Protein AF-A0A7S2Y2S9-F1 (afdb_monomer)

InterPro domains:
  IPR000504 RNA recognition motif domain [PS50102] (265-352)
  IPR000504 RNA recognition motif domain [SM00360] (266-348)
  IPR001763 Rhodanese-like domain [PF00581] (2-123)
  IPR001763 Rhodanese-like domain [PS50206] (7-131)
  IPR001763 Rhodanese-like domain [SM00450] (1-128)
  IPR012677 Nucleotide-binding alpha-beta plait domain superfamily [G3DSA:3.30.70.330] (238-361)
  IPR020936 tRNA uridine(34) hydroxylase [PTHR43268] (1-309)
  IPR022111 Rhodanase, C-terminal [PF12368] (133-211)
  IPR035979 RNA-binding domain superfamily [SSF54928] (252-355)
  IPR036873 Rhodanese-like domain superfamily [G3DSA:3.40.250.10] (1-161)
  IPR036873 Rhodanese-like domain superfamily [SSF52821] (2-143)

Secondary structure (DSSP, 8-state):
-HHHHTT-TTEEEEE-S-HHHHTTEEE-PPTTSPEEE----SSGGGHHHHHHSHHHHHHHTTSEEEEE-SSSHHHHHHHHHHHHHHHHHHHS--EEE-TTS-EEESS--SEEEE-TTHHHHHHHHSTT-TTEEE-EE-SSTT-EE--TTS-HHHHHHH---B-TTT--B-----TT-B-SSTTT--B----GGGHHHHHH-GGG---HHHHTT--HHHHSPPP-HHHHHHHHHHHH--HHHHHHHHS-SS-------S---EEEEEEEEES--TT--HHHHHHHHS-TT--S------SEEEEEEEE-TTT--EEEEEEEEES-HHHHHHHHHHTTT-EETTEEPEEEEEE--TT--TTTS-SS-TTPPP-SSPPPP-S---

Mean predicted aligned error: 13.7 Å

Structure (mmCIF, N/CA/C/O backbone):
data_AF-A0A7S2Y2S9-F1
#
_entry.id   AF-A0A7S2Y2S9-F1
#
loop_
_atom_site.group_PDB
_atom_site.id
_atom_site.type_symbol
_atom_site.label_atom_id
_atom_site.label_alt_id
_atom_site.label_comp_id
_atom_site.label_asym_id
_atom_site.label_entity_id
_atom_site.label_seq_id
_atom_site.pdbx_PDB_ins_code
_atom_site.Cartn_x
_atom_site.Cartn_y
_atom_site.Cartn_z
_atom_site.occupancy
_atom_site.B_iso_or_equiv
_atom_site.auth_seq_id
_atom_site.auth_comp_id
_atom_site.auth_asym_id
_atom_site.auth_atom_id
_atom_site.pdbx_PDB_model_num
ATOM 1 N N . ASP A 1 1 ? 1.724 -8.128 14.728 1.00 87.12 1 ASP A N 1
ATOM 2 C CA . ASP A 1 1 ? 0.503 -7.365 14.374 1.00 87.12 1 ASP A CA 1
ATOM 3 C C . ASP A 1 1 ? 0.112 -7.559 12.916 1.00 87.12 1 ASP A C 1
ATOM 5 O O . ASP A 1 1 ? -0.462 -8.594 12.624 1.00 87.12 1 ASP A O 1
ATOM 9 N N . TYR A 1 2 ? 0.457 -6.661 11.978 1.00 93.69 2 TYR A N 1
ATOM 10 C CA . TYR A 1 2 ? -0.027 -6.752 10.584 1.00 93.69 2 TYR A CA 1
ATOM 11 C C . TYR A 1 2 ? 0.283 -8.109 9.925 1.00 93.69 2 TYR A C 1
ATOM 13 O O . TYR A 1 2 ? -0.584 -8.696 9.293 1.00 93.69 2 TYR A O 1
ATOM 21 N N . HIS A 1 3 ? 1.500 -8.637 10.117 1.00 95.44 3 HIS A N 1
ATOM 22 C CA . HIS A 1 3 ? 1.881 -9.960 9.607 1.00 95.44 3 HIS A CA 1
ATOM 23 C C . HIS A 1 3 ? 0.981 -11.080 10.148 1.00 95.44 3 HIS A C 1
ATOM 25 O O . HIS A 1 3 ? 0.489 -11.895 9.382 1.00 95.44 3 HIS A O 1
ATOM 31 N N . GLN A 1 4 ? 0.727 -11.092 11.457 1.00 95.81 4 GLN A N 1
ATOM 32 C CA . GLN A 1 4 ? -0.134 -12.090 12.097 1.00 95.81 4 GLN A CA 1
ATOM 33 C C . GLN A 1 4 ? -1.597 -11.922 11.679 1.00 95.81 4 GLN A C 1
ATOM 35 O O . GLN A 1 4 ? -2.275 -12.907 11.429 1.00 95.81 4 GLN A O 1
ATOM 40 N N . ALA A 1 5 ? -2.075 -10.685 11.533 1.00 94.44 5 ALA A N 1
ATOM 41 C CA . ALA A 1 5 ? -3.445 -10.413 11.112 1.00 94.44 5 ALA A CA 1
ATOM 42 C C . ALA A 1 5 ? -3.751 -10.937 9.694 1.00 94.44 5 ALA A C 1
ATOM 44 O O . ALA A 1 5 ? -4.906 -11.215 9.399 1.00 94.44 5 ALA A O 1
ATOM 45 N N . MET A 1 6 ? -2.741 -11.138 8.835 1.00 96.56 6 MET A N 1
ATOM 46 C CA . MET A 1 6 ? -2.931 -11.784 7.526 1.00 96.56 6 MET A CA 1
ATOM 47 C C . MET A 1 6 ? -3.247 -13.287 7.613 1.00 96.56 6 MET A C 1
ATOM 49 O O . MET A 1 6 ? -3.626 -13.875 6.607 1.00 96.56 6 MET A O 1
ATOM 53 N N . GLN A 1 7 ? -3.105 -13.921 8.778 1.00 97.19 7 GLN A N 1
ATOM 54 C CA . GLN A 1 7 ? -3.440 -15.338 8.982 1.00 97.19 7 GLN A CA 1
ATOM 55 C C . GLN A 1 7 ? -4.937 -15.564 9.239 1.00 97.19 7 GLN A C 1
ATOM 57 O O . GLN A 1 7 ? -5.387 -16.702 9.250 1.00 97.19 7 GLN A O 1
ATOM 62 N N . ASP A 1 8 ? -5.704 -14.497 9.460 1.00 96.88 8 ASP A N 1
ATOM 63 C CA . ASP A 1 8 ? -7.116 -14.564 9.825 1.00 96.88 8 ASP A CA 1
ATOM 64 C C . ASP A 1 8 ? -8.013 -14.600 8.563 1.00 96.88 8 ASP A C 1
ATOM 66 O O . ASP A 1 8 ? -7.979 -13.643 7.783 1.00 96.88 8 ASP A O 1
ATOM 70 N N . PRO A 1 9 ? -8.835 -15.649 8.349 1.00 97.00 9 PRO A N 1
ATOM 71 C CA . PRO A 1 9 ? -9.735 -15.759 7.189 1.00 97.00 9 PRO A CA 1
ATOM 72 C C . PRO A 1 9 ? -10.842 -14.696 7.157 1.00 97.00 9 PRO A C 1
ATOM 74 O O . PRO A 1 9 ? -11.429 -14.417 6.110 1.00 97.00 9 PRO A O 1
ATOM 77 N N . GLU A 1 10 ? -11.128 -14.051 8.290 1.00 96.31 10 GLU A N 1
ATOM 78 C CA . GLU A 1 10 ? -12.088 -12.949 8.380 1.00 96.31 10 GLU A CA 1
ATOM 79 C C . GLU A 1 10 ? -11.467 -11.589 8.028 1.00 96.31 10 GLU A C 1
ATOM 81 O O . GLU A 1 10 ? -12.065 -10.532 8.260 1.00 96.31 10 GLU A O 1
ATOM 86 N N . THR A 1 11 ? -10.269 -11.612 7.444 1.00 97.06 11 THR A N 1
ATOM 87 C CA . THR A 1 11 ? -9.505 -10.433 7.057 1.00 97.06 11 THR A CA 1
ATOM 88 C C . THR A 1 11 ? -9.415 -10.282 5.542 1.00 97.06 11 THR A C 1
ATOM 90 O O . THR A 1 11 ? -9.237 -11.242 4.797 1.00 97.06 11 THR A O 1
ATOM 93 N N . VAL A 1 12 ? -9.485 -9.036 5.085 1.00 98.06 12 VAL A N 1
ATOM 94 C CA . VAL A 1 12 ? -9.209 -8.624 3.711 1.00 98.06 12 VAL A CA 1
ATOM 95 C C . VAL A 1 12 ? -7.979 -7.726 3.715 1.00 98.06 12 VAL A C 1
ATOM 97 O O . VAL A 1 12 ? -7.896 -6.778 4.495 1.00 98.06 12 VAL A O 1
ATOM 100 N N . VAL A 1 13 ? -7.027 -8.012 2.835 1.00 98.38 13 VAL A N 1
ATOM 101 C CA . VAL A 1 13 ? -5.842 -7.195 2.583 1.00 98.38 13 VAL A CA 1
ATOM 102 C C . VAL A 1 13 ? -6.051 -6.439 1.276 1.00 98.38 13 VAL A C 1
ATOM 104 O O . VAL A 1 13 ? -6.225 -7.060 0.238 1.00 98.38 13 VAL A O 1
ATOM 107 N N . ILE A 1 14 ? -6.007 -5.111 1.301 1.00 98.38 14 ILE A N 1
ATOM 108 C CA . ILE A 1 14 ? -6.185 -4.263 0.120 1.00 98.38 14 ILE A CA 1
ATOM 109 C C . ILE A 1 14 ? -4.850 -3.629 -0.269 1.00 98.38 14 ILE A C 1
ATOM 111 O O . ILE A 1 14 ? -4.212 -2.937 0.539 1.00 98.38 14 ILE A O 1
ATOM 115 N N . ASP A 1 15 ? -4.469 -3.807 -1.531 1.00 97.94 15 ASP A N 1
ATOM 116 C CA . ASP A 1 15 ? -3.383 -3.054 -2.147 1.00 97.94 15 ASP A CA 1
ATOM 117 C C . ASP A 1 15 ? -3.874 -1.656 -2.546 1.00 97.94 15 ASP A C 1
ATOM 119 O O . ASP A 1 15 ? -4.659 -1.490 -3.471 1.00 97.94 15 ASP A O 1
ATOM 123 N N . VAL A 1 16 ? -3.424 -0.611 -1.849 1.00 97.19 16 VAL A N 1
ATOM 124 C CA . VAL A 1 16 ? -3.818 0.782 -2.154 1.00 97.19 16 VAL A CA 1
ATOM 125 C C . VAL A 1 16 ? -2.870 1.401 -3.196 1.00 97.19 16 VAL A C 1
ATOM 127 O O . VAL A 1 16 ? -2.749 2.625 -3.314 1.00 97.19 16 VAL A O 1
ATOM 130 N N . ARG A 1 17 ? -2.103 0.576 -3.913 1.00 97.19 17 ARG A N 1
ATOM 131 C CA . ARG A 1 17 ? -1.199 1.021 -4.973 1.00 97.19 17 ARG A CA 1
ATOM 132 C C . ARG A 1 17 ? -1.879 1.002 -6.337 1.00 97.19 17 ARG A C 1
ATOM 134 O O . ARG A 1 17 ? -3.005 0.548 -6.478 1.00 97.19 17 ARG A O 1
ATOM 141 N N . ASN A 1 18 ? -1.204 1.559 -7.336 1.00 94.81 18 ASN A N 1
ATOM 142 C CA . ASN A 1 18 ? -1.658 1.412 -8.713 1.00 94.81 18 ASN A CA 1
ATOM 143 C C . ASN A 1 18 ? -1.328 -0.008 -9.192 1.00 94.81 18 ASN A C 1
ATOM 145 O O . ASN A 1 18 ? -0.295 -0.552 -8.800 1.00 94.81 18 ASN A O 1
ATOM 149 N N . HIS A 1 19 ? -2.134 -0.559 -10.093 1.00 94.00 19 HIS A N 1
ATOM 150 C CA . HIS A 1 19 ? -2.012 -1.940 -10.565 1.00 94.00 19 HIS A CA 1
ATOM 151 C C . HIS A 1 19 ? -0.609 -2.279 -11.089 1.00 94.00 19 HIS A C 1
ATOM 153 O O . HIS A 1 19 ? -0.050 -3.324 -10.772 1.00 94.00 19 HIS A O 1
ATOM 159 N N . TYR A 1 20 ? 0.025 -1.347 -11.808 1.00 92.25 20 TYR A N 1
ATOM 160 C CA . TYR A 1 20 ? 1.379 -1.524 -12.346 1.00 92.25 20 TYR A CA 1
ATOM 161 C C . TYR A 1 20 ? 2.447 -1.759 -11.249 1.00 92.25 20 TYR A C 1
ATOM 163 O O . TYR A 1 20 ? 3.512 -2.318 -11.514 1.00 92.25 20 TYR A O 1
ATOM 171 N N . GLU A 1 21 ? 2.189 -1.316 -10.013 1.00 95.06 21 GLU A N 1
ATOM 172 C CA . GLU A 1 21 ? 3.043 -1.567 -8.847 1.00 95.06 21 GLU A CA 1
ATOM 173 C C . GLU A 1 21 ? 2.764 -2.949 -8.233 1.00 95.06 21 GLU A C 1
ATOM 175 O O . GLU A 1 21 ? 3.676 -3.572 -7.686 1.00 95.06 21 GLU A O 1
ATOM 180 N N . SER A 1 22 ? 1.516 -3.418 -8.308 1.00 94.62 22 SER A N 1
ATOM 181 C CA . SER A 1 22 ? 1.043 -4.711 -7.793 1.00 94.62 22 SER A CA 1
ATOM 182 C C . SER A 1 22 ? 1.527 -5.893 -8.630 1.00 94.62 22 SER A C 1
ATOM 184 O 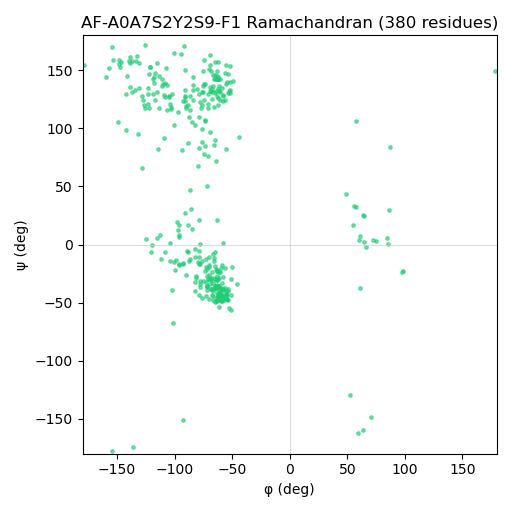O . SER A 1 22 ? 1.860 -6.944 -8.079 1.00 94.62 22 SER A O 1
ATOM 186 N N . THR A 1 23 ? 1.683 -5.699 -9.942 1.00 91.94 23 THR A N 1
ATOM 187 C CA . THR A 1 23 ? 2.252 -6.706 -10.855 1.00 91.94 23 THR A CA 1
ATOM 188 C C . THR A 1 23 ? 3.741 -6.974 -10.609 1.00 91.94 23 THR A C 1
ATOM 190 O O . THR A 1 23 ? 4.250 -8.032 -10.968 1.00 91.94 23 THR A O 1
ATOM 193 N N . LEU A 1 24 ? 4.469 -6.023 -10.009 1.00 93.44 24 LEU A N 1
ATOM 194 C CA . LEU A 1 24 ? 5.876 -6.225 -9.636 1.00 93.44 24 LEU A CA 1
ATOM 195 C C . LEU A 1 24 ? 6.035 -7.043 -8.361 1.00 93.44 24 LEU A C 1
ATOM 197 O O . LEU A 1 24 ? 7.020 -7.760 -8.198 1.00 93.44 24 LEU A O 1
ATOM 201 N N . GLY A 1 25 ? 5.082 -6.917 -7.452 1.00 95.44 25 GLY A N 1
ATOM 202 C CA . GLY A 1 25 ? 5.093 -7.607 -6.182 1.00 95.44 25 GLY A CA 1
ATOM 203 C C . GLY A 1 25 ? 3.892 -7.210 -5.352 1.00 95.44 25 GLY A C 1
ATOM 204 O O . GLY A 1 25 ? 3.401 -6.089 -5.467 1.00 95.44 25 GLY A O 1
ATOM 205 N N . HIS A 1 26 ? 3.414 -8.124 -4.523 1.00 97.19 26 HIS A N 1
ATOM 206 C CA . HIS A 1 26 ? 2.228 -7.962 -3.688 1.00 97.19 26 HIS A CA 1
ATOM 207 C C . HIS A 1 26 ? 2.330 -8.874 -2.462 1.00 97.19 26 HIS A C 1
ATOM 209 O O . HIS A 1 26 ? 3.217 -9.726 -2.360 1.00 97.19 26 HIS A O 1
ATOM 215 N N . PHE A 1 27 ? 1.423 -8.697 -1.505 1.00 97.75 27 PHE A N 1
ATOM 216 C CA . PHE A 1 27 ? 1.304 -9.641 -0.398 1.00 97.75 27 PHE A CA 1
ATOM 217 C C . PHE A 1 27 ? 0.602 -10.918 -0.848 1.00 97.75 27 PHE A C 1
ATOM 219 O O . PHE A 1 27 ? -0.480 -10.851 -1.406 1.00 97.75 27 PHE A O 1
ATOM 226 N N . ALA A 1 28 ? 1.164 -12.075 -0.527 1.00 96.88 28 ALA A N 1
ATOM 227 C CA . ALA A 1 28 ? 0.495 -13.364 -0.614 1.00 96.88 28 ALA A CA 1
ATOM 228 C C . ALA A 1 28 ? 0.224 -13.871 0.811 1.00 96.88 28 ALA A C 1
ATOM 230 O O . ALA A 1 28 ? 1.108 -14.501 1.407 1.00 96.88 28 ALA A O 1
ATOM 231 N N . PRO A 1 29 ? -0.955 -13.562 1.391 1.00 97.38 29 PRO A N 1
ATOM 232 C CA . PRO A 1 29 ? -1.383 -14.160 2.649 1.00 97.38 29 PRO A CA 1
ATOM 233 C C . PRO A 1 29 ? -1.299 -15.695 2.598 1.00 97.38 29 PRO A C 1
ATOM 235 O O . PRO A 1 29 ? -1.377 -16.287 1.516 1.00 97.38 29 PRO A O 1
ATOM 238 N N . PRO A 1 30 ? -1.120 -16.361 3.749 1.00 97.00 30 PRO A N 1
ATOM 239 C CA . PRO A 1 30 ? -1.020 -17.813 3.787 1.00 97.00 30 PRO A CA 1
ATOM 240 C C . PRO A 1 30 ? -2.339 -18.479 3.355 1.00 97.00 30 PRO A C 1
ATOM 242 O O . PRO A 1 30 ? -3.407 -17.874 3.486 1.00 97.00 30 PRO A O 1
ATOM 245 N N . PRO A 1 31 ? -2.297 -19.742 2.892 1.00 96.69 31 PRO A N 1
ATOM 246 C CA . PRO A 1 31 ? -3.503 -20.518 2.615 1.00 96.69 31 PRO A CA 1
ATOM 247 C C . PRO A 1 31 ? -4.446 -20.549 3.825 1.00 96.69 31 PRO A C 1
ATOM 249 O O . PRO A 1 31 ? -4.007 -20.796 4.946 1.00 96.69 31 PRO A O 1
ATOM 252 N N . GLY A 1 32 ? -5.735 -20.283 3.598 1.00 96.00 32 GLY A N 1
ATOM 253 C CA . GLY A 1 32 ? -6.740 -20.189 4.665 1.00 96.00 32 GLY A CA 1
ATOM 254 C C . GLY A 1 32 ? -6.678 -18.905 5.503 1.00 96.00 32 GLY A C 1
ATOM 255 O O . GLY A 1 32 ? -7.448 -18.778 6.449 1.00 96.00 32 GLY A O 1
ATOM 256 N N . GLY A 1 33 ? -5.783 -17.969 5.173 1.00 97.06 33 GLY A N 1
ATOM 257 C CA . GLY A 1 33 ? -5.703 -16.654 5.798 1.00 97.06 33 GLY A CA 1
ATOM 258 C C . GLY A 1 33 ? -6.509 -15.590 5.057 1.00 97.06 33 GLY A C 1
ATOM 259 O O . GLY A 1 33 ? -7.520 -15.867 4.411 1.00 97.06 33 GLY A O 1
ATOM 260 N N . ALA A 1 34 ? -6.039 -14.350 5.159 1.00 97.75 34 ALA A N 1
ATOM 261 C CA . ALA A 1 34 ? -6.714 -13.188 4.610 1.00 97.75 34 ALA A CA 1
ATOM 262 C C . ALA A 1 34 ? -6.826 -13.228 3.078 1.00 97.75 34 ALA A C 1
ATOM 264 O O . ALA A 1 34 ? -5.934 -13.707 2.377 1.00 97.75 34 ALA A O 1
ATOM 265 N N . GLN A 1 35 ? -7.882 -12.626 2.539 1.00 97.62 35 GLN A N 1
ATOM 266 C CA . GLN A 1 35 ? -8.036 -12.458 1.095 1.00 97.62 35 GLN A CA 1
ATOM 267 C C . GLN A 1 35 ? -7.288 -11.209 0.613 1.00 97.62 35 GLN A C 1
ATOM 269 O O . GLN A 1 35 ? -7.567 -10.111 1.092 1.00 97.62 35 GLN A O 1
ATOM 274 N N . LEU A 1 36 ? -6.381 -11.343 -0.363 1.00 97.44 36 LEU A N 1
ATOM 275 C CA . LEU A 1 36 ? -5.820 -10.186 -1.071 1.00 97.44 36 LEU A CA 1
ATOM 276 C C . LEU A 1 36 ? -6.843 -9.630 -2.073 1.00 97.44 36 LEU A C 1
ATOM 278 O O . LEU A 1 36 ? -7.449 -10.376 -2.839 1.00 97.44 36 LEU A O 1
ATOM 282 N N . VAL A 1 37 ? -6.966 -8.308 -2.105 1.00 97.06 37 VAL A N 1
ATOM 283 C CA . VAL A 1 37 ? -7.751 -7.549 -3.072 1.00 97.06 37 VAL A CA 1
ATOM 284 C C . VAL A 1 37 ? -6.849 -6.508 -3.733 1.00 97.06 37 VAL A C 1
ATOM 286 O O . VAL A 1 37 ? -6.331 -5.612 -3.063 1.00 97.06 37 VAL A O 1
ATOM 289 N N . ASP A 1 38 ? -6.679 -6.631 -5.049 1.00 95.44 38 ASP A N 1
ATOM 290 C CA . ASP A 1 38 ? -6.121 -5.587 -5.911 1.00 95.44 38 ASP A CA 1
ATOM 291 C C . ASP A 1 38 ? -7.291 -4.815 -6.552 1.00 95.44 38 ASP A C 1
ATOM 293 O O . ASP A 1 38 ? -8.056 -5.396 -7.322 1.00 95.44 38 ASP A O 1
ATOM 297 N N . PRO A 1 39 ? -7.471 -3.522 -6.231 1.00 95.12 39 PRO A N 1
ATOM 298 C CA . PRO A 1 39 ? -8.485 -2.666 -6.841 1.00 95.12 39 PRO A CA 1
ATOM 299 C C . PRO A 1 39 ? -8.311 -2.397 -8.342 1.00 95.12 39 PRO A C 1
ATOM 301 O O . PRO A 1 39 ? -9.162 -1.722 -8.911 1.00 95.12 39 PRO A O 1
ATOM 304 N N . HIS A 1 40 ? -7.209 -2.827 -8.971 1.00 95.19 40 HIS A N 1
ATOM 305 C CA . HIS A 1 40 ? -6.910 -2.591 -10.392 1.00 95.19 40 HIS A CA 1
ATOM 306 C C . HIS A 1 40 ? -6.871 -1.097 -10.776 1.00 95.19 40 HIS A C 1
ATOM 308 O O . HIS A 1 40 ? -7.183 -0.698 -11.898 1.00 95.19 40 HIS A O 1
ATOM 314 N N . MET A 1 41 ? -6.448 -0.238 -9.843 1.00 94.81 41 MET A N 1
ATOM 315 C CA . MET A 1 41 ? -6.389 1.209 -10.065 1.00 94.81 41 MET A CA 1
ATOM 316 C C . MET A 1 41 ? -5.300 1.589 -11.070 1.00 94.81 41 MET A C 1
ATOM 318 O O . MET A 1 41 ? -4.130 1.226 -10.919 1.00 94.81 41 MET A O 1
ATOM 322 N N . ARG A 1 42 ? -5.644 2.434 -12.039 1.00 93.44 42 ARG A N 1
ATOM 323 C CA . ARG A 1 42 ? -4.689 3.094 -12.943 1.00 93.44 42 ARG A CA 1
ATOM 324 C C . ARG A 1 42 ? -3.908 4.173 -12.205 1.00 93.44 42 ARG A C 1
ATOM 326 O O . ARG A 1 42 ? -2.721 4.380 -12.459 1.00 93.44 42 ARG A O 1
ATOM 333 N N . ASN A 1 43 ? -4.576 4.858 -11.281 1.00 90.12 43 ASN A N 1
ATOM 334 C CA . ASN A 1 43 ? -4.003 5.914 -10.458 1.00 90.12 43 ASN A CA 1
ATOM 335 C C . ASN A 1 43 ? -4.668 5.974 -9.069 1.00 90.12 43 ASN A C 1
ATOM 337 O O . ASN A 1 43 ? -5.806 5.570 -8.879 1.00 90.12 43 ASN A O 1
ATOM 341 N N . SER A 1 44 ? -3.987 6.565 -8.087 1.00 87.88 44 SER A N 1
ATOM 342 C CA . SER A 1 44 ? -4.488 6.606 -6.702 1.00 87.88 44 SER A CA 1
ATOM 343 C C . SER A 1 44 ? -5.770 7.426 -6.470 1.00 87.88 44 SER A C 1
ATOM 345 O O . SER A 1 44 ? -6.366 7.309 -5.400 1.00 87.88 44 SER A O 1
ATOM 347 N N . ILE A 1 45 ? -6.195 8.265 -7.425 1.00 87.19 45 ILE A N 1
ATOM 348 C CA . ILE A 1 45 ? -7.439 9.054 -7.321 1.00 87.19 45 ILE A CA 1
ATOM 349 C C . ILE A 1 45 ? -8.661 8.161 -7.585 1.00 87.19 45 ILE A C 1
ATOM 351 O O . ILE A 1 45 ? -9.780 8.526 -7.239 1.00 87.19 45 ILE A O 1
ATOM 355 N N . GLU A 1 46 ? -8.455 6.968 -8.137 1.00 93.00 46 GLU A N 1
ATOM 356 C CA . GLU A 1 46 ? -9.501 5.978 -8.380 1.00 93.00 46 GLU A CA 1
ATOM 357 C C . GLU A 1 46 ? -9.910 5.195 -7.124 1.00 93.00 46 GLU A C 1
ATOM 359 O O . GLU A 1 46 ? -11.002 4.634 -7.095 1.00 93.00 46 GLU A O 1
ATOM 364 N N . PHE A 1 47 ? -9.111 5.212 -6.048 1.00 95.19 47 PHE A N 1
ATOM 365 C CA . PHE A 1 47 ? -9.427 4.470 -4.818 1.00 95.19 47 PHE A CA 1
ATOM 366 C C . PHE A 1 47 ? -10.815 4.793 -4.238 1.00 95.19 47 PHE A C 1
ATOM 368 O O . PHE A 1 47 ? -11.559 3.864 -3.926 1.00 95.19 47 PHE A O 1
ATOM 375 N N . PRO A 1 48 ? -11.227 6.072 -4.117 1.00 94.25 48 PRO A N 1
ATOM 376 C CA . PRO A 1 48 ? -12.570 6.398 -3.663 1.00 94.25 48 PRO A CA 1
ATOM 377 C C . PRO A 1 48 ? -13.678 5.888 -4.580 1.00 94.25 48 PRO A C 1
ATOM 379 O O . PRO A 1 48 ? -14.724 5.495 -4.076 1.00 94.25 48 PRO A O 1
ATOM 382 N N . LYS A 1 49 ? -13.457 5.883 -5.903 1.00 94.56 49 LYS A N 1
ATOM 383 C CA . LYS A 1 49 ? -14.427 5.343 -6.863 1.00 94.56 49 LYS A CA 1
ATOM 384 C C . LYS A 1 49 ? -14.620 3.851 -6.635 1.00 94.56 49 LYS A C 1
ATOM 386 O O . LYS A 1 49 ? -15.747 3.397 -6.508 1.00 94.56 49 LYS A O 1
ATOM 391 N N . TRP A 1 50 ? -13.514 3.115 -6.532 1.00 95.88 50 TRP A N 1
ATOM 392 C CA . TRP A 1 50 ? -13.518 1.680 -6.260 1.00 95.88 50 TRP A CA 1
ATOM 393 C C . TRP A 1 50 ? -14.214 1.348 -4.934 1.00 95.88 50 TRP A C 1
ATOM 395 O O . TRP A 1 50 ? -15.051 0.450 -4.878 1.00 95.88 50 TRP A O 1
ATOM 405 N N . LEU A 1 51 ? -13.914 2.107 -3.876 1.00 94.44 51 LEU A N 1
ATOM 406 C CA . LEU A 1 51 ? -14.493 1.908 -2.548 1.00 94.44 51 LEU A CA 1
ATOM 407 C C . LEU A 1 51 ? -15.993 2.248 -2.484 1.00 94.44 51 LEU A C 1
ATOM 409 O O . LEU A 1 51 ? -16.725 1.654 -1.697 1.00 94.44 51 LEU A O 1
ATOM 413 N N . ALA A 1 52 ? -16.460 3.200 -3.294 1.00 91.00 52 ALA A N 1
ATOM 414 C CA . ALA A 1 52 ? -17.868 3.590 -3.348 1.00 91.00 52 ALA A CA 1
ATOM 415 C C . ALA A 1 52 ? -18.769 2.542 -4.029 1.00 91.00 52 ALA A C 1
ATOM 417 O O . ALA A 1 52 ? -19.989 2.650 -3.929 1.00 91.00 52 ALA A O 1
ATOM 418 N N . GLN A 1 53 ? -18.194 1.544 -4.707 1.00 91.44 53 GLN A N 1
ATOM 419 C CA . GLN A 1 53 ? -18.964 0.498 -5.379 1.00 91.44 53 GLN A CA 1
ATOM 420 C C . GLN A 1 53 ? -19.666 -0.419 -4.359 1.00 91.44 53 GLN A C 1
ATOM 422 O O . GLN A 1 53 ? -19.022 -0.859 -3.397 1.00 91.44 53 GLN A O 1
ATOM 427 N N . PRO A 1 54 ? -20.953 -0.763 -4.564 1.00 89.19 54 PRO A N 1
ATOM 428 C CA . PRO A 1 54 ? -21.687 -1.658 -3.670 1.00 89.19 54 PRO A CA 1
ATOM 429 C C . PRO A 1 54 ? -21.022 -3.027 -3.503 1.00 89.19 54 PRO A C 1
ATOM 431 O O . PRO A 1 54 ? -20.961 -3.551 -2.393 1.00 89.19 54 PRO A O 1
ATOM 434 N N . GLU A 1 55 ? -20.462 -3.592 -4.576 1.00 90.75 55 GLU A N 1
ATOM 435 C CA . GLU A 1 55 ? -19.786 -4.891 -4.529 1.00 90.75 55 GLU A CA 1
ATOM 436 C C . GLU A 1 55 ? -18.532 -4.829 -3.652 1.00 90.75 55 GLU A C 1
ATOM 438 O O . GLU A 1 55 ? -18.230 -5.772 -2.917 1.00 90.75 55 GLU A O 1
ATOM 443 N N . THR A 1 56 ? -17.805 -3.710 -3.698 1.00 92.62 56 THR A N 1
ATOM 444 C CA . THR A 1 56 ? -16.645 -3.473 -2.835 1.00 92.62 56 THR A CA 1
ATOM 445 C C . THR A 1 56 ? -17.071 -3.345 -1.379 1.00 92.62 56 THR A C 1
ATOM 447 O O . THR A 1 56 ? -16.493 -3.999 -0.513 1.00 92.62 56 THR A O 1
ATOM 450 N N . GLN A 1 57 ? -18.102 -2.552 -1.090 1.00 91.75 57 GLN A N 1
ATOM 451 C CA . GLN A 1 57 ? -18.599 -2.388 0.277 1.00 91.75 57 GLN A CA 1
ATOM 452 C C . GLN A 1 57 ? -19.096 -3.710 0.861 1.00 91.75 57 GLN A C 1
ATOM 454 O O . GLN A 1 57 ? -18.740 -4.042 1.990 1.00 91.75 57 GLN A O 1
ATOM 459 N N . ALA A 1 58 ? -19.815 -4.514 0.075 1.00 90.38 58 ALA A N 1
ATOM 460 C CA . ALA A 1 58 ? -20.261 -5.844 0.475 1.00 90.38 58 ALA A CA 1
ATOM 461 C C . ALA A 1 58 ? -19.086 -6.785 0.799 1.00 90.38 58 ALA A C 1
ATOM 463 O O . ALA A 1 58 ? -19.130 -7.496 1.800 1.00 90.38 58 ALA A O 1
ATOM 464 N N . LYS A 1 59 ? -18.002 -6.751 0.008 1.00 91.50 59 LYS A N 1
ATOM 465 C CA . LYS A 1 59 ? -16.779 -7.541 0.271 1.00 91.50 59 LYS A CA 1
ATOM 466 C C . LYS A 1 59 ? -16.070 -7.146 1.568 1.00 91.50 59 LYS A C 1
ATOM 468 O O . LYS A 1 59 ? -15.390 -7.973 2.169 1.00 91.50 59 LYS A O 1
ATOM 473 N N . LEU A 1 60 ? -16.181 -5.883 1.972 1.00 95.00 60 LEU A N 1
ATOM 474 C CA . LEU A 1 60 ? -15.507 -5.336 3.152 1.00 95.00 60 LEU A CA 1
ATOM 475 C C . LEU A 1 60 ? -16.405 -5.328 4.404 1.00 95.00 60 LEU A C 1
ATOM 477 O O . LEU A 1 60 ? -15.898 -5.223 5.524 1.00 95.00 60 LEU A O 1
ATOM 481 N N . HIS A 1 61 ? -17.722 -5.464 4.233 1.00 92.38 61 HIS A N 1
ATOM 482 C CA . HIS A 1 61 ? -18.691 -5.568 5.318 1.00 92.38 61 HIS A CA 1
ATOM 483 C C . HIS A 1 61 ? -18.383 -6.776 6.213 1.00 92.38 61 HIS A C 1
ATOM 485 O O . HIS A 1 61 ? -18.095 -7.868 5.730 1.00 92.38 61 HIS A O 1
ATOM 491 N N . ASN A 1 62 ? -18.427 -6.590 7.533 1.00 92.62 62 ASN A N 1
ATOM 492 C CA . ASN A 1 62 ? -18.096 -7.608 8.533 1.00 92.62 62 ASN A CA 1
ATOM 493 C C . ASN A 1 62 ? -16.698 -8.245 8.395 1.00 92.62 62 ASN A C 1
ATOM 495 O O . ASN A 1 62 ? -16.425 -9.271 9.022 1.00 92.62 62 ASN A O 1
ATOM 499 N N . LYS A 1 63 ? -15.776 -7.625 7.649 1.00 94.50 63 LYS A N 1
ATOM 500 C CA . LYS A 1 63 ? -14.379 -8.062 7.539 1.00 94.50 63 LYS A CA 1
ATOM 501 C C . LYS A 1 63 ? -13.438 -7.125 8.280 1.00 94.50 63 LYS A C 1
ATOM 503 O O . LYS A 1 63 ? -13.706 -5.933 8.450 1.00 94.50 63 LYS A O 1
ATOM 508 N N . LYS A 1 64 ? -12.313 -7.669 8.739 1.00 96.06 64 LYS A N 1
ATOM 509 C CA . LYS A 1 64 ? -11.167 -6.873 9.185 1.00 96.06 64 LYS A CA 1
ATOM 510 C C . LYS A 1 64 ? -10.427 -6.389 7.940 1.00 96.06 64 LYS A C 1
ATOM 512 O O . LYS A 1 64 ? -10.024 -7.198 7.118 1.00 96.06 64 LYS A O 1
ATOM 517 N N . VAL A 1 65 ? -10.252 -5.085 7.780 1.00 97.00 65 VAL A N 1
ATOM 518 C CA . VAL A 1 65 ? -9.638 -4.493 6.586 1.00 97.00 65 VAL A CA 1
ATOM 519 C C . VAL A 1 65 ? -8.205 -4.093 6.903 1.00 97.00 65 VAL A C 1
ATOM 521 O O . VAL A 1 65 ? -7.968 -3.231 7.747 1.00 97.00 65 VAL A O 1
ATOM 524 N N . LEU A 1 66 ? -7.241 -4.692 6.213 1.00 97.56 66 LEU A N 1
ATOM 525 C CA . LEU A 1 66 ? -5.829 -4.337 6.265 1.00 97.56 66 LEU A CA 1
ATOM 526 C C . LEU A 1 66 ? -5.429 -3.672 4.952 1.00 97.56 66 LEU A C 1
ATOM 528 O O . LEU A 1 66 ? -5.628 -4.228 3.886 1.00 97.56 66 LEU A O 1
ATOM 532 N N . MET A 1 67 ? -4.800 -2.507 5.001 1.00 97.69 67 MET A N 1
ATOM 533 C CA . MET A 1 67 ? -4.334 -1.806 3.801 1.00 97.69 67 MET A CA 1
ATOM 534 C C . MET A 1 67 ? -2.822 -1.671 3.782 1.00 97.69 67 MET A C 1
ATOM 536 O O . MET A 1 67 ? -2.192 -1.497 4.828 1.00 97.69 67 MET A O 1
ATOM 540 N N . TYR A 1 68 ? -2.233 -1.694 2.593 1.00 97.94 68 TYR A N 1
ATOM 541 C CA . TYR A 1 68 ? -0.817 -1.397 2.421 1.00 97.94 68 TYR A CA 1
ATOM 542 C C . TYR A 1 68 ? -0.554 -0.558 1.169 1.00 97.94 68 TYR A C 1
ATOM 544 O O . TYR A 1 68 ? -1.356 -0.469 0.244 1.00 97.94 68 TYR A O 1
ATOM 552 N N . CYS A 1 69 ? 0.590 0.116 1.185 1.00 96.06 69 CYS A N 1
ATOM 553 C CA . CYS A 1 69 ? 1.211 0.745 0.029 1.00 96.06 69 CYS A CA 1
ATOM 554 C C . CYS A 1 69 ? 2.720 0.835 0.300 1.00 96.06 69 CYS A C 1
ATOM 556 O O . CYS A 1 69 ? 3.179 0.387 1.351 1.00 96.06 69 CYS A O 1
ATOM 558 N N . THR A 1 70 ? 3.496 1.430 -0.606 1.00 93.94 70 THR A N 1
ATOM 559 C CA . THR A 1 70 ? 4.966 1.504 -0.508 1.00 93.94 70 THR A CA 1
ATOM 560 C C . THR A 1 70 ? 5.457 2.041 0.843 1.00 93.94 70 THR A C 1
ATOM 562 O O . THR A 1 70 ? 6.170 1.337 1.551 1.00 93.94 70 THR A O 1
ATOM 565 N N . GLY A 1 71 ? 5.009 3.241 1.241 1.00 88.19 71 GLY A N 1
ATOM 566 C CA . GLY A 1 71 ? 5.480 3.936 2.455 1.00 88.19 71 GLY A CA 1
ATOM 567 C C . GLY A 1 71 ? 4.388 4.353 3.452 1.00 88.19 71 GLY A C 1
ATOM 568 O O . GLY A 1 71 ? 4.677 5.029 4.434 1.00 88.19 71 GLY A O 1
ATOM 569 N N . GLY A 1 72 ? 3.125 3.989 3.212 1.00 86.81 72 GLY A N 1
ATOM 570 C CA . GLY A 1 72 ? 1.988 4.240 4.117 1.00 86.81 72 GLY A CA 1
ATOM 571 C C . GLY A 1 72 ? 1.109 5.457 3.786 1.00 86.81 72 GLY A C 1
ATOM 572 O O . GLY A 1 72 ? -0.069 5.451 4.125 1.00 86.81 72 GLY A O 1
ATOM 573 N N . ILE A 1 73 ? 1.607 6.459 3.052 1.00 85.75 73 ILE A N 1
ATOM 574 C CA . ILE A 1 73 ? 0.878 7.728 2.828 1.00 85.75 73 ILE A CA 1
ATOM 575 C C . ILE A 1 73 ? -0.487 7.573 2.130 1.00 85.75 73 ILE A C 1
ATOM 577 O O . ILE A 1 73 ? -1.445 8.264 2.474 1.00 85.75 73 ILE A O 1
ATOM 581 N N . ARG A 1 74 ? -0.606 6.658 1.155 1.00 91.06 74 ARG A N 1
ATOM 582 C CA . ARG A 1 74 ? -1.891 6.377 0.487 1.00 91.06 74 ARG A CA 1
ATOM 583 C C . ARG A 1 74 ? -2.864 5.703 1.450 1.00 91.06 74 ARG A C 1
ATOM 585 O O . ARG A 1 74 ? -4.040 6.053 1.471 1.00 91.06 74 ARG A O 1
ATOM 592 N N . CYS A 1 75 ? -2.358 4.814 2.300 1.00 92.06 75 CYS A N 1
ATOM 593 C CA . CYS A 1 75 ? -3.165 4.137 3.303 1.00 92.06 75 CYS A CA 1
ATOM 594 C C . CYS A 1 75 ? -3.700 5.085 4.374 1.00 92.06 75 CYS A C 1
ATOM 596 O O . CYS A 1 75 ? -4.811 4.876 4.835 1.00 92.06 75 CYS A O 1
ATOM 598 N N . GLU A 1 76 ? -2.976 6.145 4.742 1.00 85.69 76 GLU A N 1
ATOM 599 C CA . GLU A 1 76 ? -3.503 7.151 5.677 1.00 85.69 76 GLU A CA 1
ATOM 600 C C . GLU A 1 76 ? -4.785 7.796 5.144 1.00 85.69 76 GLU A C 1
ATOM 602 O O . GLU A 1 76 ? -5.782 7.911 5.859 1.00 85.69 76 GLU A O 1
ATOM 607 N N . ARG A 1 77 ? -4.776 8.175 3.860 1.00 86.06 77 ARG A N 1
ATOM 608 C CA . ARG A 1 77 ? -5.948 8.751 3.189 1.00 86.06 77 ARG A CA 1
ATOM 609 C C . ARG A 1 77 ? -7.067 7.725 3.040 1.00 86.06 77 ARG A C 1
ATOM 611 O O . ARG A 1 77 ? -8.217 8.051 3.311 1.00 86.06 77 ARG A O 1
ATOM 618 N N . ALA A 1 78 ? -6.724 6.499 2.649 1.00 91.12 78 ALA A N 1
ATOM 619 C CA . ALA A 1 78 ? -7.683 5.413 2.485 1.00 91.12 78 ALA A CA 1
ATOM 620 C C . ALA A 1 78 ? -8.372 5.038 3.808 1.00 91.12 78 ALA A C 1
ATOM 622 O O . ALA A 1 78 ? -9.594 4.953 3.850 1.00 91.12 78 ALA A O 1
ATOM 623 N N . THR A 1 79 ? -7.617 4.907 4.905 1.00 90.31 79 THR A N 1
ATOM 624 C CA . THR A 1 79 ? -8.162 4.672 6.252 1.00 90.31 79 THR A CA 1
ATOM 625 C C . THR A 1 79 ? -9.097 5.795 6.680 1.00 90.31 79 THR A C 1
ATOM 627 O O . THR A 1 79 ? -10.186 5.518 7.176 1.00 90.31 79 THR A O 1
ATOM 630 N N . ALA A 1 80 ? -8.708 7.058 6.472 1.00 85.44 80 ALA A N 1
ATOM 631 C CA . ALA A 1 80 ? -9.569 8.189 6.805 1.00 85.44 80 ALA A CA 1
ATOM 632 C C . ALA A 1 80 ? -10.888 8.154 6.016 1.00 85.44 80 ALA A C 1
ATOM 634 O O . ALA A 1 80 ? -11.946 8.383 6.598 1.00 85.44 80 ALA A O 1
ATOM 635 N N . LEU A 1 81 ? -10.831 7.829 4.721 1.00 88.06 81 LEU A N 1
ATOM 636 C CA . LEU A 1 81 ? -12.013 7.724 3.869 1.00 88.06 81 LEU A CA 1
ATOM 637 C C . LEU A 1 81 ? -12.944 6.583 4.299 1.00 88.06 81 LEU A C 1
ATOM 639 O O . LEU A 1 81 ? -14.136 6.814 4.474 1.00 88.06 81 LEU A O 1
ATOM 643 N N . LEU A 1 82 ? -12.402 5.380 4.513 1.00 90.75 82 LEU A N 1
ATOM 644 C CA . LEU A 1 82 ? -13.152 4.221 5.012 1.00 90.75 82 LEU A CA 1
ATOM 645 C C . LEU A 1 82 ? -13.884 4.560 6.314 1.00 90.75 82 LEU A C 1
ATOM 647 O O . LEU A 1 82 ? -15.085 4.348 6.415 1.00 90.75 82 LEU A O 1
ATOM 651 N N . ASN A 1 83 ? -13.191 5.179 7.272 1.00 86.75 83 ASN A N 1
ATOM 652 C CA . ASN A 1 83 ? -13.798 5.571 8.543 1.00 86.75 83 ASN A CA 1
ATOM 653 C C . ASN A 1 83 ? -14.905 6.623 8.381 1.00 86.75 83 ASN A C 1
ATOM 655 O O . ASN A 1 83 ? -15.906 6.568 9.095 1.00 86.75 83 ASN A O 1
ATOM 659 N N . GLN A 1 84 ? -14.751 7.577 7.456 1.00 85.19 84 GLN A N 1
ATOM 660 C CA . GLN A 1 84 ? -15.809 8.541 7.131 1.00 85.19 84 GLN A CA 1
ATOM 661 C C . GLN A 1 84 ? -17.036 7.837 6.545 1.00 85.19 84 GLN A C 1
ATOM 663 O O . GLN A 1 84 ? -18.146 8.099 7.002 1.00 85.19 84 GLN A O 1
ATOM 668 N N . MET A 1 85 ? -16.835 6.918 5.595 1.00 86.56 85 MET A N 1
ATOM 669 C CA . MET A 1 85 ? -17.918 6.129 4.999 1.00 86.56 85 MET A CA 1
ATOM 670 C C . MET A 1 85 ? -18.655 5.299 6.052 1.00 86.56 85 MET A C 1
ATOM 672 O O . MET A 1 85 ? -19.875 5.389 6.134 1.00 86.56 85 MET A O 1
ATOM 676 N N . THR A 1 86 ? -17.930 4.586 6.917 1.00 86.88 86 THR A N 1
ATOM 677 C CA . THR A 1 86 ? -18.518 3.818 8.026 1.00 86.88 86 THR A CA 1
ATOM 678 C C . THR A 1 86 ? -19.294 4.717 8.994 1.00 86.88 86 THR A C 1
ATOM 680 O O . THR A 1 86 ? -20.409 4.398 9.393 1.00 86.88 86 THR A O 1
ATOM 683 N N . THR A 1 87 ? -18.743 5.885 9.349 1.00 84.00 87 THR A N 1
ATOM 684 C CA . THR A 1 87 ? -19.404 6.842 10.260 1.00 84.00 87 THR A CA 1
ATOM 685 C C . THR A 1 87 ? -20.748 7.313 9.708 1.00 84.00 87 THR A C 1
ATOM 687 O O . THR A 1 87 ? -21.722 7.405 10.456 1.00 84.00 87 THR A O 1
ATOM 690 N N . VAL A 1 88 ? -20.794 7.621 8.411 1.00 82.94 88 VAL A N 1
ATOM 691 C CA . VAL A 1 88 ? -22.018 8.064 7.737 1.00 82.94 88 VAL A CA 1
ATOM 692 C C . VAL A 1 88 ? -23.007 6.907 7.610 1.00 82.94 88 VAL A C 1
ATOM 694 O O . VAL A 1 88 ? -24.161 7.076 7.999 1.00 82.94 88 VAL A O 1
ATOM 697 N N . ALA A 1 89 ? -22.553 5.728 7.174 1.00 81.56 89 ALA A N 1
ATOM 698 C CA . ALA A 1 89 ? -23.395 4.542 6.999 1.00 81.56 89 ALA A CA 1
ATOM 699 C C . ALA A 1 89 ? -24.086 4.094 8.299 1.00 81.56 89 ALA A C 1
ATOM 701 O O . ALA A 1 89 ? -25.249 3.706 8.277 1.00 81.56 89 ALA A O 1
ATOM 702 N N . ASN A 1 90 ? -23.404 4.205 9.441 1.00 73.25 90 ASN A N 1
ATOM 703 C CA . ASN A 1 90 ? -23.945 3.799 10.741 1.00 73.25 90 ASN A CA 1
ATOM 704 C C . ASN A 1 90 ? -25.012 4.728 11.320 1.00 73.25 90 ASN A C 1
ATOM 706 O O . ASN A 1 90 ? -25.744 4.322 12.219 1.00 73.25 90 ASN A O 1
ATOM 710 N N . LYS A 1 91 ? -25.038 5.995 10.895 1.00 70.19 91 LYS A N 1
ATOM 711 C CA . LYS A 1 91 ? -25.941 7.014 11.454 1.00 70.19 91 LYS A CA 1
ATOM 712 C C . LYS A 1 91 ? -27.010 7.483 10.478 1.00 70.19 91 LYS A C 1
ATOM 714 O O . LYS A 1 91 ? -27.946 8.151 10.902 1.00 70.19 91 LYS A O 1
ATOM 719 N N . SER A 1 92 ? -26.886 7.159 9.194 1.00 58.25 92 SER A N 1
ATOM 720 C CA . SER A 1 92 ? -28.026 7.210 8.289 1.00 58.25 92 SER A CA 1
ATOM 721 C C . SER A 1 92 ? -29.037 6.140 8.699 1.00 58.25 92 SER A C 1
ATOM 723 O O . SER A 1 92 ? -28.646 4.992 8.884 1.00 58.25 92 SER A O 1
ATOM 725 N N . ASP A 1 93 ? -30.331 6.466 8.726 1.00 51.75 93 ASP A N 1
ATOM 726 C CA . ASP A 1 93 ? -31.445 5.500 8.811 1.00 51.75 93 ASP A CA 1
ATOM 727 C C . ASP A 1 93 ? -31.525 4.554 7.584 1.00 51.75 93 ASP A C 1
ATOM 729 O O . ASP A 1 93 ? -32.577 3.990 7.281 1.00 51.75 93 ASP A O 1
ATOM 733 N N . ALA A 1 94 ? -30.423 4.382 6.845 1.00 47.59 94 ALA A N 1
ATOM 734 C CA . ALA A 1 94 ? -30.254 3.425 5.763 1.00 47.59 94 ALA A CA 1
ATOM 735 C C . ALA A 1 94 ? -30.193 2.011 6.358 1.00 47.59 94 ALA A C 1
ATOM 737 O O . ALA A 1 94 ? -29.137 1.404 6.530 1.00 47.59 94 ALA A O 1
ATOM 738 N N . ILE A 1 95 ? -31.371 1.529 6.735 1.00 51.16 95 ILE A N 1
ATOM 739 C CA . ILE A 1 95 ? -31.621 0.197 7.260 1.00 51.16 95 ILE A CA 1
ATOM 740 C C . ILE A 1 95 ? -31.538 -0.781 6.092 1.00 51.16 95 ILE A C 1
ATOM 742 O O . ILE A 1 95 ? -32.282 -0.657 5.118 1.00 51.16 95 ILE A O 1
ATOM 746 N N . THR A 1 96 ? -30.678 -1.790 6.204 1.00 51.31 96 THR A N 1
ATOM 747 C CA . THR A 1 96 ? -30.864 -3.019 5.429 1.00 51.31 96 THR A CA 1
ATOM 748 C C . THR A 1 96 ? -31.705 -3.978 6.267 1.00 51.31 96 THR A C 1
ATOM 750 O O . THR A 1 96 ? -31.382 -4.255 7.422 1.00 51.31 96 THR A O 1
ATOM 753 N N . ASN A 1 97 ? -32.840 -4.426 5.720 1.00 49.94 97 ASN A N 1
ATOM 754 C CA . ASN A 1 97 ? -33.687 -5.411 6.386 1.00 49.94 97 ASN A CA 1
ATOM 755 C C . ASN A 1 97 ? -33.006 -6.772 6.290 1.00 49.94 97 ASN A C 1
ATOM 757 O O . ASN A 1 97 ? -33.012 -7.413 5.238 1.00 49.94 97 ASN A O 1
ATOM 761 N N . LYS A 1 98 ? -32.460 -7.236 7.407 1.00 47.97 98 LYS A N 1
ATOM 762 C CA . LYS A 1 98 ? -32.197 -8.655 7.598 1.00 47.97 98 LYS A CA 1
ATOM 763 C C . LYS A 1 98 ? -33.567 -9.345 7.675 1.00 47.97 98 LYS A C 1
ATOM 765 O O . LYS A 1 98 ? -34.454 -8.859 8.376 1.00 47.97 98 LYS A O 1
ATOM 770 N N . GLY A 1 99 ? -33.785 -10.435 6.931 1.00 47.97 99 GLY A N 1
ATOM 771 C CA . GLY A 1 99 ? -35.082 -11.141 6.817 1.00 47.97 99 GLY A CA 1
ATOM 772 C C . GLY A 1 99 ? -35.693 -11.650 8.139 1.00 47.97 99 GLY A C 1
ATOM 773 O O . GLY A 1 99 ? -36.758 -12.255 8.140 1.00 47.97 99 GLY A O 1
ATOM 774 N N . ASN A 1 100 ? -35.019 -11.390 9.256 1.00 53.94 100 ASN A N 1
ATOM 775 C CA . ASN A 1 100 ? -35.310 -11.714 10.645 1.00 53.94 100 ASN A CA 1
ATOM 776 C C . ASN A 1 100 ? -35.622 -10.474 11.526 1.00 53.94 100 ASN A C 1
ATOM 778 O O . ASN A 1 100 ? -35.745 -10.615 12.738 1.00 53.94 100 ASN A O 1
ATOM 782 N N . GLY A 1 101 ? -35.775 -9.269 10.955 1.00 52.88 101 GLY A N 1
ATOM 783 C CA . GLY A 1 101 ? -36.210 -8.060 11.683 1.00 52.88 101 GLY A CA 1
ATOM 784 C C . GLY A 1 101 ? -35.101 -7.287 12.416 1.00 52.88 101 GLY A C 1
ATOM 785 O O . GLY A 1 101 ? -35.386 -6.306 13.104 1.00 52.88 101 GLY A O 1
ATOM 786 N N . GLU A 1 102 ? -33.841 -7.693 12.256 1.00 53.34 102 GLU A N 1
ATOM 787 C CA . GLU A 1 102 ? -32.667 -6.998 12.797 1.00 53.34 102 GLU A CA 1
ATOM 788 C C . GLU A 1 102 ? -32.226 -5.856 11.863 1.00 53.34 102 GLU A C 1
ATOM 790 O O . GLU A 1 102 ? -32.193 -6.018 10.642 1.00 53.34 102 GLU A O 1
ATOM 795 N N . LYS A 1 103 ? -31.880 -4.692 12.431 1.00 54.69 103 LYS A N 1
ATOM 796 C CA . LYS A 1 103 ? -31.328 -3.550 11.684 1.00 54.69 103 LYS A CA 1
ATOM 797 C C . LYS A 1 103 ? -29.803 -3.658 11.651 1.00 54.69 103 LYS A C 1
ATOM 799 O O . LYS A 1 103 ? -29.181 -3.564 12.705 1.00 54.69 103 LYS A O 1
ATOM 804 N N . GLU A 1 104 ? -29.207 -3.788 10.467 1.00 56.59 104 GLU A N 1
ATOM 805 C CA . GLU A 1 104 ? -27.753 -3.668 10.289 1.00 56.59 104 GLU A CA 1
ATOM 806 C C . GLU A 1 104 ? -27.383 -2.494 9.369 1.00 56.59 104 GLU A C 1
ATOM 808 O O . GLU A 1 104 ? -28.117 -2.196 8.414 1.00 56.59 104 GLU A O 1
ATOM 813 N N . PRO A 1 105 ? -26.263 -1.804 9.662 1.00 62.22 105 PRO A N 1
ATOM 814 C CA . PRO A 1 105 ? -25.749 -0.746 8.804 1.00 62.22 105 PRO A CA 1
ATOM 815 C C . PRO A 1 105 ? -25.371 -1.306 7.430 1.00 62.22 105 PRO A C 1
ATOM 817 O O . PRO A 1 105 ? -24.801 -2.386 7.325 1.00 62.22 105 PRO A O 1
ATOM 820 N N . ALA A 1 106 ? -25.631 -0.539 6.370 1.00 69.50 106 ALA A N 1
ATOM 821 C CA . ALA A 1 106 ? -25.333 -0.959 4.998 1.00 69.50 106 ALA A CA 1
ATOM 822 C C . ALA A 1 106 ? -23.829 -1.211 4.740 1.00 69.50 106 ALA A C 1
ATOM 824 O O . ALA A 1 106 ? -23.473 -1.960 3.832 1.00 69.50 106 ALA A O 1
ATOM 825 N N . PHE A 1 107 ? -22.939 -0.593 5.530 1.00 84.44 107 PHE A N 1
ATOM 826 C CA . PHE A 1 107 ? -21.492 -0.747 5.400 1.00 84.44 107 PHE A CA 1
ATOM 827 C C . PHE A 1 107 ? -20.757 -0.605 6.746 1.00 84.44 107 PHE A C 1
ATOM 829 O O . PHE A 1 107 ? -20.561 0.503 7.242 1.00 84.44 107 PHE A O 1
ATOM 836 N N . GLN A 1 108 ? -20.299 -1.728 7.311 1.00 88.75 108 GLN A N 1
ATOM 837 C CA . GLN A 1 108 ? -19.572 -1.786 8.579 1.00 88.75 108 GLN A CA 1
ATOM 838 C C . GLN A 1 108 ? -18.448 -2.838 8.529 1.00 88.75 108 GLN A C 1
ATOM 840 O O . GLN A 1 108 ? -18.696 -4.028 8.727 1.00 88.75 108 GLN A O 1
ATOM 845 N N . PRO A 1 109 ? -17.185 -2.448 8.291 1.00 91.81 109 PRO A N 1
ATOM 846 C CA . PRO A 1 109 ? -16.048 -3.334 8.535 1.00 91.81 109 PRO A CA 1
ATOM 847 C C . PRO A 1 109 ? -15.863 -3.579 10.044 1.00 91.81 109 PRO A C 1
ATOM 849 O O . PRO A 1 109 ? -16.118 -2.691 10.859 1.00 91.81 109 PRO A O 1
ATOM 852 N N . LYS A 1 110 ? -15.351 -4.754 10.435 1.00 90.19 110 LYS A N 1
ATOM 853 C CA . LYS A 1 110 ? -15.003 -5.068 11.842 1.00 90.19 110 LYS A CA 1
ATOM 854 C C . LYS A 1 110 ? -13.905 -4.143 12.379 1.00 90.19 110 LYS A C 1
ATOM 856 O O . LYS A 1 110 ? -13.856 -3.855 13.567 1.00 90.19 110 LYS A O 1
ATOM 861 N N . GLY A 1 111 ? -13.028 -3.674 11.494 1.00 88.31 111 GLY A N 1
ATOM 862 C CA . GLY A 1 111 ? -11.991 -2.698 11.803 1.00 88.31 111 GLY A CA 1
ATOM 863 C C . GLY A 1 111 ? -11.175 -2.351 10.565 1.00 88.31 111 GLY A C 1
ATOM 864 O O . GLY A 1 111 ? -11.094 -3.149 9.631 1.00 88.31 111 GLY A O 1
ATOM 865 N N . VAL A 1 112 ? -10.586 -1.156 10.549 1.00 91.19 112 VAL A N 1
ATOM 866 C CA . VAL A 1 112 ? -9.806 -0.639 9.418 1.00 91.19 112 VAL A CA 1
ATOM 867 C C . VAL A 1 112 ? -8.400 -0.303 9.891 1.00 91.19 112 VAL A C 1
ATOM 869 O O . VAL A 1 112 ? -8.198 0.586 10.716 1.00 91.19 112 VAL A O 1
ATOM 872 N N . TYR A 1 113 ? -7.415 -0.990 9.326 1.00 91.38 113 TYR A N 1
ATOM 873 C CA . TYR A 1 113 ? -6.015 -0.899 9.713 1.00 91.38 113 TYR A CA 1
ATOM 874 C C . TYR A 1 113 ? -5.137 -0.702 8.482 1.00 91.38 113 TYR A C 1
ATOM 876 O O . TYR A 1 113 ? -5.488 -1.087 7.366 1.00 91.38 113 TYR A O 1
ATOM 884 N N . HIS A 1 114 ? -3.951 -0.133 8.677 1.00 92.00 114 HIS A N 1
ATOM 885 C CA . HIS A 1 114 ? -2.952 -0.070 7.621 1.00 92.00 114 HIS A CA 1
ATOM 886 C C . HIS A 1 114 ? -1.549 -0.404 8.107 1.00 92.00 114 HIS A C 1
ATOM 888 O O . HIS A 1 114 ? -1.208 -0.257 9.281 1.00 92.00 114 HIS A O 1
ATOM 894 N N . MET A 1 115 ? -0.706 -0.817 7.165 1.00 91.56 115 MET A N 1
ATOM 895 C CA . MET A 1 115 ? 0.698 -1.083 7.410 1.00 91.56 115 MET A CA 1
ATOM 896 C C . MET A 1 115 ? 1.470 0.220 7.579 1.00 91.56 115 MET A C 1
ATOM 898 O O . MET A 1 115 ? 1.754 0.952 6.626 1.00 91.56 115 MET A O 1
ATOM 902 N N . ARG A 1 116 ? 1.860 0.498 8.818 1.00 83.81 116 ARG A N 1
ATOM 903 C CA . ARG A 1 116 ? 2.683 1.657 9.123 1.00 83.81 116 ARG A CA 1
ATOM 904 C C . ARG A 1 116 ? 4.069 1.544 8.488 1.00 83.81 116 ARG A C 1
ATOM 906 O O . ARG A 1 116 ? 4.771 0.563 8.704 1.00 83.81 116 ARG A O 1
ATOM 913 N N . GLY A 1 117 ? 4.496 2.598 7.791 1.00 85.25 117 GLY A N 1
ATOM 914 C CA . GLY A 1 117 ? 5.765 2.606 7.053 1.00 85.25 117 GLY A CA 1
ATOM 915 C C . GLY A 1 117 ? 5.733 1.741 5.790 1.00 85.25 117 GLY A 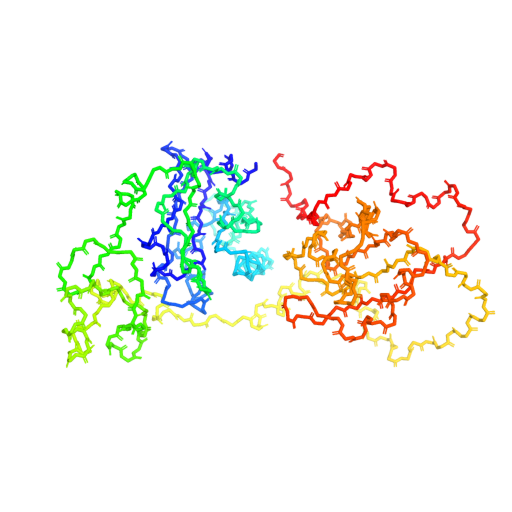C 1
ATOM 916 O O . GLY A 1 117 ? 6.754 1.628 5.119 1.00 85.25 117 GLY A O 1
ATOM 917 N N . GLY A 1 118 ? 4.570 1.161 5.472 1.00 94.88 118 GLY A N 1
ATOM 918 C CA . GLY A 1 118 ? 4.316 0.408 4.256 1.00 94.88 118 GLY A CA 1
ATOM 919 C C . GLY A 1 118 ? 5.220 -0.803 4.047 1.00 94.88 118 GLY A C 1
ATOM 920 O O . GLY A 1 118 ? 5.883 -1.304 4.962 1.00 94.88 118 GLY A O 1
ATOM 921 N N . ILE A 1 119 ? 5.240 -1.249 2.794 1.00 97.69 119 ILE A N 1
ATOM 922 C CA . ILE A 1 119 ? 6.063 -2.361 2.317 1.00 97.69 119 ILE A CA 1
ATOM 923 C C . ILE A 1 119 ? 7.541 -2.104 2.626 1.00 97.69 119 ILE A C 1
ATOM 925 O O . ILE A 1 119 ? 8.244 -3.029 3.033 1.00 97.69 119 ILE A O 1
ATOM 929 N N . GLU A 1 120 ? 7.999 -0.848 2.519 1.00 94.81 120 GLU A N 1
ATOM 930 C CA . GLU A 1 120 ? 9.399 -0.484 2.760 1.00 94.81 120 GLU A CA 1
ATOM 931 C C . GLU A 1 120 ? 9.898 -0.912 4.134 1.00 94.81 120 GLU A C 1
ATOM 933 O O . GLU A 1 120 ? 11.016 -1.421 4.267 1.00 94.81 120 GLU A O 1
ATOM 938 N N . ARG A 1 121 ? 9.069 -0.704 5.161 1.00 94.44 121 ARG A N 1
ATOM 939 C CA . ARG A 1 121 ? 9.362 -1.159 6.516 1.00 94.44 121 ARG A CA 1
ATOM 940 C C . ARG A 1 121 ? 9.207 -2.668 6.630 1.00 94.44 121 ARG A C 1
ATOM 942 O O . ARG A 1 121 ? 10.060 -3.310 7.234 1.00 94.44 121 ARG A O 1
ATOM 949 N N . TYR A 1 122 ? 8.143 -3.229 6.064 1.00 97.19 122 TYR A N 1
ATOM 950 C CA . TYR A 1 122 ? 7.841 -4.649 6.200 1.00 97.19 122 TYR A CA 1
ATOM 951 C C . TYR A 1 122 ? 8.969 -5.545 5.683 1.00 97.19 122 TYR A C 1
ATOM 953 O O . TYR A 1 122 ? 9.406 -6.430 6.412 1.00 97.19 122 TYR A O 1
ATOM 961 N N . VAL A 1 123 ? 9.510 -5.282 4.490 1.00 96.44 123 VAL A N 1
ATOM 962 C CA . VAL A 1 123 ? 10.603 -6.103 3.930 1.00 96.44 123 VAL A CA 1
ATOM 963 C C . VAL A 1 123 ? 11.934 -5.921 4.672 1.00 96.44 123 VAL A C 1
ATOM 965 O O . VAL A 1 123 ? 12.801 -6.783 4.590 1.00 96.44 123 VAL A O 1
ATOM 968 N N . LYS A 1 124 ? 12.100 -4.826 5.432 1.00 94.69 124 LYS A N 1
ATOM 969 C CA . LYS A 1 124 ? 13.228 -4.652 6.367 1.00 94.69 124 LYS A CA 1
ATOM 970 C C . LYS A 1 124 ? 13.016 -5.437 7.662 1.00 94.69 124 LYS A C 1
ATOM 972 O O . LYS A 1 124 ? 13.971 -5.957 8.221 1.00 94.69 124 LYS A O 1
ATOM 977 N N . THR A 1 125 ? 11.776 -5.505 8.148 1.00 95.88 125 THR A N 1
ATOM 978 C CA . THR A 1 125 ? 11.406 -6.283 9.342 1.00 95.88 125 THR A CA 1
ATOM 979 C C . THR A 1 125 ? 11.441 -7.789 9.075 1.00 95.88 125 THR A C 1
ATOM 981 O O . THR A 1 125 ? 11.865 -8.549 9.937 1.00 95.88 125 THR A O 1
ATOM 984 N N . PHE A 1 126 ? 11.038 -8.215 7.878 1.00 96.62 126 PHE A N 1
ATOM 985 C CA . PHE A 1 126 ? 11.084 -9.600 7.419 1.00 96.62 126 PHE A CA 1
ATOM 986 C C . PHE A 1 126 ? 12.082 -9.708 6.261 1.00 96.62 126 PHE A C 1
ATOM 988 O O . PHE A 1 126 ? 11.664 -9.691 5.103 1.00 96.62 126 PHE A O 1
ATOM 995 N N . PRO A 1 127 ? 13.394 -9.817 6.539 1.00 95.38 127 PRO A N 1
ATOM 996 C CA . PRO A 1 127 ? 14.428 -9.801 5.501 1.00 95.38 127 PRO A CA 1
ATOM 997 C C . PRO A 1 127 ? 14.326 -10.978 4.519 1.00 95.38 127 PRO A C 1
ATOM 999 O O . PRO A 1 127 ? 14.762 -10.858 3.378 1.00 95.38 127 PRO A O 1
ATOM 1002 N N . GLN A 1 128 ? 13.682 -12.078 4.922 1.00 95.50 128 GLN A N 1
ATOM 1003 C CA . GLN A 1 128 ? 13.344 -13.220 4.059 1.00 95.50 128 GLN A CA 1
ATOM 1004 C C . GLN A 1 128 ? 12.102 -12.987 3.174 1.00 95.50 128 GLN A C 1
ATOM 1006 O O . GLN A 1 128 ? 11.734 -13.820 2.350 1.00 95.50 128 GLN A O 1
ATOM 1011 N N . GLY A 1 129 ? 11.415 -11.858 3.353 1.00 94.38 129 GLY A N 1
ATOM 1012 C CA . GLY A 1 129 ? 10.216 -11.456 2.620 1.00 94.38 129 GLY A CA 1
ATOM 1013 C C . GLY A 1 129 ? 8.902 -11.759 3.336 1.00 94.38 129 GLY A C 1
ATOM 1014 O O . GLY A 1 129 ? 7.923 -11.066 3.090 1.00 94.38 129 GLY A O 1
ATOM 1015 N N . GLY A 1 130 ? 8.844 -12.727 4.257 1.00 96.06 130 GLY A N 1
ATOM 1016 C CA . GLY A 1 130 ? 7.582 -13.121 4.903 1.00 96.06 130 GLY A CA 1
ATOM 1017 C C . GLY A 1 130 ? 6.497 -13.429 3.856 1.00 96.06 130 GLY A C 1
ATOM 1018 O O . GLY A 1 130 ? 6.754 -14.144 2.893 1.00 96.06 130 GLY A O 1
ATOM 1019 N N . TYR A 1 131 ? 5.309 -12.835 4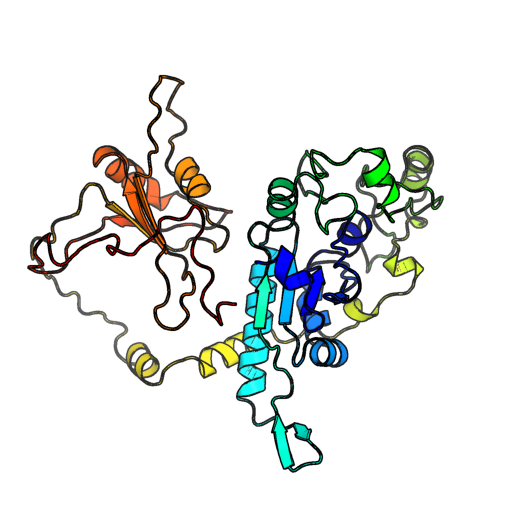.003 1.00 97.31 131 TYR A N 1
ATOM 1020 C CA . TYR A 1 131 ? 4.235 -12.903 2.997 1.00 97.31 131 TYR A CA 1
ATOM 1021 C C . TYR A 1 131 ? 4.400 -11.972 1.779 1.00 97.31 131 TYR A C 1
ATOM 1023 O O . TYR A 1 131 ? 3.530 -11.954 0.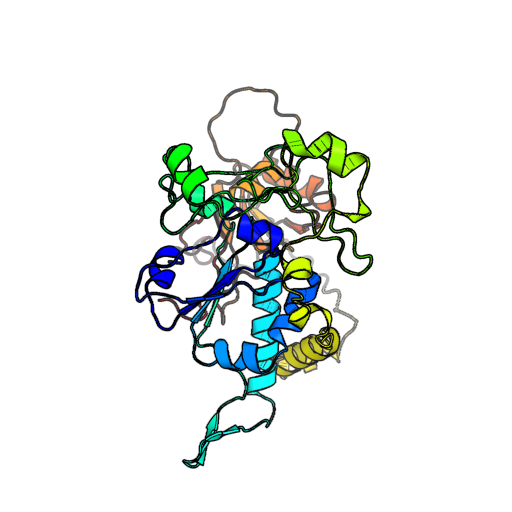920 1.00 97.31 131 TYR A O 1
ATOM 1031 N N . TRP A 1 132 ? 5.469 -11.180 1.668 1.00 97.56 132 TRP A N 1
ATOM 1032 C CA . TRP A 1 132 ? 5.705 -10.349 0.482 1.00 97.56 132 TRP A CA 1
ATOM 1033 C C . TRP A 1 132 ? 6.309 -11.173 -0.664 1.00 97.56 132 TRP A C 1
ATOM 1035 O O . TRP A 1 132 ? 7.270 -11.927 -0.463 1.00 97.56 132 TRP A O 1
ATOM 1045 N N . LYS A 1 133 ? 5.763 -10.993 -1.870 1.00 96.25 133 LYS A N 1
ATOM 1046 C CA . LYS A 1 133 ? 6.189 -11.650 -3.109 1.00 96.25 133 LYS A CA 1
ATOM 1047 C C . LYS A 1 133 ? 6.671 -10.623 -4.128 1.00 96.25 133 LYS A C 1
ATOM 1049 O O . LYS A 1 133 ? 6.065 -9.564 -4.257 1.00 96.25 133 LYS A O 1
ATOM 1054 N N . GLY A 1 134 ? 7.753 -10.933 -4.841 1.00 94.75 134 GLY A N 1
ATOM 1055 C CA . GLY A 1 134 ? 8.312 -10.058 -5.878 1.00 94.75 134 GLY A CA 1
ATOM 1056 C C . GLY A 1 134 ? 8.978 -8.782 -5.339 1.00 94.75 134 GLY A C 1
ATOM 1057 O O . GLY A 1 134 ? 9.555 -8.760 -4.246 1.00 94.75 134 GLY A O 1
ATOM 1058 N N . LYS A 1 135 ? 8.919 -7.701 -6.123 1.00 95.12 135 LYS A N 1
ATOM 1059 C CA . LYS A 1 135 ? 9.650 -6.442 -5.898 1.00 95.12 135 LYS A CA 1
ATOM 1060 C C . LYS A 1 135 ? 8.726 -5.308 -5.460 1.00 95.12 135 LYS A C 1
ATOM 1062 O O . LYS A 1 135 ? 7.640 -5.123 -6.003 1.00 95.12 135 LYS A O 1
ATOM 1067 N N . ASN A 1 136 ? 9.176 -4.499 -4.503 1.00 95.62 136 ASN A N 1
ATOM 1068 C CA . ASN A 1 136 ? 8.483 -3.274 -4.107 1.00 95.62 136 ASN A CA 1
ATOM 1069 C C . ASN A 1 136 ? 8.919 -2.108 -5.003 1.00 95.62 136 ASN A C 1
ATOM 1071 O O . ASN A 1 136 ? 10.079 -1.708 -4.958 1.00 95.62 136 ASN A O 1
ATOM 1075 N N . TYR A 1 137 ? 7.997 -1.551 -5.787 1.00 92.56 137 TYR A N 1
ATOM 1076 C CA . TYR A 1 137 ? 8.259 -0.385 -6.634 1.00 92.56 137 TYR A CA 1
ATOM 1077 C C . TYR A 1 137 ? 8.507 0.885 -5.806 1.00 92.56 137 TYR A C 1
ATOM 1079 O O . TYR A 1 137 ? 7.715 1.224 -4.920 1.00 92.56 137 TYR A O 1
ATOM 1087 N N . LEU A 1 138 ? 9.575 1.619 -6.134 1.00 90.25 138 LEU A N 1
ATOM 1088 C CA . LEU A 1 138 ? 9.964 2.872 -5.488 1.00 90.25 138 LEU A CA 1
ATOM 1089 C C . LEU A 1 138 ? 9.961 4.043 -6.479 1.00 90.25 138 LEU A C 1
ATOM 1091 O O . LEU A 1 138 ? 10.404 3.935 -7.617 1.00 90.25 138 LEU A O 1
ATOM 1095 N N . PHE A 1 139 ? 9.526 5.210 -6.007 1.00 84.44 139 PHE A N 1
ATOM 1096 C CA . PHE A 1 139 ? 9.413 6.439 -6.804 1.00 84.44 139 PHE A CA 1
ATOM 1097 C C . PHE A 1 139 ? 10.685 7.305 -6.766 1.00 84.44 139 PHE A C 1
ATOM 1099 O O . PHE A 1 139 ? 10.621 8.528 -6.890 1.00 84.44 139 PHE A O 1
ATOM 1106 N N . ASP A 1 140 ? 11.844 6.685 -6.557 1.00 82.81 140 ASP A N 1
ATOM 1107 C CA . ASP A 1 140 ? 13.140 7.356 -6.475 1.00 82.81 140 ASP A CA 1
ATOM 1108 C C . ASP A 1 140 ? 14.216 6.592 -7.261 1.00 82.81 140 ASP A C 1
ATOM 1110 O O . ASP A 1 140 ? 13.924 5.630 -7.970 1.00 82.81 140 ASP A O 1
ATOM 1114 N N . LYS A 1 141 ? 15.475 7.036 -7.165 1.00 80.38 141 LYS A N 1
ATOM 1115 C CA . LYS A 1 141 ? 16.599 6.477 -7.934 1.00 80.38 141 LYS A CA 1
ATOM 1116 C C . LYS A 1 141 ? 16.846 4.987 -7.684 1.00 80.38 141 LYS A C 1
ATOM 1118 O O . LYS A 1 141 ? 17.480 4.353 -8.519 1.00 80.38 141 LYS A O 1
ATOM 1123 N N . ARG A 1 142 ? 16.368 4.436 -6.565 1.00 85.69 142 ARG A N 1
ATOM 1124 C CA . ARG A 1 142 ? 16.469 3.005 -6.257 1.00 85.69 142 ARG A CA 1
ATOM 1125 C C . ARG A 1 142 ? 15.588 2.170 -7.186 1.00 85.69 142 ARG A C 1
ATOM 1127 O O . ARG A 1 142 ? 15.956 1.041 -7.474 1.00 85.69 142 ARG A O 1
ATOM 1134 N N . ALA A 1 143 ? 14.476 2.736 -7.668 1.00 84.56 143 ALA A N 1
ATOM 1135 C CA . ALA A 1 143 ? 13.442 2.134 -8.523 1.00 84.56 143 ALA A CA 1
ATOM 1136 C C . ALA A 1 143 ? 12.704 0.916 -7.933 1.00 84.56 143 ALA A C 1
ATOM 1138 O O . ALA A 1 143 ? 11.493 0.790 -8.101 1.00 84.56 143 ALA A O 1
ATOM 1139 N N . GLU A 1 144 ? 13.396 0.047 -7.204 1.00 91.00 144 GLU A N 1
ATOM 1140 C CA . GLU A 1 144 ? 12.843 -1.150 -6.587 1.00 91.00 144 GLU A CA 1
ATOM 1141 C C . GLU A 1 144 ? 13.532 -1.477 -5.255 1.00 91.00 144 GLU A C 1
ATOM 1143 O O . GLU A 1 144 ? 14.655 -1.053 -4.974 1.00 91.00 144 GLU A O 1
ATOM 1148 N N . GLN A 1 145 ? 12.834 -2.229 -4.408 1.00 94.12 145 GLN A N 1
ATOM 1149 C CA . GLN A 1 145 ? 13.354 -2.789 -3.166 1.00 94.12 145 GLN A CA 1
ATOM 1150 C C . GLN A 1 145 ? 12.945 -4.256 -3.052 1.00 94.12 145 GLN A C 1
ATOM 1152 O O . GLN A 1 145 ? 11.771 -4.600 -3.207 1.00 94.12 145 GLN A O 1
ATOM 1157 N N . CYS A 1 146 ? 13.912 -5.100 -2.703 1.00 94.44 146 CYS A N 1
ATOM 1158 C CA . CYS A 1 146 ? 13.721 -6.527 -2.464 1.00 94.44 146 CYS A CA 1
ATOM 1159 C C . CYS A 1 146 ? 14.001 -6.872 -0.990 1.00 94.44 146 CYS A C 1
ATOM 1161 O O . CYS A 1 146 ? 14.741 -6.140 -0.321 1.00 94.44 146 CYS A O 1
ATOM 1163 N N . PRO A 1 147 ? 13.443 -7.978 -0.465 1.00 95.44 147 PRO A N 1
ATOM 1164 C CA . PRO A 1 147 ? 13.872 -8.531 0.817 1.00 95.44 147 PRO A CA 1
ATOM 1165 C C . PRO A 1 147 ? 15.355 -8.929 0.763 1.00 95.44 147 PRO A C 1
ATOM 1167 O O . PRO A 1 147 ? 15.784 -9.591 -0.178 1.00 95.44 147 PRO A O 1
ATOM 1170 N N . SER A 1 148 ? 16.148 -8.514 1.753 1.00 94.88 148 SER A N 1
ATOM 1171 C CA . SER A 1 148 ? 17.617 -8.589 1.694 1.00 94.88 148 SER A CA 1
ATOM 1172 C C . SER A 1 148 ? 18.205 -9.996 1.814 1.00 94.88 148 SER A C 1
ATOM 1174 O O . SER A 1 148 ? 19.344 -10.202 1.410 1.00 94.88 148 SER A O 1
ATOM 1176 N N . GLN A 1 149 ? 17.464 -10.951 2.376 1.00 95.88 149 GLN A N 1
ATOM 1177 C CA . GLN A 1 149 ? 17.903 -12.343 2.536 1.00 95.88 149 GLN A CA 1
ATOM 1178 C C . GLN A 1 149 ? 17.254 -13.291 1.519 1.00 95.88 149 GLN A C 1
ATOM 1180 O O . GLN A 1 149 ? 17.527 -14.488 1.526 1.00 95.88 149 GLN A O 1
ATOM 1185 N N . LYS A 1 150 ? 16.423 -12.764 0.614 1.00 94.56 150 LYS A N 1
ATOM 1186 C CA . LYS A 1 150 ? 15.787 -13.550 -0.439 1.00 94.56 150 LYS A CA 1
ATOM 1187 C C . LYS A 1 150 ? 16.652 -13.544 -1.694 1.00 94.56 150 LYS A C 1
ATOM 1189 O O . LYS A 1 150 ? 17.035 -12.483 -2.181 1.00 94.56 150 LYS A O 1
ATOM 1194 N N . THR A 1 151 ? 16.954 -14.726 -2.225 1.00 94.00 151 THR A N 1
ATOM 1195 C CA . THR A 1 151 ? 17.798 -14.862 -3.420 1.00 94.00 151 THR A CA 1
ATOM 1196 C C . THR A 1 151 ? 17.148 -14.189 -4.636 1.00 94.00 151 THR A C 1
ATOM 1198 O O . THR A 1 151 ? 15.928 -14.322 -4.788 1.00 94.00 151 THR A O 1
ATOM 1201 N N . PRO A 1 152 ? 17.927 -13.565 -5.539 1.00 90.88 152 PRO A N 1
ATOM 1202 C CA . PRO A 1 152 ? 17.401 -12.947 -6.757 1.00 90.88 152 PRO A CA 1
ATOM 1203 C C . PRO A 1 152 ? 16.501 -13.874 -7.584 1.00 90.88 152 PRO A C 1
ATOM 1205 O O . PRO A 1 152 ? 15.408 -13.463 -7.961 1.00 90.88 152 PRO A O 1
ATOM 1208 N N . ASP A 1 153 ? 16.885 -15.139 -7.767 1.00 91.75 153 ASP A N 1
ATOM 1209 C CA . ASP A 1 153 ? 16.114 -16.097 -8.574 1.00 91.75 153 ASP A CA 1
ATOM 1210 C C . ASP A 1 153 ? 14.704 -16.337 -8.022 1.00 91.75 153 ASP A C 1
ATOM 1212 O O . ASP A 1 153 ? 13.726 -16.323 -8.767 1.00 91.75 153 ASP A O 1
ATOM 1216 N N . LEU A 1 154 ? 14.575 -16.493 -6.700 1.00 92.19 154 LEU A N 1
ATOM 1217 C CA . LEU A 1 154 ? 13.269 -16.617 -6.045 1.00 92.19 154 LEU A CA 1
ATOM 1218 C C . LEU A 1 154 ? 12.429 -15.346 -6.195 1.00 92.19 154 LEU A C 1
ATOM 1220 O O . LEU A 1 154 ? 11.216 -15.438 -6.359 1.00 92.19 154 LEU A O 1
ATOM 1224 N N . VAL A 1 155 ? 13.049 -14.163 -6.134 1.00 92.00 155 VAL A N 1
ATOM 1225 C CA . VAL A 1 155 ? 12.331 -12.900 -6.354 1.00 92.00 155 VAL A CA 1
ATOM 1226 C C . VAL A 1 155 ? 11.801 -12.844 -7.785 1.00 92.00 155 VAL A C 1
ATOM 1228 O O . VAL A 1 155 ? 10.618 -12.584 -7.967 1.00 92.00 155 VAL A O 1
ATOM 1231 N N . GLU A 1 156 ? 12.632 -13.135 -8.786 1.00 89.44 156 GLU A N 1
ATOM 1232 C CA . GLU A 1 156 ? 12.250 -13.113 -10.208 1.00 89.44 156 GLU A CA 1
ATOM 1233 C C . GLU A 1 156 ? 11.165 -14.151 -10.551 1.00 89.44 156 GLU A C 1
ATOM 1235 O O . GLU A 1 156 ? 10.269 -13.889 -11.358 1.00 89.44 156 GLU A O 1
ATOM 1240 N N . GLN A 1 157 ? 11.183 -15.323 -9.907 1.00 91.06 157 GLN A N 1
ATOM 1241 C CA . GLN A 1 157 ? 10.134 -16.336 -10.072 1.00 91.06 157 GLN A CA 1
ATOM 1242 C C . GLN A 1 157 ? 8.762 -15.843 -9.597 1.00 91.06 157 GLN A C 1
ATOM 1244 O O . GLN A 1 157 ? 7.751 -16.155 -10.229 1.00 91.06 157 GLN A O 1
ATOM 1249 N N . GLU A 1 158 ? 8.733 -15.048 -8.527 1.00 92.69 158 GLU A N 1
ATOM 1250 C CA . GLU A 1 158 ? 7.514 -14.489 -7.937 1.00 92.69 158 GLU A CA 1
ATOM 1251 C C . GLU A 1 158 ? 6.965 -13.269 -8.680 1.00 92.69 158 GLU A C 1
ATOM 1253 O O . GLU A 1 158 ? 5.818 -12.885 -8.449 1.00 92.69 158 GLU A O 1
ATOM 1258 N N . VAL A 1 159 ? 7.754 -12.649 -9.564 1.00 89.50 159 VAL A N 1
ATOM 1259 C CA . VAL A 1 159 ? 7.266 -11.534 -10.374 1.00 89.50 159 VAL A CA 1
ATOM 1260 C C . VAL A 1 159 ? 6.359 -12.048 -11.492 1.00 89.50 159 VAL A C 1
ATOM 1262 O O . VAL A 1 159 ? 6.699 -12.979 -12.236 1.00 89.50 159 VAL A O 1
ATOM 1265 N N . THR A 1 160 ? 5.193 -11.411 -11.615 1.00 88.94 160 THR A N 1
ATOM 1266 C CA . THR A 1 160 ? 4.192 -11.703 -12.648 1.00 88.94 160 THR A CA 1
ATOM 1267 C C . THR A 1 160 ? 4.231 -10.720 -13.812 1.00 88.94 160 THR A C 1
ATOM 1269 O O . THR A 1 160 ? 3.691 -11.023 -14.872 1.00 88.94 160 THR A O 1
ATOM 1272 N N . SER A 1 161 ? 4.894 -9.573 -13.655 1.00 92.31 161 SER A N 1
ATOM 1273 C CA . SER A 1 161 ? 4.971 -8.549 -14.689 1.00 92.31 161 SER A CA 1
ATOM 1274 C C . SER A 1 161 ? 5.756 -8.981 -15.931 1.00 92.31 161 SER A C 1
ATOM 1276 O O . SER A 1 161 ? 6.749 -9.713 -15.869 1.00 92.31 161 SER A O 1
ATOM 1278 N N . GLN A 1 162 ? 5.316 -8.484 -17.085 1.00 94.69 162 GLN A N 1
ATOM 1279 C CA . GLN A 1 162 ? 5.815 -8.875 -18.400 1.00 94.69 162 GLN A CA 1
ATOM 1280 C C . GLN A 1 162 ? 5.973 -7.657 -19.307 1.00 94.69 162 GLN A C 1
ATOM 1282 O O . GLN A 1 162 ? 5.321 -6.626 -19.126 1.00 94.69 162 GLN A O 1
ATOM 1287 N N . CYS A 1 163 ? 6.837 -7.777 -20.310 1.00 95.50 163 CYS A N 1
ATOM 1288 C CA . CYS A 1 163 ? 6.930 -6.796 -21.374 1.00 95.50 163 CYS A CA 1
ATOM 1289 C C . CYS A 1 163 ? 5.615 -6.741 -22.162 1.00 95.50 163 CYS A C 1
ATOM 1291 O O . CYS A 1 163 ? 5.170 -7.751 -22.698 1.00 95.50 163 CYS A O 1
ATOM 1293 N N . CYS A 1 164 ? 5.048 -5.545 -22.319 1.00 95.88 164 CYS A N 1
ATOM 1294 C CA . CYS A 1 164 ? 3.790 -5.346 -23.044 1.00 95.88 164 CYS A CA 1
ATOM 1295 C C . CYS A 1 164 ? 3.854 -5.658 -24.553 1.00 95.88 164 CYS A C 1
ATOM 1297 O O . CYS A 1 164 ? 2.807 -5.726 -25.187 1.00 95.88 164 CYS A O 1
ATOM 1299 N N . LEU A 1 165 ? 5.052 -5.843 -25.127 1.00 96.31 165 LEU A N 1
ATOM 1300 C CA . LEU A 1 165 ? 5.248 -6.118 -26.556 1.00 96.31 165 LEU A CA 1
ATOM 1301 C C . LEU A 1 165 ? 5.533 -7.593 -26.867 1.00 96.31 165 LEU A C 1
ATOM 1303 O O . LEU A 1 165 ? 5.061 -8.087 -27.885 1.00 96.31 165 LEU A O 1
ATOM 1307 N N . CYS A 1 166 ? 6.321 -8.285 -26.038 1.00 96.38 166 CYS A N 1
ATOM 1308 C CA . CYS A 1 166 ? 6.728 -9.675 -26.292 1.00 96.38 166 CYS A CA 1
ATOM 1309 C C . CYS A 1 166 ? 6.287 -10.673 -25.214 1.00 96.38 166 CYS A C 1
ATOM 1311 O O . CYS A 1 166 ? 6.614 -11.850 -25.326 1.00 96.38 166 CYS A O 1
ATOM 1313 N N . ALA A 1 167 ? 5.604 -10.216 -24.158 1.00 94.75 167 ALA A N 1
ATOM 1314 C CA . ALA A 1 167 ? 5.172 -11.012 -23.003 1.00 94.75 167 ALA A CA 1
ATOM 1315 C C . ALA A 1 167 ? 6.298 -11.692 -22.190 1.00 94.75 167 ALA A C 1
ATOM 1317 O O . ALA A 1 167 ? 6.031 -12.382 -21.208 1.00 94.75 167 ALA A O 1
ATOM 1318 N N . GLN A 1 168 ? 7.574 -11.465 -22.522 1.00 94.50 168 GLN A N 1
ATOM 1319 C CA . GLN A 1 168 ? 8.685 -11.940 -21.698 1.00 94.50 168 GLN A CA 1
ATOM 1320 C C . GLN A 1 168 ? 8.621 -11.303 -20.303 1.00 94.50 168 GLN A C 1
ATOM 1322 O O . GLN A 1 168 ? 8.419 -10.090 -20.187 1.00 94.50 168 GLN A O 1
ATOM 1327 N N . LYS A 1 169 ? 8.848 -12.103 -19.251 1.00 93.12 169 LYS A N 1
ATOM 1328 C CA . LYS A 1 169 ? 8.978 -11.603 -17.875 1.00 93.12 169 LYS A CA 1
ATOM 1329 C C . LYS A 1 169 ? 9.999 -10.470 -17.810 1.00 93.12 169 LYS A C 1
ATOM 1331 O O . LYS A 1 169 ? 11.111 -10.584 -18.326 1.00 93.12 169 LYS A O 1
ATOM 1336 N N . TRP A 1 170 ? 9.599 -9.371 -17.185 1.00 92.19 170 TRP A N 1
ATOM 1337 C CA . TRP A 1 170 ? 10.444 -8.196 -17.013 1.00 92.19 170 TRP A CA 1
ATOM 1338 C C . TRP A 1 170 ? 9.910 -7.358 -15.862 1.00 92.19 170 TRP A C 1
ATOM 1340 O O . TRP A 1 170 ? 8.698 -7.259 -15.691 1.00 92.19 170 TRP A O 1
ATOM 1350 N N . THR A 1 171 ? 10.797 -6.736 -15.090 1.00 88.31 171 THR A N 1
ATOM 1351 C CA . THR A 1 171 ? 10.418 -6.057 -13.837 1.00 88.31 171 THR A CA 1
ATOM 1352 C C . THR A 1 171 ? 10.754 -4.567 -13.836 1.00 88.31 171 THR A C 1
ATOM 1354 O O . THR A 1 171 ? 10.434 -3.855 -12.890 1.00 88.31 171 THR A O 1
ATOM 1357 N N . SER A 1 172 ? 11.445 -4.075 -14.866 1.00 86.00 172 SER A N 1
ATOM 1358 C CA . SER A 1 172 ? 12.000 -2.723 -14.852 1.00 86.00 172 SER A CA 1
ATOM 1359 C C . SER A 1 172 ? 11.174 -1.760 -15.700 1.00 86.00 172 SER A C 1
ATOM 1361 O O . SER A 1 172 ? 11.119 -1.882 -16.925 1.00 86.00 172 SER A O 1
ATOM 1363 N N . TYR A 1 173 ? 10.594 -0.745 -15.057 1.00 83.25 173 TYR A N 1
ATOM 1364 C CA . TYR A 1 173 ? 9.968 0.404 -15.721 1.00 83.25 173 TYR A CA 1
ATOM 1365 C C . TYR A 1 173 ? 11.034 1.417 -16.178 1.00 83.25 173 TYR A C 1
ATOM 1367 O O . TYR A 1 173 ? 11.141 2.528 -15.654 1.00 83.25 173 TYR A O 1
ATOM 1375 N N . ARG A 1 174 ? 11.866 1.040 -17.155 1.00 74.94 174 ARG A N 1
ATOM 1376 C CA . ARG A 1 174 ? 12.830 1.956 -17.794 1.00 74.94 174 ARG A CA 1
ATOM 1377 C C . ARG A 1 174 ? 12.212 2.638 -19.012 1.00 74.94 174 ARG A C 1
ATOM 1379 O O . ARG A 1 174 ? 11.353 2.087 -19.685 1.00 74.94 174 ARG A O 1
ATOM 1386 N N . GLY A 1 175 ? 12.665 3.857 -19.309 1.00 66.62 175 GLY A N 1
ATOM 1387 C CA . GLY A 1 175 ? 12.280 4.577 -20.532 1.00 66.62 175 GLY A CA 1
ATOM 1388 C C . GLY A 1 175 ? 10.974 5.373 -20.466 1.00 66.62 175 GLY A C 1
ATOM 1389 O O . GLY A 1 175 ? 10.656 6.042 -21.440 1.00 66.62 175 GLY A O 1
ATOM 1390 N N . LYS A 1 176 ? 10.264 5.377 -19.324 1.00 80.44 176 LYS A N 1
ATOM 1391 C CA . LYS A 1 176 ? 9.011 6.139 -19.115 1.00 80.44 176 LYS A CA 1
ATOM 1392 C C . LYS A 1 176 ? 7.916 5.822 -20.148 1.00 80.44 176 LYS A C 1
ATOM 1394 O O . LYS A 1 176 ? 7.127 6.695 -20.507 1.00 80.44 176 LYS A O 1
ATOM 1399 N N . PHE A 1 177 ? 7.867 4.578 -20.617 1.00 93.31 177 PHE A N 1
ATOM 1400 C CA . PHE A 1 177 ? 6.804 4.108 -21.495 1.00 93.31 177 PHE A CA 1
ATOM 1401 C C . PHE A 1 177 ? 5.460 4.099 -20.766 1.00 93.31 177 PHE A C 1
ATOM 1403 O O . PHE A 1 177 ? 5.380 3.761 -19.582 1.00 93.31 177 PHE A O 1
ATOM 1410 N N . LYS A 1 178 ? 4.403 4.460 -21.488 1.00 94.75 178 LYS A N 1
ATOM 1411 C CA . LYS A 1 178 ? 3.028 4.499 -20.992 1.00 94.75 178 LYS A CA 1
ATOM 1412 C C . LYS A 1 178 ? 2.098 3.837 -21.997 1.00 94.75 178 LYS A C 1
ATOM 1414 O O . LYS A 1 178 ? 2.425 3.754 -23.177 1.00 94.75 178 LYS A O 1
ATOM 1419 N N . CYS A 1 179 ? 0.951 3.392 -21.508 1.00 95.50 179 CYS A N 1
ATOM 1420 C CA . CYS A 1 179 ? -0.130 2.890 -22.335 1.00 95.50 179 CYS A CA 1
ATOM 1421 C C . CYS A 1 179 ? -0.538 3.941 -23.381 1.00 95.50 179 CYS A C 1
ATOM 1423 O O . CYS A 1 179 ? -0.644 5.122 -23.045 1.00 95.50 179 CYS A O 1
ATOM 1425 N N . HIS A 1 180 ? -0.790 3.502 -24.614 1.00 96.38 180 HIS A N 1
ATOM 1426 C CA . HIS A 1 180 ? -1.075 4.375 -25.751 1.00 96.38 180 HIS A CA 1
ATOM 1427 C C . HIS A 1 180 ? -2.461 5.026 -25.682 1.00 96.38 180 HIS A C 1
ATOM 1429 O O . HIS A 1 180 ? -2.652 6.102 -26.233 1.00 96.38 180 HIS A O 1
ATOM 1435 N N . TYR A 1 181 ? -3.428 4.388 -25.014 1.00 93.62 181 TYR A N 1
ATOM 1436 C CA . TYR A 1 181 ? -4.768 4.942 -24.846 1.00 93.62 181 TYR A CA 1
ATOM 1437 C C . TYR A 1 181 ? -4.737 6.257 -24.060 1.00 93.62 181 TYR A C 1
ATOM 1439 O O . TYR A 1 181 ? -4.267 6.295 -22.916 1.00 93.62 181 TYR A O 1
ATOM 1447 N N . ASP A 1 182 ? -5.321 7.304 -24.645 1.00 89.50 182 ASP A N 1
ATOM 1448 C CA . ASP A 1 182 ? -5.331 8.665 -24.092 1.00 89.50 182 ASP A CA 1
ATOM 1449 C C . ASP A 1 182 ? -5.984 8.751 -22.707 1.00 89.50 182 ASP A C 1
ATOM 1451 O O . ASP A 1 182 ? -5.546 9.517 -21.850 1.00 89.50 182 ASP A O 1
ATOM 1455 N N . TYR A 1 183 ? -6.994 7.917 -22.454 1.00 87.50 183 TYR A N 1
ATOM 1456 C CA . TYR A 1 183 ? -7.697 7.858 -21.171 1.00 87.50 183 TYR A CA 1
ATOM 1457 C C . TYR A 1 183 ? -6.934 7.088 -20.079 1.00 87.50 183 TYR A C 1
ATOM 1459 O O . TYR A 1 183 ? -7.354 7.086 -18.923 1.00 87.50 183 TYR A O 1
ATOM 1467 N N . CYS A 1 184 ? -5.854 6.381 -20.426 1.00 89.06 184 CYS A N 1
ATOM 1468 C CA . CYS A 1 184 ? -5.191 5.437 -19.533 1.00 89.06 184 CYS A CA 1
ATOM 1469 C C . CYS A 1 184 ? -3.914 6.011 -18.910 1.00 89.06 184 CYS A C 1
ATOM 1471 O O . CYS A 1 184 ? -3.835 6.179 -17.695 1.00 89.06 184 CYS A O 1
ATOM 1473 N N . GLY A 1 185 ? -2.878 6.242 -19.723 1.00 86.31 185 GLY A N 1
ATOM 1474 C CA . GLY A 1 185 ? -1.581 6.749 -19.258 1.00 86.31 185 GLY A CA 1
ATOM 1475 C C . GLY A 1 185 ? -0.814 5.871 -18.251 1.00 86.31 185 GLY A C 1
ATOM 1476 O O . GLY A 1 185 ? 0.217 6.316 -17.745 1.00 86.31 185 GLY A O 1
ATOM 1477 N N . VAL A 1 186 ? -1.267 4.645 -17.959 1.00 91.75 186 VAL A N 1
ATOM 1478 C CA . VAL A 1 186 ? -0.598 3.719 -17.026 1.00 91.75 186 VAL A CA 1
ATOM 1479 C C . VAL A 1 186 ? 0.809 3.384 -17.536 1.00 91.75 186 VAL A C 1
ATOM 1481 O O . VAL A 1 186 ? 0.945 3.054 -18.718 1.00 91.75 186 VAL A O 1
ATOM 1484 N N . PRO A 1 187 ? 1.857 3.448 -16.691 1.00 92.38 187 PRO A N 1
ATOM 1485 C CA . PRO A 1 187 ? 3.196 3.004 -17.064 1.00 92.38 187 PRO A CA 1
ATOM 1486 C C . PRO A 1 187 ? 3.195 1.565 -17.582 1.00 92.38 187 PRO A C 1
ATOM 1488 O O . PRO A 1 187 ? 2.518 0.705 -17.023 1.00 92.38 187 PRO A O 1
ATOM 1491 N N . VAL A 1 188 ? 3.979 1.289 -18.623 1.00 94.62 188 VAL A N 1
ATOM 1492 C CA . VAL A 1 188 ? 4.144 -0.072 -19.152 1.00 94.62 188 VAL A CA 1
ATOM 1493 C C . VAL A 1 188 ? 5.595 -0.513 -19.118 1.00 94.62 188 VAL A C 1
ATOM 1495 O O . VAL A 1 188 ? 6.528 0.290 -19.183 1.00 94.62 188 VAL A O 1
ATOM 1498 N N . ILE A 1 189 ? 5.770 -1.823 -19.031 1.00 93.19 189 ILE A N 1
ATOM 1499 C CA . ILE A 1 189 ? 7.065 -2.485 -19.025 1.00 93.19 189 ILE A CA 1
ATOM 1500 C C . ILE A 1 189 ? 7.437 -2.824 -20.466 1.00 93.19 189 ILE A C 1
ATOM 1502 O O . ILE A 1 189 ? 6.679 -3.469 -21.193 1.00 93.19 189 ILE A O 1
ATOM 1506 N N . VAL A 1 190 ? 8.627 -2.399 -20.878 1.00 95.31 190 VAL A N 1
ATOM 1507 C CA . VAL A 1 190 ? 9.231 -2.755 -22.164 1.00 95.31 190 VAL A CA 1
ATOM 1508 C C . VAL A 1 190 ? 10.615 -3.320 -21.867 1.00 95.31 190 VAL A C 1
ATOM 1510 O O . VAL A 1 190 ? 11.426 -2.636 -21.244 1.00 95.31 190 VAL A O 1
ATOM 1513 N N . CYS A 1 191 ? 10.870 -4.572 -22.258 1.00 95.19 191 CYS A N 1
ATOM 1514 C CA . CYS A 1 191 ? 12.181 -5.186 -22.059 1.00 95.19 191 CYS A CA 1
ATOM 1515 C C . CYS A 1 191 ? 13.239 -4.530 -22.957 1.00 95.19 191 CYS A C 1
ATOM 1517 O O . CYS A 1 191 ? 12.907 -3.865 -23.942 1.00 95.19 191 CYS A O 1
ATOM 1519 N N . ASP A 1 192 ? 14.517 -4.746 -22.645 1.00 95.19 192 ASP A N 1
ATOM 1520 C CA . ASP A 1 192 ? 15.616 -4.111 -23.381 1.00 95.19 192 ASP A CA 1
ATOM 1521 C C . ASP A 1 192 ? 15.592 -4.445 -24.881 1.00 95.19 192 ASP A C 1
ATOM 1523 O O . ASP A 1 192 ? 15.788 -3.556 -25.711 1.00 95.19 192 ASP A O 1
ATOM 1527 N N . ALA A 1 193 ? 15.244 -5.686 -25.240 1.00 96.44 193 ALA A N 1
ATOM 1528 C CA . ALA A 1 193 ? 15.121 -6.120 -26.632 1.00 96.44 193 ALA A CA 1
ATOM 1529 C C . ALA A 1 193 ? 13.986 -5.403 -27.388 1.00 96.44 193 ALA A C 1
ATOM 1531 O O . ALA A 1 193 ? 14.122 -5.080 -28.566 1.00 96.44 193 ALA A O 1
ATOM 1532 N N . CYS A 1 194 ? 12.869 -5.108 -26.717 1.00 96.69 194 CYS A N 1
ATOM 1533 C CA . CYS A 1 194 ? 11.724 -4.433 -27.328 1.00 96.69 194 CYS A CA 1
ATOM 1534 C C . CYS A 1 194 ? 11.808 -2.904 -27.261 1.00 96.69 194 CYS A C 1
ATOM 1536 O O . CYS A 1 194 ? 10.977 -2.221 -27.860 1.00 96.69 194 CYS A O 1
ATOM 1538 N N . ARG A 1 195 ? 12.798 -2.341 -26.561 1.00 95.06 195 ARG A N 1
ATOM 1539 C CA . ARG A 1 195 ? 12.917 -0.893 -26.358 1.00 95.06 195 ARG A CA 1
ATOM 1540 C C . ARG A 1 195 ? 13.000 -0.086 -27.664 1.00 95.06 195 ARG A C 1
ATOM 1542 O O . ARG A 1 195 ? 12.289 0.917 -27.742 1.00 95.06 195 ARG A O 1
ATOM 1549 N N . PRO A 1 196 ? 13.775 -0.481 -28.697 1.00 95.44 196 PRO A N 1
ATOM 1550 C CA . PRO A 1 196 ? 13.779 0.234 -29.977 1.00 95.44 196 PRO A CA 1
ATOM 1551 C C . PRO A 1 196 ? 12.389 0.280 -30.629 1.00 95.44 196 PRO A C 1
ATOM 1553 O O . PRO A 1 196 ? 11.970 1.323 -31.134 1.00 95.44 196 PRO A O 1
ATOM 1556 N N . LYS A 1 197 ? 11.638 -0.826 -30.543 1.00 95.50 197 LYS A N 1
ATOM 1557 C CA . LYS A 1 197 ? 10.260 -0.915 -31.041 1.00 95.50 197 LYS A CA 1
ATOM 1558 C C . LYS A 1 197 ? 9.310 -0.027 -30.236 1.00 95.50 197 LYS A C 1
ATOM 1560 O O . LYS A 1 197 ? 8.529 0.703 -30.824 1.00 95.50 197 LYS A O 1
ATOM 1565 N N . GLY A 1 198 ? 9.409 -0.023 -28.907 1.00 94.50 198 GLY A N 1
ATOM 1566 C CA . GLY A 1 198 ? 8.577 0.839 -28.059 1.00 94.50 198 GLY A CA 1
ATOM 1567 C C . GLY A 1 198 ? 8.802 2.340 -28.283 1.00 94.50 198 GLY A C 1
ATOM 1568 O O . GLY A 1 198 ? 7.889 3.129 -28.066 1.00 94.50 198 GLY A O 1
ATOM 1569 N N . LEU A 1 199 ? 9.995 2.745 -28.735 1.00 94.12 199 LEU A N 1
ATOM 1570 C CA . LEU A 1 199 ? 10.291 4.140 -29.095 1.00 94.12 199 LEU A CA 1
ATOM 1571 C C . LEU A 1 199 ? 9.727 4.537 -30.465 1.00 94.12 199 LEU A C 1
ATOM 1573 O O . LEU A 1 199 ? 9.345 5.688 -30.647 1.00 94.12 199 LEU A O 1
ATOM 1577 N N . THR A 1 200 ? 9.701 3.605 -31.418 1.00 96.62 200 THR A N 1
ATOM 1578 C CA . THR A 1 200 ? 9.245 3.846 -32.799 1.00 96.62 200 THR A CA 1
ATOM 1579 C C . THR A 1 200 ? 7.747 3.607 -32.988 1.00 96.62 200 THR A C 1
ATOM 1581 O O . THR A 1 200 ? 7.143 4.237 -33.848 1.00 96.62 200 THR A O 1
ATOM 1584 N N . HIS A 1 201 ? 7.144 2.757 -32.153 1.00 95.69 201 HIS A N 1
ATOM 1585 C CA . HIS A 1 201 ? 5.728 2.386 -32.190 1.00 95.69 201 HIS A CA 1
ATOM 1586 C C . HIS A 1 201 ? 5.060 2.550 -30.812 1.00 95.69 201 HIS A C 1
ATOM 1588 O O . HIS A 1 201 ? 4.673 1.559 -30.180 1.00 95.69 201 HIS A O 1
ATOM 1594 N N . PRO A 1 202 ? 4.948 3.789 -30.295 1.00 94.38 202 PRO A N 1
ATOM 1595 C CA . PRO A 1 202 ? 4.304 4.049 -29.008 1.00 94.38 202 PRO A CA 1
ATOM 1596 C C . PRO A 1 202 ? 2.812 3.680 -28.999 1.00 94.38 202 PRO A C 1
ATOM 1598 O O . PRO A 1 202 ? 2.264 3.397 -27.940 1.00 94.38 202 PRO A O 1
ATOM 1601 N N . ASP A 1 203 ? 2.175 3.637 -30.168 1.00 95.81 203 ASP A N 1
ATOM 1602 C CA . ASP A 1 203 ? 0.798 3.199 -30.413 1.00 95.81 203 ASP A CA 1
ATOM 1603 C C . ASP A 1 203 ? 0.562 1.712 -30.101 1.00 95.81 203 ASP A C 1
ATOM 1605 O O . ASP A 1 203 ? -0.563 1.313 -29.826 1.00 95.81 203 ASP A O 1
ATOM 1609 N N . GLN A 1 204 ? 1.614 0.888 -30.074 1.00 95.81 204 GLN A N 1
ATOM 1610 C CA . GLN A 1 204 ? 1.506 -0.544 -29.757 1.00 95.81 204 GLN A CA 1
ATOM 1611 C C . GLN A 1 204 ? 1.640 -0.841 -28.257 1.00 95.81 204 GLN A C 1
ATOM 1613 O O . GLN A 1 204 ? 1.486 -1.982 -27.817 1.00 95.81 204 GLN A O 1
ATOM 1618 N N . LEU A 1 205 ? 1.953 0.169 -27.445 1.00 96.94 205 LEU A N 1
ATOM 1619 C CA . LEU A 1 205 ? 2.214 0.004 -26.022 1.00 96.94 205 LEU A CA 1
ATOM 1620 C C . LEU A 1 205 ? 0.903 -0.048 -25.240 1.00 96.94 205 LEU A C 1
ATOM 1622 O O . LEU A 1 205 ? 0.293 0.981 -24.970 1.00 96.94 205 LEU A O 1
ATOM 1626 N N . THR A 1 206 ? 0.479 -1.238 -24.821 1.00 96.88 206 THR A N 1
ATOM 1627 C CA . THR A 1 206 ? -0.779 -1.410 -24.076 1.00 96.88 206 THR A CA 1
ATOM 1628 C C . THR A 1 206 ? -0.515 -1.980 -22.687 1.00 96.88 206 THR A C 1
ATOM 1630 O O . THR A 1 206 ? 0.191 -2.974 -22.549 1.00 96.88 206 THR A O 1
ATOM 1633 N N . CYS A 1 207 ? -1.064 -1.357 -21.640 1.00 94.44 207 CYS A N 1
ATOM 1634 C CA . CYS A 1 207 ? -0.985 -1.904 -20.282 1.00 94.44 207 CYS A CA 1
ATOM 1635 C C . CYS A 1 207 ? -1.931 -3.097 -20.097 1.00 94.44 207 CYS A C 1
ATOM 1637 O O . CYS A 1 207 ? -2.936 -3.205 -20.798 1.00 94.44 207 CYS A O 1
ATOM 1639 N N . GLU A 1 208 ? -1.658 -3.934 -19.097 1.00 93.25 208 GLU A N 1
ATOM 1640 C CA . GLU A 1 208 ? -2.447 -5.135 -18.793 1.00 93.25 208 GLU A CA 1
ATOM 1641 C C . GLU A 1 208 ? -3.940 -4.836 -18.572 1.00 93.25 208 GLU A C 1
ATOM 1643 O O . GLU A 1 208 ? -4.795 -5.540 -19.103 1.00 93.25 208 GLU A O 1
ATOM 1648 N N . LEU A 1 209 ? -4.269 -3.737 -17.882 1.00 94.81 209 LEU A N 1
ATOM 1649 C CA . LEU A 1 209 ? -5.661 -3.320 -17.674 1.00 94.81 209 LEU A CA 1
ATOM 1650 C C . LEU A 1 209 ? -6.378 -3.025 -18.998 1.00 94.81 209 LEU A C 1
ATOM 1652 O O . LEU A 1 209 ? -7.514 -3.431 -19.196 1.00 94.81 209 LEU A O 1
ATOM 1656 N N . CYS A 1 210 ? -5.727 -2.315 -19.924 1.00 95.44 210 CYS A N 1
ATOM 1657 C CA . CYS A 1 210 ? -6.314 -2.024 -21.236 1.00 95.44 210 CYS A CA 1
ATOM 1658 C C . CYS A 1 210 ? -6.371 -3.264 -22.132 1.00 95.44 210 CYS A C 1
ATOM 1660 O O . CYS A 1 210 ? -7.341 -3.419 -22.862 1.00 95.44 210 CYS A O 1
ATOM 1662 N N . GLN A 1 211 ? -5.379 -4.156 -22.057 1.00 94.31 211 GLN A N 1
ATOM 1663 C CA . GLN A 1 211 ? -5.399 -5.429 -22.786 1.00 94.31 211 GLN A CA 1
ATOM 1664 C C . GLN A 1 211 ? -6.582 -6.306 -22.357 1.00 94.31 211 GLN A C 1
ATOM 1666 O O . GLN A 1 211 ? -7.210 -6.938 -23.198 1.00 94.31 211 GLN A O 1
ATOM 1671 N N . LYS A 1 212 ? -6.906 -6.315 -21.059 1.00 94.06 212 LYS A N 1
ATOM 1672 C CA . LYS A 1 212 ? -8.044 -7.059 -20.499 1.00 94.06 212 LYS A CA 1
ATOM 1673 C C . LYS A 1 212 ? -9.390 -6.339 -20.631 1.00 94.06 212 LYS A C 1
ATOM 1675 O O . LYS A 1 212 ? -10.402 -6.902 -20.232 1.00 94.06 212 LYS A O 1
ATOM 1680 N N . GLY A 1 213 ? -9.412 -5.107 -21.146 1.00 93.69 213 GLY A N 1
ATOM 1681 C CA . GLY A 1 213 ? -10.624 -4.285 -21.175 1.00 93.69 213 GLY A CA 1
ATOM 1682 C C . GLY A 1 213 ? -11.145 -3.907 -19.783 1.00 93.69 213 GLY A C 1
ATOM 1683 O O . GLY A 1 213 ? -12.331 -3.651 -19.628 1.00 93.69 213 GLY A O 1
ATOM 1684 N N . ASP A 1 214 ? -10.282 -3.880 -18.764 1.00 92.31 214 ASP A N 1
ATOM 1685 C CA . ASP A 1 214 ? -10.679 -3.555 -17.394 1.00 92.31 214 ASP A CA 1
ATOM 1686 C C . ASP A 1 214 ? -10.902 -2.043 -17.239 1.00 92.31 214 ASP A C 1
ATOM 1688 O O . ASP A 1 214 ? -9.964 -1.242 -17.119 1.00 92.31 214 ASP A O 1
ATOM 1692 N N . THR A 1 215 ? -12.168 -1.640 -17.291 1.00 87.81 215 THR A N 1
ATOM 1693 C CA . THR A 1 215 ? -12.609 -0.250 -17.144 1.00 87.81 215 THR A CA 1
ATOM 1694 C C . THR A 1 215 ? -13.463 -0.026 -15.899 1.00 87.81 215 THR A C 1
ATOM 1696 O O . THR A 1 215 ? -13.910 1.099 -15.671 1.00 87.81 215 THR A O 1
ATOM 1699 N N . GLN A 1 216 ? -13.620 -1.039 -15.036 1.00 85.62 216 GLN A N 1
ATOM 1700 C CA . GLN A 1 216 ? -14.588 -1.024 -13.934 1.00 85.62 216 GLN A CA 1
ATOM 1701 C C . GLN A 1 216 ? -14.421 0.198 -13.019 1.00 85.62 216 GLN A C 1
ATOM 1703 O O . GLN A 1 216 ? -15.386 0.880 -12.679 1.00 85.62 216 GLN A O 1
ATOM 1708 N N . VAL A 1 217 ? -13.187 0.502 -12.610 1.00 85.56 217 VAL A N 1
ATOM 1709 C CA . VAL A 1 217 ? -12.921 1.644 -11.719 1.00 85.56 217 VAL A CA 1
ATOM 1710 C C . VAL A 1 217 ? -12.868 2.970 -12.479 1.00 85.56 217 VAL A C 1
ATOM 1712 O O . VAL A 1 217 ? -13.212 4.021 -11.934 1.00 85.56 217 VAL A O 1
ATOM 1715 N N . LEU A 1 218 ? -12.468 2.931 -13.750 1.00 86.25 218 LEU A N 1
ATOM 1716 C CA . LEU A 1 218 ? -12.397 4.113 -14.604 1.00 86.25 218 LEU A CA 1
ATOM 1717 C C . LEU A 1 218 ? -13.794 4.720 -14.802 1.00 86.25 218 LEU A C 1
ATOM 1719 O O . LEU A 1 218 ? -13.972 5.926 -14.602 1.00 86.25 218 LEU A O 1
ATOM 1723 N N . GLU A 1 219 ? -14.764 3.868 -15.129 1.00 87.12 219 GLU A N 1
ATOM 1724 C CA . GLU A 1 219 ? -16.159 4.217 -15.423 1.00 87.12 219 GLU A CA 1
ATOM 1725 C C . GLU A 1 219 ? -16.995 4.488 -14.166 1.00 87.12 219 GLU A C 1
ATOM 1727 O O . GLU A 1 219 ? -18.046 5.123 -14.240 1.00 87.12 219 GLU A O 1
ATOM 1732 N N . ALA A 1 220 ? -16.517 4.065 -12.992 1.00 88.69 220 ALA A N 1
ATOM 1733 C CA . ALA A 1 220 ? -17.213 4.298 -11.737 1.00 88.69 220 ALA A CA 1
ATOM 1734 C C . ALA A 1 220 ? -17.342 5.797 -11.404 1.00 88.69 220 ALA A C 1
ATOM 1736 O O . ALA A 1 220 ? -16.428 6.611 -11.612 1.00 88.69 220 ALA A O 1
ATOM 1737 N N . ALA A 1 221 ? -18.497 6.146 -10.834 1.00 85.81 221 ALA A N 1
ATOM 1738 C CA . ALA A 1 221 ? -18.817 7.505 -10.427 1.00 85.81 221 ALA A CA 1
ATOM 1739 C C . ALA A 1 221 ? -17.846 8.013 -9.350 1.00 85.81 221 ALA A C 1
ATOM 1741 O O . ALA A 1 221 ? -17.436 7.283 -8.446 1.00 85.81 221 ALA A O 1
ATOM 1742 N N . VAL A 1 222 ? -17.489 9.297 -9.433 1.00 84.69 222 VAL A N 1
ATOM 1743 C CA . VAL A 1 222 ? -16.704 9.959 -8.387 1.00 84.69 222 VAL A CA 1
ATOM 1744 C C . VAL A 1 222 ? -17.630 10.255 -7.204 1.00 84.69 222 VAL A C 1
ATOM 1746 O O . VAL A 1 222 ? -18.595 10.998 -7.383 1.00 84.69 222 VAL A O 1
ATOM 1749 N N . PRO A 1 223 ? -17.362 9.723 -5.999 1.00 86.81 223 PRO A N 1
ATOM 1750 C CA . PRO A 1 223 ? -18.169 10.046 -4.828 1.00 86.81 223 PRO A CA 1
ATOM 1751 C C . PRO A 1 223 ? -17.952 11.500 -4.378 1.00 86.81 223 PRO A C 1
ATOM 1753 O O . PRO A 1 223 ? -16.854 12.048 -4.519 1.00 86.81 223 PRO A O 1
ATOM 1756 N N . ASP A 1 224 ? -18.967 12.114 -3.759 1.00 85.75 224 ASP A N 1
ATOM 1757 C CA . ASP A 1 224 ? -18.835 13.435 -3.128 1.00 85.75 224 ASP A CA 1
ATOM 1758 C C . ASP A 1 224 ? -18.037 13.344 -1.817 1.00 85.75 224 ASP A C 1
ATOM 1760 O O . ASP A 1 224 ? -18.572 13.241 -0.712 1.00 85.75 224 ASP A O 1
ATOM 1764 N N . LEU A 1 225 ? -16.712 13.396 -1.948 1.00 84.69 225 LEU A N 1
ATOM 1765 C CA . LEU A 1 225 ? -15.783 13.336 -0.819 1.00 84.69 225 LEU A CA 1
ATOM 1766 C C . LEU A 1 225 ? -15.924 14.519 0.142 1.00 84.69 225 LEU A C 1
ATOM 1768 O O . LEU A 1 225 ? -15.652 14.384 1.337 1.00 84.69 225 LEU A O 1
ATOM 1772 N N . VAL A 1 226 ? -16.316 15.690 -0.366 1.00 77.88 226 VAL A N 1
ATOM 1773 C CA . VAL A 1 226 ? -16.444 16.901 0.451 1.00 77.88 226 VAL A CA 1
ATOM 1774 C C . VAL A 1 226 ? -17.716 16.824 1.284 1.00 77.88 226 VAL A C 1
ATOM 1776 O O . VAL A 1 226 ? -17.663 17.079 2.490 1.00 77.88 226 VAL A O 1
ATOM 1779 N N . GLY A 1 227 ? -18.835 16.443 0.666 1.00 76.94 227 GLY A N 1
ATOM 1780 C CA . GLY A 1 227 ? -20.095 16.185 1.354 1.00 76.94 227 GLY A CA 1
ATOM 1781 C C . GLY A 1 227 ? -19.955 15.083 2.395 1.00 76.94 227 GLY A C 1
ATOM 1782 O O . GLY A 1 227 ? -20.291 15.311 3.558 1.00 76.94 227 GLY A O 1
ATOM 1783 N N . LEU A 1 228 ? -19.352 13.948 2.024 1.00 83.12 228 LEU A N 1
ATOM 1784 C CA . LEU A 1 228 ? -19.114 12.826 2.936 1.00 83.12 228 LEU A CA 1
ATOM 1785 C C . LEU A 1 228 ? -18.307 13.253 4.168 1.00 83.12 228 LEU A C 1
ATOM 1787 O O . LEU A 1 228 ? -18.685 12.962 5.303 1.00 83.12 228 LEU A O 1
ATOM 1791 N N . LYS A 1 229 ? -17.212 13.993 3.962 1.00 76.81 229 LYS A N 1
ATOM 1792 C CA . LYS A 1 229 ? -16.393 14.506 5.061 1.00 76.81 229 LYS A CA 1
ATOM 1793 C C . LYS A 1 229 ? -17.192 15.436 5.975 1.00 76.81 229 LYS A C 1
ATOM 1795 O O . LYS A 1 229 ? -17.131 15.279 7.192 1.00 76.81 229 LYS A O 1
ATOM 1800 N N . ARG A 1 230 ? -17.946 16.388 5.409 1.00 77.12 230 ARG A N 1
ATOM 1801 C CA . ARG A 1 230 ? -18.784 17.320 6.188 1.00 77.12 230 ARG A CA 1
ATOM 1802 C C . ARG A 1 230 ? -19.829 16.575 7.020 1.00 77.12 230 ARG A C 1
ATOM 1804 O O . ARG A 1 230 ? -20.019 16.903 8.189 1.00 77.12 230 ARG A O 1
ATOM 1811 N N . GLN A 1 231 ? -20.477 15.569 6.432 1.00 80.81 231 GLN A N 1
ATOM 1812 C CA . GLN A 1 231 ? -21.444 14.711 7.116 1.00 80.81 231 GLN A CA 1
ATOM 1813 C C . GLN A 1 231 ? -20.784 13.959 8.271 1.00 80.81 231 GLN A C 1
ATOM 1815 O O . GLN A 1 231 ? -21.225 14.111 9.407 1.00 80.81 231 GLN A O 1
ATOM 1820 N N . ALA A 1 232 ? -19.683 13.245 8.027 1.00 79.75 232 ALA A N 1
ATOM 1821 C CA . ALA A 1 232 ? -18.946 12.541 9.075 1.00 79.75 232 ALA A CA 1
ATOM 1822 C C . ALA A 1 232 ? -18.518 13.478 10.224 1.00 79.75 232 ALA A C 1
ATOM 1824 O O . ALA A 1 232 ? -18.747 13.170 11.391 1.00 79.75 232 ALA A O 1
ATOM 1825 N N . GLU A 1 233 ? -17.968 14.656 9.915 1.00 80.00 233 GLU A N 1
ATOM 1826 C CA . GLU A 1 233 ? -17.575 15.654 10.922 1.00 80.00 233 GLU A CA 1
ATOM 1827 C C . GLU A 1 233 ? -18.774 16.147 11.747 1.00 80.00 233 GLU A C 1
ATOM 1829 O O . GLU A 1 233 ? -18.690 16.246 12.970 1.00 80.00 233 GLU A O 1
ATOM 1834 N N . SER A 1 234 ? -19.909 16.421 11.095 1.00 78.00 234 SER A N 1
ATOM 1835 C CA . SER A 1 234 ? -21.141 16.859 11.767 1.00 78.00 234 SER A CA 1
ATOM 1836 C C . SER A 1 234 ? -21.726 15.811 12.713 1.00 78.00 234 SER A C 1
ATOM 1838 O O . SER A 1 234 ? -22.331 16.176 13.722 1.00 78.00 234 SER A O 1
ATOM 1840 N N . LEU A 1 235 ? -21.521 14.533 12.390 1.00 77.31 235 LEU A N 1
ATOM 1841 C CA . LEU A 1 235 ? -22.019 13.383 13.131 1.00 77.31 235 LEU A CA 1
ATOM 1842 C C . LEU A 1 235 ? -21.142 13.048 14.342 1.00 77.31 235 LEU A C 1
ATOM 1844 O O . LEU A 1 235 ? -21.636 12.453 15.298 1.00 77.31 235 LEU A O 1
ATOM 1848 N N . VAL A 1 236 ? -19.855 13.393 14.300 1.00 73.12 236 VAL A N 1
ATOM 1849 C CA . VAL A 1 236 ? -18.896 13.177 15.399 1.00 73.12 236 VAL A CA 1
ATOM 1850 C C . VAL A 1 236 ? -18.804 14.401 16.321 1.00 73.12 236 VAL A C 1
ATOM 1852 O O . VAL A 1 236 ? -18.333 14.286 17.448 1.00 73.12 236 VAL A O 1
ATOM 1855 N N . ALA A 1 237 ? -19.270 15.574 15.880 1.00 68.25 237 ALA A N 1
ATOM 1856 C CA . ALA A 1 237 ? -19.244 16.791 16.684 1.00 68.25 237 ALA A CA 1
ATOM 1857 C C . ALA A 1 237 ? -20.163 16.696 17.920 1.00 68.25 237 ALA A C 1
ATOM 1859 O O . ALA A 1 237 ? -21.385 16.608 17.794 1.00 68.25 237 ALA A O 1
ATOM 1860 N N . ASP A 1 238 ? -19.558 16.789 19.103 1.00 53.28 238 ASP A N 1
ATOM 1861 C CA . ASP A 1 238 ? -20.225 16.855 20.404 1.00 53.28 238 ASP A CA 1
ATOM 1862 C C . ASP A 1 238 ? -21.105 18.127 20.511 1.00 53.28 238 ASP A C 1
ATOM 1864 O O . ASP A 1 238 ? -20.627 19.216 20.147 1.00 53.28 238 ASP A O 1
ATOM 1868 N N . PRO A 1 239 ? -22.364 18.047 20.997 1.00 50.91 239 PRO A N 1
ATOM 1869 C CA . PRO A 1 239 ? -23.200 19.214 21.288 1.00 50.91 239 PRO A CA 1
ATOM 1870 C C . PRO A 1 239 ? -22.483 20.336 22.058 1.00 50.91 239 PRO A C 1
ATOM 1872 O O . PRO A 1 239 ? -22.736 21.513 21.779 1.00 50.91 239 PRO A O 1
ATOM 1875 N N . GLU A 1 240 ? -21.545 20.014 22.956 1.00 49.47 240 GLU A N 1
ATOM 1876 C CA . GLU A 1 240 ? -20.804 21.022 23.729 1.00 49.47 240 GLU A CA 1
ATOM 1877 C C . GLU A 1 240 ? -19.826 21.842 22.869 1.00 49.47 240 GLU A C 1
ATOM 1879 O O . GLU A 1 240 ? -19.693 23.059 23.039 1.00 49.47 240 GLU A O 1
ATOM 1884 N N . THR A 1 241 ? -19.220 21.237 21.841 1.00 46.56 241 THR A N 1
ATOM 1885 C CA . THR A 1 241 ? -18.311 21.953 20.922 1.00 46.56 241 THR A CA 1
ATOM 1886 C C . THR A 1 241 ? -19.026 22.911 19.963 1.00 46.56 241 THR A C 1
ATOM 1888 O O . THR A 1 241 ? -18.402 23.844 19.447 1.00 46.56 241 THR A O 1
ATOM 1891 N N . LYS A 1 242 ? -20.341 22.748 19.745 1.00 39.91 242 LYS A N 1
ATOM 1892 C CA . LYS A 1 242 ? -21.146 23.695 18.948 1.00 39.91 242 LYS A CA 1
ATOM 1893 C C . LYS A 1 242 ? -21.453 24.991 19.705 1.00 39.91 242 LYS A C 1
ATOM 1895 O O . LYS A 1 242 ? -21.496 26.039 19.061 1.00 39.91 242 LYS A O 1
ATOM 1900 N N . LYS A 1 243 ? -21.590 24.961 21.040 1.00 35.84 243 LYS A N 1
ATOM 1901 C CA . LYS A 1 243 ? -21.696 26.188 21.858 1.00 35.84 243 LYS A CA 1
ATOM 1902 C C . LYS A 1 243 ? -20.390 26.990 21.844 1.00 35.84 243 LYS A C 1
ATOM 1904 O O . LYS A 1 243 ? -20.435 28.202 21.681 1.00 35.84 243 LYS A O 1
ATOM 1909 N N . ALA A 1 244 ? -19.235 26.322 21.863 1.00 37.69 244 ALA A N 1
ATOM 1910 C CA . ALA A 1 244 ? -17.928 26.989 21.823 1.00 37.69 244 ALA A CA 1
ATOM 1911 C C . ALA A 1 244 ? -17.577 27.655 20.471 1.00 37.69 244 ALA A C 1
ATOM 1913 O O . ALA A 1 244 ? -16.688 28.496 20.421 1.00 37.69 244 ALA A O 1
ATOM 1914 N N . LYS A 1 245 ? -18.249 27.296 19.365 1.00 36.78 245 LYS A N 1
ATOM 1915 C CA . LYS A 1 245 ? -17.981 27.869 18.027 1.00 36.78 245 LYS A CA 1
ATOM 1916 C C . LYS A 1 245 ? -18.930 28.992 17.601 1.00 36.78 245 LYS A C 1
ATOM 1918 O O . LYS A 1 245 ? -18.644 29.649 16.604 1.00 36.78 245 LYS A O 1
ATOM 1923 N N . LYS A 1 246 ? -20.054 29.199 18.299 1.00 32.59 246 LYS A N 1
ATOM 1924 C CA . LYS A 1 246 ? -21.061 30.220 17.941 1.00 32.59 246 LYS A CA 1
ATOM 1925 C C . LYS A 1 246 ? -21.114 31.427 18.879 1.00 32.59 246 LYS A C 1
ATOM 1927 O O . LYS A 1 246 ? -21.785 32.396 18.547 1.00 32.59 246 LYS A O 1
ATOM 1932 N N . THR A 1 247 ? -20.370 31.414 19.979 1.00 31.73 247 THR A N 1
ATOM 1933 C CA . THR A 1 247 ? -20.163 32.588 20.833 1.00 31.73 247 THR A CA 1
ATOM 1934 C C . THR A 1 247 ? -18.669 32.807 21.036 1.00 31.73 247 THR A C 1
ATOM 1936 O O . THR A 1 247 ? -17.980 31.907 21.505 1.00 31.73 247 THR A O 1
ATOM 1939 N N . ASN A 1 248 ? -18.224 34.016 20.686 1.00 30.55 248 ASN A N 1
ATOM 1940 C CA . ASN A 1 248 ? -16.894 34.609 20.859 1.00 30.55 248 ASN A CA 1
ATOM 1941 C C . ASN A 1 248 ? -15.864 34.329 19.755 1.00 30.55 248 ASN A C 1
ATOM 1943 O O . ASN A 1 248 ? -14.950 33.521 19.884 1.00 30.55 248 ASN A O 1
ATOM 1947 N N . ASN A 1 249 ? -15.958 35.152 18.705 1.00 33.22 249 ASN A N 1
ATOM 1948 C CA . ASN A 1 249 ? -14.829 35.542 17.855 1.00 33.22 249 ASN A CA 1
ATOM 1949 C C . ASN A 1 249 ? -13.961 36.644 18.514 1.00 33.22 249 ASN A C 1
ATOM 1951 O O . ASN A 1 249 ? -13.220 37.352 17.843 1.00 33.22 249 ASN A O 1
ATOM 1955 N N . GLU A 1 250 ? -14.046 36.766 19.836 1.00 31.67 250 GLU A N 1
ATOM 1956 C CA . GLU A 1 250 ? -13.151 37.533 20.690 1.00 31.67 250 GLU A CA 1
ATOM 1957 C C . GLU A 1 250 ? -12.769 36.605 21.839 1.00 31.67 250 GLU A C 1
ATOM 1959 O O . GLU A 1 250 ? -13.503 36.442 22.812 1.00 31.67 250 GLU A O 1
ATOM 1964 N N . SER A 1 251 ? -11.631 35.925 21.712 1.00 26.36 251 SER A N 1
ATOM 1965 C CA . SER A 1 251 ? -10.964 35.420 22.908 1.00 26.36 251 SER A CA 1
ATOM 1966 C C . SER A 1 251 ? -10.677 36.637 23.791 1.00 26.36 251 SER A C 1
ATOM 1968 O O . SER A 1 251 ? -10.059 37.581 23.286 1.00 26.36 251 SER A O 1
ATOM 1970 N N . PRO A 1 252 ? -11.069 36.652 25.077 1.00 27.66 252 PRO A N 1
ATOM 1971 C CA . PRO A 1 252 ? -10.556 37.655 25.989 1.00 27.66 252 PRO A CA 1
ATOM 1972 C C . PRO A 1 252 ? -9.033 37.549 25.946 1.00 27.66 252 PRO A C 1
ATOM 1974 O O . PRO A 1 252 ? -8.469 36.468 26.148 1.00 27.66 252 PRO A O 1
ATOM 1977 N N . LYS A 1 253 ? -8.356 38.657 25.642 1.00 30.88 253 LYS A N 1
ATOM 1978 C CA . LYS A 1 253 ? -6.970 38.826 26.064 1.00 30.88 253 LYS A CA 1
ATOM 1979 C C . LYS A 1 253 ? -7.008 38.890 27.587 1.00 30.88 253 LYS A C 1
ATOM 1981 O O . LYS A 1 253 ? -7.122 39.963 28.164 1.00 30.88 253 LYS A O 1
ATOM 1986 N N . GLU A 1 254 ? -6.994 37.732 28.234 1.00 30.64 254 GLU A N 1
ATOM 1987 C CA . GLU A 1 254 ? -6.536 37.674 29.612 1.00 30.64 254 GLU A CA 1
ATOM 1988 C C . GLU A 1 254 ? -5.033 37.932 29.573 1.00 30.64 254 GLU A C 1
ATOM 1990 O O . GLU A 1 254 ? -4.229 37.037 29.297 1.00 30.64 254 GLU A O 1
ATOM 1995 N N . ASP A 1 255 ? -4.671 39.188 29.825 1.00 32.69 255 ASP A N 1
ATOM 1996 C CA . ASP A 1 255 ? -3.345 39.577 30.283 1.00 32.69 255 ASP A CA 1
ATOM 1997 C C . ASP A 1 255 ? -3.116 38.966 31.675 1.00 32.69 255 ASP A C 1
ATOM 1999 O O . ASP A 1 255 ? -3.116 39.642 32.700 1.00 32.69 255 ASP A O 1
ATOM 2003 N N . ASN A 1 256 ? -2.927 37.647 31.725 1.00 36.47 256 ASN A N 1
ATOM 2004 C CA . ASN A 1 256 ? -2.360 36.985 32.888 1.00 36.47 256 ASN A CA 1
ATOM 2005 C C . ASN A 1 256 ? -0.848 37.193 32.841 1.00 36.47 256 ASN A C 1
ATOM 2007 O O . ASN A 1 256 ? -0.084 36.341 32.385 1.00 36.47 256 ASN A O 1
ATOM 2011 N N . ASN A 1 257 ? -0.433 38.362 33.328 1.00 35.81 257 ASN A N 1
ATOM 2012 C CA . ASN A 1 257 ? 0.946 38.728 33.636 1.00 35.81 257 ASN A CA 1
ATOM 2013 C C . ASN A 1 257 ? 1.430 37.981 34.902 1.00 35.81 257 ASN A C 1
ATOM 2015 O O . ASN A 1 257 ? 1.898 38.579 35.866 1.00 35.81 257 ASN A O 1
ATOM 2019 N N . GLY A 1 258 ? 1.227 36.662 34.921 1.00 39.78 258 GLY A N 1
ATOM 2020 C CA . GLY A 1 258 ? 1.753 35.737 35.914 1.00 39.78 258 GLY A CA 1
ATOM 2021 C C . GLY A 1 258 ? 2.901 34.966 35.282 1.00 39.78 258 GLY A C 1
ATOM 2022 O O . GLY A 1 258 ? 2.745 34.413 34.194 1.00 39.78 258 GLY A O 1
ATOM 2023 N N . ASP A 1 259 ? 4.045 34.968 35.954 1.00 46.97 259 ASP A N 1
ATOM 2024 C CA . ASP A 1 259 ? 5.331 34.412 35.534 1.00 46.97 259 ASP A CA 1
ATOM 2025 C C . ASP A 1 259 ? 5.221 32.916 35.145 1.00 46.97 259 ASP A C 1
ATOM 2027 O O . ASP A 1 259 ? 5.429 32.001 35.944 1.00 46.97 259 ASP A O 1
ATOM 2031 N N . GLN A 1 260 ? 4.790 32.631 33.908 1.00 55.97 260 GLN A N 1
ATOM 2032 C CA . GLN A 1 260 ? 4.675 31.272 33.378 1.00 55.97 260 GLN A CA 1
ATOM 2033 C C . GLN A 1 260 ? 6.069 30.758 33.028 1.00 55.97 260 GLN A C 1
ATOM 2035 O O . GLN A 1 260 ? 6.536 30.882 31.894 1.00 55.97 260 GLN A O 1
ATOM 2040 N N . GLN A 1 261 ? 6.722 30.150 34.012 1.00 69.44 261 GLN A N 1
ATOM 2041 C CA . GLN A 1 261 ? 8.063 29.605 33.865 1.00 69.44 261 GLN A CA 1
ATOM 2042 C C . GLN A 1 261 ? 8.118 28.551 32.740 1.00 69.44 261 GLN A C 1
ATOM 2044 O O . GLN A 1 261 ? 7.366 27.566 32.722 1.00 69.44 261 GLN A O 1
ATOM 2049 N N . VAL A 1 262 ? 9.007 28.782 31.772 1.00 79.94 262 VAL A N 1
ATOM 2050 C CA . VAL A 1 262 ? 9.278 27.877 30.646 1.00 79.94 262 VAL A CA 1
ATOM 2051 C C . VAL A 1 262 ? 10.095 26.685 31.138 1.00 79.94 262 VAL A C 1
ATOM 2053 O O . VAL A 1 262 ? 11.038 26.846 31.910 1.00 79.94 262 VAL A O 1
ATOM 2056 N N . ILE A 1 263 ? 9.756 25.481 30.676 1.00 84.44 263 ILE A N 1
ATOM 2057 C CA . ILE A 1 263 ? 10.577 24.292 30.913 1.00 84.44 263 ILE A CA 1
ATOM 2058 C C . ILE A 1 263 ? 11.651 24.248 29.827 1.00 84.44 263 ILE A C 1
ATOM 2060 O O . ILE A 1 263 ? 11.356 23.962 28.667 1.00 84.44 263 ILE A O 1
ATOM 2064 N N . ALA A 1 264 ? 12.880 24.590 30.207 1.00 84.62 264 ALA A N 1
ATOM 2065 C CA . ALA A 1 264 ? 13.932 24.973 29.271 1.00 84.62 264 ALA A CA 1
ATOM 2066 C C . ALA A 1 264 ? 14.403 23.840 28.340 1.00 84.62 264 ALA A C 1
ATOM 2068 O O . ALA A 1 264 ? 14.800 24.114 27.217 1.00 84.62 264 ALA A O 1
ATOM 2069 N N . ASP A 1 265 ? 14.324 22.576 28.761 1.00 87.50 265 ASP A N 1
ATOM 2070 C CA . ASP A 1 265 ? 14.751 21.403 27.983 1.00 87.50 265 ASP A CA 1
ATOM 2071 C C . ASP A 1 265 ? 13.602 20.717 27.216 1.00 87.50 265 ASP A C 1
ATOM 2073 O O . ASP A 1 265 ? 13.794 19.647 26.631 1.00 87.50 265 ASP A O 1
ATOM 2077 N N . ARG A 1 266 ? 12.392 21.301 27.210 1.00 91.38 266 ARG A N 1
ATOM 2078 C CA . ARG A 1 266 ? 11.203 20.682 26.604 1.00 91.38 266 ARG A CA 1
ATOM 2079 C C . ARG A 1 266 ? 10.559 21.546 25.535 1.00 91.38 266 ARG A C 1
ATOM 2081 O O . ARG A 1 266 ? 10.250 22.722 25.730 1.00 91.38 266 ARG A O 1
ATOM 2088 N N . ILE A 1 267 ? 10.234 20.898 24.423 1.00 93.56 267 ILE A N 1
ATOM 2089 C CA . ILE A 1 267 ? 9.511 21.500 23.306 1.00 93.56 267 ILE A CA 1
ATOM 2090 C C . ILE A 1 267 ? 8.222 20.733 23.015 1.00 93.56 267 ILE A C 1
ATOM 2092 O O . ILE A 1 267 ? 8.133 19.512 23.154 1.00 93.56 267 ILE A O 1
ATOM 2096 N N . PHE A 1 268 ? 7.205 21.468 22.582 1.00 93.88 268 PHE A N 1
ATOM 2097 C CA . PHE A 1 268 ? 5.966 20.925 22.052 1.00 93.88 268 PHE A CA 1
ATOM 2098 C C . PHE A 1 268 ? 5.980 21.033 20.532 1.00 93.88 268 PHE A C 1
ATOM 2100 O O . PHE A 1 268 ? 6.225 22.109 19.982 1.00 93.88 268 PHE A O 1
ATOM 2107 N N . VAL A 1 269 ? 5.688 19.927 19.852 1.00 93.81 269 VAL A N 1
ATOM 2108 C CA . VAL A 1 269 ? 5.730 19.837 18.394 1.00 93.81 269 VAL A CA 1
ATOM 2109 C C . VAL A 1 269 ? 4.369 19.391 17.887 1.00 93.81 269 VAL A C 1
ATOM 2111 O O . VAL A 1 269 ? 3.899 18.311 18.221 1.00 93.81 269 VAL A O 1
ATOM 2114 N N . ALA A 1 270 ? 3.729 20.201 17.051 1.00 91.44 270 ALA A N 1
ATOM 2115 C CA . ALA A 1 270 ? 2.395 19.960 16.517 1.00 91.44 270 ALA A CA 1
ATOM 2116 C C . ALA A 1 270 ? 2.347 20.000 14.990 1.00 91.44 270 ALA A C 1
ATOM 2118 O O . ALA A 1 270 ? 3.290 20.408 14.310 1.00 91.44 270 ALA A O 1
ATOM 2119 N N . ARG A 1 271 ? 1.183 19.608 14.454 1.00 88.06 271 ARG A N 1
ATOM 2120 C CA . ARG A 1 271 ? 0.904 19.464 13.015 1.00 88.06 271 ARG A CA 1
ATOM 2121 C C . ARG A 1 271 ? 1.762 18.392 12.346 1.00 88.06 271 ARG A C 1
ATOM 2123 O O . ARG A 1 271 ? 1.942 18.424 11.128 1.00 88.06 271 ARG A O 1
ATOM 2130 N N . LEU A 1 272 ? 2.224 17.417 13.117 1.00 87.44 272 LEU A N 1
ATOM 2131 C CA . LEU A 1 272 ? 3.005 16.302 12.612 1.00 87.44 272 LEU A CA 1
ATOM 2132 C C . LEU A 1 272 ? 2.179 15.457 11.620 1.00 87.44 272 LEU A C 1
ATOM 2134 O O . LEU A 1 272 ? 0.953 15.365 11.757 1.00 87.44 272 LEU A O 1
ATOM 2138 N N . PRO A 1 273 ? 2.806 14.898 10.572 1.00 80.94 273 PRO A N 1
ATOM 2139 C CA . PRO A 1 273 ? 2.195 13.854 9.753 1.00 80.94 273 PRO A CA 1
ATOM 2140 C C . PRO A 1 273 ? 2.067 12.554 10.564 1.00 80.94 273 PRO A C 1
ATOM 2142 O O . PRO A 1 273 ? 2.832 12.343 11.503 1.00 80.94 273 PRO A O 1
ATOM 2145 N N . LEU A 1 274 ? 1.123 11.673 10.222 1.00 75.12 274 LEU A N 1
ATOM 2146 C CA . LEU A 1 274 ? 0.939 10.405 10.951 1.00 75.12 274 LEU A CA 1
ATOM 2147 C C . LEU A 1 274 ? 2.109 9.428 10.700 1.00 75.12 274 LEU A C 1
ATOM 2149 O O . LEU A 1 274 ? 2.470 8.647 11.583 1.00 75.12 274 LEU A O 1
ATOM 2153 N N . THR A 1 275 ? 2.777 9.558 9.550 1.00 75.94 275 THR A N 1
ATOM 2154 C CA . THR A 1 275 ? 4.039 8.895 9.184 1.00 75.94 275 THR A CA 1
ATOM 2155 C C . THR A 1 275 ? 5.256 9.324 10.007 1.00 75.94 275 THR A C 1
ATOM 2157 O O . THR A 1 275 ? 6.323 8.729 9.824 1.00 75.94 275 THR A O 1
ATOM 2160 N N . VAL A 1 276 ? 5.159 10.350 10.866 1.00 85.75 276 VAL A N 1
ATOM 2161 C CA . VAL A 1 276 ? 6.307 10.838 11.651 1.00 85.75 276 VAL A CA 1
ATOM 2162 C C . VAL A 1 276 ? 6.926 9.712 12.482 1.00 85.75 276 VAL A C 1
ATOM 2164 O O . VAL A 1 276 ? 6.236 8.794 12.934 1.00 85.75 276 VAL A O 1
ATOM 2167 N N . THR A 1 277 ? 8.237 9.781 12.680 1.00 87.75 277 THR A N 1
ATOM 2168 C CA . THR A 1 277 ? 8.989 8.884 13.561 1.00 87.75 277 THR A CA 1
ATOM 2169 C C . THR A 1 277 ? 9.922 9.716 14.441 1.00 87.75 277 THR A C 1
ATOM 2171 O O . THR A 1 277 ? 10.181 10.880 14.116 1.00 87.75 277 THR A O 1
ATOM 2174 N N . LYS A 1 278 ? 10.416 9.147 15.546 1.00 90.81 278 LYS A N 1
ATOM 2175 C CA . LYS A 1 278 ? 11.416 9.794 16.405 1.00 90.81 278 LYS A CA 1
ATOM 2176 C C . LYS A 1 278 ? 12.663 10.102 15.579 1.00 90.81 278 LYS A C 1
ATOM 2178 O O . LYS A 1 278 ? 13.057 11.255 15.541 1.00 90.81 278 LYS A O 1
ATOM 2183 N N . THR A 1 279 ? 13.161 9.146 14.790 1.00 88.00 279 THR A N 1
ATOM 2184 C CA . THR A 1 279 ? 14.308 9.339 13.878 1.00 88.00 279 THR A CA 1
ATOM 2185 C C . THR A 1 279 ? 14.104 10.501 12.903 1.00 88.00 279 THR A C 1
ATOM 2187 O O . THR A 1 279 ? 15.010 11.299 12.688 1.00 88.00 279 THR A O 1
ATOM 2190 N N . LYS A 1 280 ? 12.909 10.640 12.314 1.00 89.25 280 LYS A N 1
ATOM 2191 C CA . LYS A 1 280 ? 12.608 11.766 11.416 1.00 89.25 280 LYS A CA 1
ATOM 2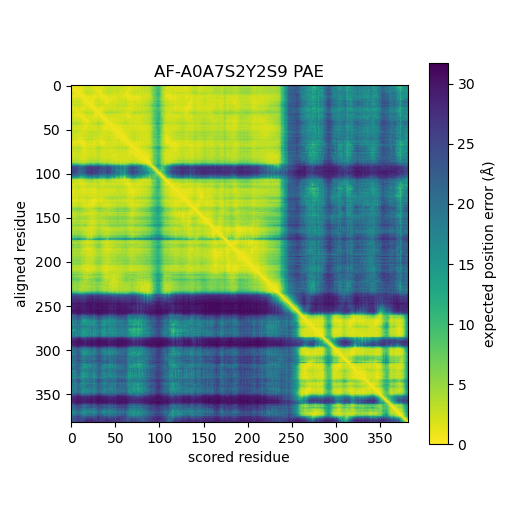192 C C . LYS A 1 280 ? 12.654 13.117 12.134 1.00 89.25 280 LYS A C 1
ATOM 2194 O O . LYS A 1 280 ? 13.061 14.105 11.532 1.00 89.25 280 LYS A O 1
ATOM 2199 N N . LEU A 1 281 ? 12.201 13.173 13.387 1.00 91.62 281 LEU A N 1
ATOM 2200 C CA . LEU A 1 281 ? 12.304 14.382 14.207 1.00 91.62 281 LEU A CA 1
ATOM 2201 C C . LEU A 1 281 ? 13.745 14.639 14.644 1.00 91.62 281 LEU A C 1
ATOM 2203 O O . LEU A 1 281 ? 14.183 15.778 14.578 1.00 91.62 281 LEU A O 1
ATOM 2207 N N . GLU A 1 282 ? 14.487 13.591 14.996 1.00 91.25 282 GLU A N 1
ATOM 2208 C CA . GLU A 1 282 ? 15.917 13.638 15.303 1.00 91.25 282 GLU A CA 1
ATOM 2209 C C . GLU A 1 282 ? 16.688 14.320 14.169 1.00 91.25 282 GLU A C 1
ATOM 2211 O O . GLU A 1 282 ? 17.340 15.337 14.375 1.00 91.25 282 GLU A O 1
ATOM 2216 N N . GLN A 1 283 ? 16.518 13.812 12.945 1.00 88.38 283 GLN A N 1
ATOM 2217 C CA . GLN A 1 283 ? 17.141 14.343 11.734 1.00 88.38 283 GLN A CA 1
ATOM 2218 C C . GLN A 1 283 ? 16.708 15.781 11.444 1.00 88.38 283 GLN A C 1
ATOM 2220 O O . GLN A 1 283 ? 17.511 16.581 10.983 1.00 88.38 283 GLN A O 1
ATOM 2225 N N . LEU A 1 284 ? 15.445 16.123 11.716 1.00 89.50 284 LEU A N 1
ATOM 2226 C CA . LEU A 1 284 ? 14.937 17.482 11.530 1.00 89.50 284 LEU A CA 1
ATOM 2227 C C . LEU A 1 284 ? 15.504 18.469 12.564 1.00 89.50 284 LEU A C 1
ATOM 2229 O O . LEU A 1 284 ? 15.610 19.658 12.278 1.00 89.50 284 LEU A O 1
ATOM 2233 N N . PHE A 1 285 ? 15.825 17.996 13.769 1.00 90.44 285 PHE A N 1
ATOM 2234 C CA . PHE A 1 285 ? 16.399 18.804 14.847 1.00 90.44 285 PHE A CA 1
ATOM 2235 C C . PHE A 1 285 ? 17.927 18.890 14.789 1.00 90.44 285 PHE A C 1
ATOM 2237 O O . PHE A 1 285 ? 18.514 19.753 15.447 1.00 90.44 285 PHE A O 1
ATOM 2244 N N . GLN A 1 286 ? 18.572 18.028 14.004 1.00 85.00 286 GLN A N 1
ATOM 2245 C CA . GLN A 1 286 ? 19.983 18.141 13.658 1.00 85.00 286 GLN A CA 1
ATOM 2246 C C . GLN A 1 286 ? 20.182 19.319 12.691 1.00 85.00 286 GLN A C 1
ATOM 2248 O O . GLN A 1 286 ? 19.484 19.456 11.691 1.00 85.00 286 GLN A O 1
ATOM 2253 N N . SER A 1 287 ? 21.129 20.205 13.002 1.00 63.53 287 SER A N 1
ATOM 2254 C CA . SER A 1 287 ? 21.508 21.310 12.114 1.00 63.53 287 SER A CA 1
ATOM 2255 C C . SER A 1 287 ? 22.519 20.842 11.068 1.00 63.53 287 SER A C 1
ATOM 2257 O O . SER A 1 287 ? 23.440 20.112 11.424 1.00 63.53 287 SER A O 1
ATOM 2259 N N . GLU A 1 288 ? 22.440 21.356 9.837 1.00 54.25 288 GLU A N 1
ATOM 2260 C CA . GLU A 1 288 ? 23.393 21.055 8.746 1.00 54.25 288 GLU A CA 1
ATOM 2261 C C . GLU A 1 288 ? 24.864 21.413 9.068 1.00 54.25 288 GLU A C 1
ATOM 2263 O O . GLU A 1 288 ? 25.768 20.878 8.437 1.00 54.25 288 GLU A O 1
ATOM 2268 N N . ASN A 1 289 ? 25.124 22.250 10.083 1.00 47.28 289 ASN A N 1
ATOM 2269 C CA . ASN A 1 289 ? 26.462 22.758 10.429 1.00 47.28 289 ASN A CA 1
ATOM 2270 C C . ASN A 1 289 ? 27.207 21.987 11.538 1.00 47.28 289 ASN A C 1
ATOM 2272 O O . ASN A 1 289 ? 28.162 22.514 12.102 1.00 47.28 289 ASN A O 1
ATOM 2276 N N . GLN A 1 290 ? 26.803 20.762 11.884 1.00 50.25 290 GLN A N 1
ATOM 2277 C CA . GLN A 1 290 ? 27.656 19.900 12.713 1.00 50.25 290 GLN A CA 1
ATOM 2278 C C . GLN A 1 290 ? 28.588 19.098 11.804 1.00 50.25 290 GLN A C 1
ATOM 2280 O O . GLN A 1 290 ? 28.279 17.985 11.377 1.00 50.25 290 GLN A O 1
ATOM 2285 N N . GLU A 1 291 ? 29.738 19.701 11.489 1.00 37.19 291 GLU A N 1
ATOM 2286 C CA . GLU A 1 291 ? 30.906 18.948 11.044 1.00 37.19 291 GLU A CA 1
ATOM 2287 C C . GLU A 1 291 ? 31.191 17.825 12.043 1.00 37.19 291 GLU A C 1
ATOM 2289 O O . GLU A 1 291 ? 31.059 17.987 13.255 1.00 37.19 291 GLU A O 1
ATOM 22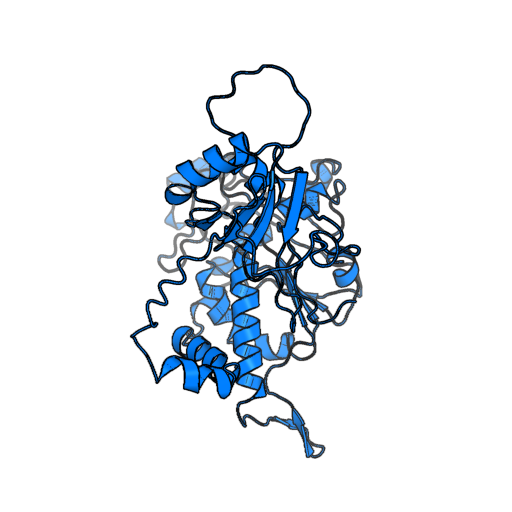94 N N . LYS A 1 292 ? 31.553 16.672 11.484 1.00 44.59 292 LYS A N 1
ATOM 2295 C CA . LYS A 1 292 ? 31.957 15.444 12.163 1.00 44.59 292 LYS A CA 1
ATOM 2296 C C . LYS A 1 292 ? 32.927 15.725 13.319 1.00 44.59 292 LYS A C 1
ATOM 2298 O O . LYS A 1 292 ? 34.135 15.709 13.111 1.00 44.59 292 LYS A O 1
ATOM 2303 N N . GLN A 1 293 ? 32.414 15.891 14.530 1.00 35.41 293 GLN A N 1
ATOM 2304 C CA . GLN A 1 293 ? 33.170 15.679 15.757 1.00 35.41 293 GLN A CA 1
ATOM 2305 C C . GLN A 1 293 ? 32.287 14.9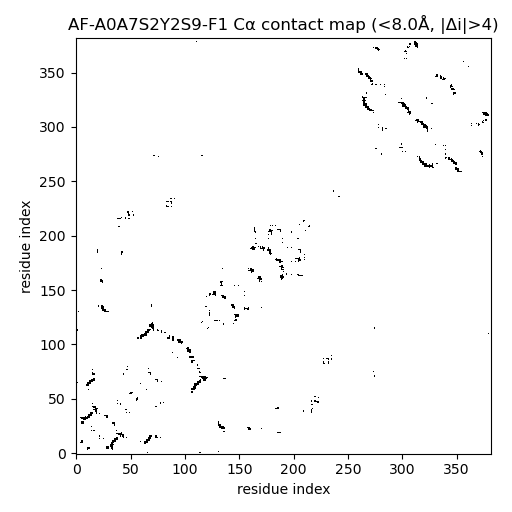68 16.780 1.00 35.41 293 GLN A C 1
ATOM 2307 O O . GLN A 1 293 ? 31.092 15.219 16.911 1.00 35.41 293 GLN A O 1
ATOM 2312 N N . GLU A 1 294 ? 32.909 13.981 17.405 1.00 44.69 294 GLU A N 1
ATOM 2313 C CA . GLU A 1 294 ? 32.334 12.890 18.175 1.00 44.69 294 GLU A CA 1
ATOM 2314 C C . GLU A 1 294 ? 31.518 13.369 19.384 1.00 44.69 294 GLU A C 1
ATOM 2316 O O . GLU A 1 294 ? 32.047 14.034 20.265 1.00 44.69 294 GLU A O 1
ATOM 2321 N N . THR A 1 295 ? 30.247 12.964 19.470 1.00 45.81 295 THR A N 1
ATOM 2322 C CA . THR A 1 295 ? 29.667 12.341 20.678 1.00 45.81 295 THR A CA 1
ATOM 2323 C C . THR A 1 295 ? 28.436 11.491 20.310 1.00 45.81 295 THR A C 1
ATOM 2325 O O . THR A 1 295 ? 27.788 11.761 19.297 1.00 45.81 295 THR A O 1
ATOM 2328 N N . PRO A 1 296 ? 28.118 10.438 21.090 1.00 49.66 296 PRO A N 1
ATOM 2329 C CA . PRO A 1 296 ? 27.202 9.353 20.731 1.00 49.66 296 PRO A CA 1
ATOM 2330 C C . PRO A 1 296 ? 25.776 9.535 21.286 1.00 49.66 296 PRO A C 1
ATOM 2332 O O . PRO A 1 296 ? 25.026 8.562 21.363 1.00 49.66 296 PRO A O 1
ATOM 2335 N N . ASP A 1 297 ? 25.387 10.753 21.673 1.00 60.75 297 ASP A N 1
ATOM 2336 C CA . ASP A 1 297 ? 24.151 10.971 22.426 1.00 60.75 297 ASP A CA 1
ATOM 2337 C C . ASP A 1 297 ? 23.032 11.575 21.568 1.00 60.75 297 ASP A C 1
ATOM 2339 O O . ASP A 1 297 ? 23.177 12.604 20.908 1.00 60.75 297 ASP A O 1
ATOM 2343 N N . SER A 1 298 ? 21.879 10.905 21.597 1.00 80.69 298 SER A N 1
ATOM 2344 C CA . SER A 1 298 ? 20.631 11.316 20.946 1.00 80.69 298 SER A CA 1
ATOM 2345 C C . SER A 1 298 ? 20.232 12.743 21.368 1.00 80.69 298 SER A C 1
ATOM 2347 O O . SER A 1 298 ? 20.158 13.047 22.560 1.00 80.69 298 SER A O 1
ATOM 2349 N N . ILE A 1 299 ? 19.911 13.622 20.411 1.00 88.75 299 ILE A N 1
ATOM 2350 C CA . ILE A 1 299 ? 19.316 14.944 20.670 1.00 88.75 299 ILE A CA 1
ATOM 2351 C C . ILE A 1 299 ? 17.985 14.780 21.404 1.00 88.75 299 ILE A C 1
ATOM 2353 O O . ILE A 1 299 ? 17.720 15.525 22.343 1.00 88.75 299 ILE A O 1
ATOM 2357 N N . ILE A 1 300 ? 17.143 13.827 21.000 1.00 91.88 300 ILE A N 1
ATOM 2358 C CA . ILE A 1 300 ? 15.891 13.528 21.698 1.00 91.88 300 ILE A CA 1
ATOM 2359 C C . ILE A 1 300 ? 16.154 12.508 22.803 1.00 91.88 300 ILE A C 1
ATOM 2361 O O . ILE A 1 300 ? 16.362 11.321 22.535 1.00 91.88 300 ILE A O 1
ATOM 2365 N N . GLN A 1 301 ? 16.059 12.976 24.044 1.00 90.56 301 GLN A N 1
ATOM 2366 C CA . GLN A 1 301 ? 16.180 12.153 25.246 1.00 90.56 301 GLN A CA 1
ATOM 2367 C C . GLN A 1 301 ? 14.884 11.393 25.526 1.00 90.56 301 GLN A C 1
ATOM 2369 O O . GLN A 1 301 ? 14.915 10.200 25.801 1.00 90.56 301 GLN A O 1
ATOM 2374 N N . VAL A 1 302 ? 13.737 12.067 25.394 1.00 89.94 302 VAL A N 1
ATOM 2375 C CA . VAL A 1 302 ? 12.413 11.462 25.591 1.00 89.94 302 VAL A CA 1
ATOM 2376 C C . VAL A 1 302 ? 11.432 12.024 24.573 1.00 89.94 302 VAL A C 1
ATOM 2378 O O . VAL A 1 302 ? 11.269 13.242 24.473 1.00 89.94 302 VAL A O 1
ATOM 2381 N N . ILE A 1 303 ? 10.701 11.154 23.873 1.00 92.19 303 ILE A N 1
ATOM 2382 C CA . ILE A 1 303 ? 9.532 11.550 23.077 1.00 92.19 303 ILE A CA 1
ATOM 2383 C C . ILE A 1 303 ? 8.220 10.996 23.633 1.00 92.19 303 ILE A C 1
ATOM 2385 O O . ILE A 1 303 ? 7.971 9.790 23.635 1.00 92.19 303 ILE A O 1
ATOM 2389 N N . HIS A 1 304 ? 7.319 11.895 24.032 1.00 91.31 304 HIS A N 1
ATOM 2390 C CA . HIS A 1 304 ? 5.942 11.561 24.384 1.00 91.31 304 HIS A CA 1
ATOM 2391 C C . HIS A 1 304 ? 5.002 11.904 23.228 1.00 91.31 304 HIS A C 1
ATOM 2393 O O . HIS A 1 304 ? 4.644 13.064 23.014 1.00 91.31 304 HIS A O 1
ATOM 2399 N N . TRP A 1 305 ? 4.570 10.885 22.489 1.00 89.06 305 TRP A N 1
ATOM 2400 C CA . TRP A 1 305 ? 3.534 11.009 21.470 1.00 89.06 305 TRP A CA 1
ATOM 2401 C C . TRP A 1 305 ? 2.178 11.229 22.120 1.00 89.06 305 TRP A C 1
ATOM 2403 O O . TRP A 1 305 ? 1.680 10.366 22.843 1.00 89.06 305 TRP A O 1
ATOM 2413 N N . LEU A 1 306 ? 1.568 12.374 21.844 1.00 85.50 306 LEU A N 1
ATOM 2414 C CA . LEU A 1 306 ? 0.301 12.714 22.454 1.00 85.50 306 LEU A CA 1
ATOM 2415 C C . LEU A 1 306 ? -0.827 12.067 21.648 1.00 85.50 306 LEU A C 1
ATOM 2417 O O . LEU A 1 306 ? -0.855 12.098 20.413 1.00 85.50 306 LEU A O 1
ATOM 2421 N N . THR A 1 307 ? -1.744 11.441 22.372 1.00 79.50 307 THR A N 1
ATOM 2422 C CA . THR A 1 307 ? -2.858 10.676 21.818 1.00 79.50 307 THR A CA 1
ATOM 2423 C C . THR A 1 307 ? -4.178 11.242 22.305 1.00 79.50 307 THR A C 1
ATOM 2425 O O . THR A 1 307 ? -4.256 11.871 23.361 1.00 79.50 307 THR A O 1
ATOM 2428 N N . ASP A 1 308 ? -5.212 11.055 21.500 1.00 72.00 308 ASP A N 1
ATOM 2429 C CA . ASP A 1 308 ? -6.577 11.327 21.906 1.00 72.00 308 ASP A CA 1
ATOM 2430 C C . ASP A 1 308 ? -7.003 10.333 22.999 1.00 72.00 308 ASP A C 1
ATOM 2432 O O . ASP A 1 308 ? -6.747 9.133 22.896 1.00 72.00 308 ASP A O 1
ATOM 2436 N N . ARG A 1 309 ? -7.632 10.835 24.067 1.00 65.44 309 ARG A N 1
ATOM 2437 C CA . ARG A 1 309 ? -7.953 10.023 25.252 1.00 65.44 309 ARG A CA 1
ATOM 2438 C C . ARG A 1 309 ? -9.055 8.994 24.993 1.00 65.44 309 ARG A C 1
ATOM 2440 O O . ARG A 1 309 ? -9.046 7.957 25.644 1.00 65.44 309 ARG A O 1
ATOM 2447 N N . ALA A 1 310 ? -9.982 9.272 24.076 1.00 60.72 310 ALA A N 1
ATOM 2448 C CA . ALA A 1 310 ? -11.111 8.388 23.785 1.00 60.72 310 ALA A CA 1
ATOM 2449 C C . ALA A 1 310 ? -10.720 7.264 22.816 1.00 60.72 310 ALA A C 1
ATOM 2451 O O . ALA A 1 310 ? -11.126 6.118 22.973 1.00 60.72 310 ALA A O 1
ATOM 2452 N N . THR A 1 311 ? -9.907 7.596 21.819 1.00 60.06 311 THR A N 1
ATOM 2453 C CA . THR A 1 311 ? -9.5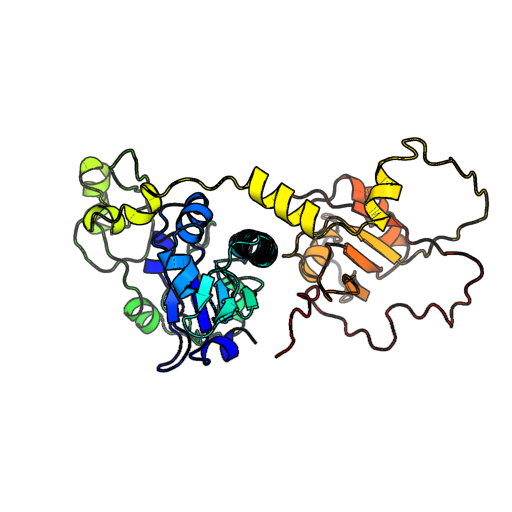70 6.714 20.696 1.00 60.06 311 THR A CA 1
ATOM 2454 C C . THR A 1 311 ? -8.173 6.104 20.813 1.00 60.06 311 THR A C 1
ATOM 2456 O O . THR A 1 311 ? -7.803 5.209 20.055 1.00 60.06 311 THR A O 1
ATOM 2459 N N . GLY A 1 312 ? -7.337 6.633 21.710 1.00 65.50 312 GLY A N 1
ATOM 2460 C CA . GLY A 1 312 ? -5.904 6.343 21.785 1.00 65.50 312 GLY A CA 1
ATOM 2461 C C . GLY A 1 312 ? -5.113 6.818 20.560 1.00 65.50 312 GLY A C 1
ATOM 2462 O O . GLY A 1 312 ? -3.916 6.544 20.466 1.00 65.50 312 GLY A O 1
ATOM 2463 N N . GLY A 1 313 ? -5.762 7.471 19.589 1.00 66.38 313 GLY A N 1
ATOM 2464 C CA . GLY A 1 313 ? -5.194 7.810 18.289 1.00 66.38 313 GLY A CA 1
ATOM 2465 C C . GLY A 1 313 ? -4.193 8.948 18.356 1.00 66.38 313 GLY A C 1
ATOM 2466 O O . GLY A 1 313 ? -4.423 9.954 19.022 1.00 66.38 313 GLY A O 1
ATOM 2467 N N . PHE A 1 314 ? -3.080 8.826 17.634 1.00 78.62 314 PHE A N 1
ATOM 2468 C CA . PHE A 1 314 ? -2.158 9.941 17.462 1.00 78.62 314 PHE A CA 1
ATOM 2469 C C . PHE A 1 314 ? -2.827 11.109 16.734 1.00 78.62 314 PHE A C 1
ATOM 2471 O O . PHE A 1 314 ? -3.238 10.985 15.581 1.00 78.62 314 PHE A O 1
ATOM 2478 N N . TYR A 1 315 ? -2.876 12.267 17.390 1.00 73.88 315 TYR A N 1
ATOM 2479 C CA . TYR A 1 315 ? -3.528 13.465 16.853 1.00 73.88 315 TYR A CA 1
ATOM 2480 C C . TYR A 1 315 ? -2.552 14.445 16.178 1.00 73.88 315 TYR A C 1
ATOM 2482 O O . TYR A 1 315 ? -2.904 15.585 15.871 1.00 73.88 315 TYR A O 1
ATOM 2490 N N . GLY A 1 316 ? -1.310 14.020 15.923 1.00 83.06 316 GLY A N 1
ATOM 2491 C CA . GLY A 1 316 ? -0.334 14.836 15.198 1.00 83.06 316 GLY A CA 1
ATOM 2492 C C . GLY A 1 316 ? 0.452 15.811 16.074 1.00 83.06 316 GLY A C 1
ATOM 2493 O O . GLY A 1 316 ? 0.849 16.876 15.588 1.00 83.06 316 GLY A O 1
ATOM 2494 N N . SER A 1 317 ? 0.689 15.485 17.348 1.00 91.38 317 SER A N 1
ATOM 2495 C CA . SER A 1 317 ? 1.630 16.246 18.175 1.00 91.38 317 SER A CA 1
ATOM 2496 C C . SER A 1 317 ? 2.347 15.400 19.225 1.00 91.38 317 SER A C 1
ATOM 2498 O O . SER A 1 317 ? 1.857 14.352 19.642 1.00 91.38 317 SER A O 1
ATOM 2500 N N . CYS A 1 318 ? 3.515 15.857 19.650 1.00 91.88 318 CYS A N 1
ATOM 2501 C CA . CYS A 1 318 ? 4.292 15.250 20.717 1.00 91.88 318 CYS A CA 1
ATOM 2502 C C . CYS A 1 318 ? 4.891 16.318 21.629 1.00 91.88 318 CYS A C 1
ATOM 2504 O O . CYS A 1 318 ? 5.013 17.490 21.262 1.00 91.88 318 CYS A O 1
ATOM 2506 N N . MET A 1 319 ? 5.278 15.885 22.822 1.00 92.50 319 MET A N 1
ATOM 2507 C CA . MET A 1 319 ? 6.186 16.628 23.679 1.00 92.50 319 MET A CA 1
ATOM 2508 C C . MET A 1 319 ? 7.541 15.923 23.667 1.00 92.50 319 MET A C 1
ATOM 2510 O O . MET A 1 319 ? 7.602 14.693 23.685 1.00 92.50 319 MET A O 1
ATOM 2514 N N . VAL A 1 320 ? 8.611 16.701 23.573 1.00 93.00 320 VAL A N 1
ATOM 2515 C CA . VAL A 1 320 ? 9.972 16.202 23.377 1.00 93.00 320 VAL A CA 1
ATOM 2516 C C . VAL A 1 320 ? 10.866 16.817 24.443 1.00 93.00 320 VAL A C 1
ATOM 2518 O O . VAL A 1 320 ? 10.874 18.038 24.596 1.00 93.00 320 VAL A O 1
ATOM 2521 N N . GLN A 1 321 ? 11.605 15.976 25.160 1.00 92.25 321 GLN A N 1
ATOM 2522 C CA . GLN A 1 321 ? 12.742 16.393 25.969 1.00 92.25 321 GLN A CA 1
ATOM 2523 C C . GLN A 1 321 ? 13.999 16.259 25.122 1.00 92.25 321 GLN A C 1
ATOM 2525 O O . GLN A 1 321 ? 14.275 15.181 24.587 1.00 92.25 321 GLN A O 1
ATOM 2530 N N . VAL A 1 322 ? 14.726 17.359 24.978 1.00 92.00 322 VAL A N 1
ATOM 2531 C CA . VAL A 1 322 ? 15.975 17.399 24.218 1.00 92.00 322 VAL A CA 1
ATOM 2532 C C . VAL A 1 322 ? 17.183 17.351 25.152 1.00 92.00 322 VAL A C 1
ATOM 2534 O O . VAL A 1 322 ? 17.048 17.545 26.357 1.00 92.00 322 VAL A O 1
ATOM 2537 N N . SER A 1 323 ? 18.361 17.069 24.602 1.00 90.75 323 SER A N 1
ATOM 2538 C CA . SER A 1 323 ? 19.597 16.848 25.362 1.00 90.75 323 SER A CA 1
ATOM 2539 C C . SER A 1 323 ? 20.046 18.047 26.195 1.00 90.75 323 SER A C 1
ATOM 2541 O O . SER A 1 323 ? 20.676 17.858 27.233 1.00 90.75 323 SER A O 1
ATOM 2543 N N . SER A 1 324 ? 19.719 19.275 25.781 1.00 89.88 324 SER A N 1
ATOM 2544 C CA . SER A 1 324 ? 20.004 20.466 26.578 1.00 89.88 324 SER A CA 1
ATOM 2545 C C . SER A 1 324 ? 19.049 21.634 26.295 1.00 89.88 324 SER A C 1
ATOM 2547 O O . SER A 1 324 ? 18.462 21.714 25.209 1.00 89.88 324 SER A O 1
ATOM 2549 N N . PRO A 1 325 ? 18.929 22.598 27.229 1.00 89.94 325 PRO A N 1
ATOM 2550 C CA . PRO A 1 325 ? 18.199 23.845 27.001 1.00 89.94 325 PRO A CA 1
ATOM 2551 C C . PRO A 1 325 ? 18.650 24.621 25.757 1.00 89.94 325 PRO A C 1
ATOM 2553 O O . PRO A 1 325 ? 17.824 25.139 25.011 1.00 89.94 325 PRO A O 1
ATOM 2556 N N . GLN A 1 326 ? 19.954 24.639 25.469 1.00 89.00 326 GLN A N 1
ATOM 2557 C CA . GLN A 1 326 ? 20.505 25.325 24.294 1.00 89.00 326 GLN A CA 1
ATOM 2558 C C . GLN A 1 326 ? 20.012 24.683 22.991 1.00 89.00 326 GLN A C 1
ATOM 2560 O O . GLN A 1 326 ? 19.734 25.367 22.003 1.00 89.00 326 GLN A O 1
ATOM 2565 N N . VAL A 1 327 ? 19.852 23.356 22.987 1.00 89.19 327 VAL A N 1
ATOM 2566 C CA . VAL A 1 327 ? 19.267 22.642 21.851 1.00 89.19 327 VAL A CA 1
ATOM 2567 C C . VAL A 1 327 ? 17.790 23.005 21.681 1.00 89.19 327 VAL A C 1
ATOM 2569 O O . VAL A 1 327 ? 17.353 23.218 20.546 1.00 89.19 327 VAL A O 1
ATOM 2572 N N . ALA A 1 328 ? 17.034 23.137 22.775 1.00 90.06 328 ALA A N 1
ATOM 2573 C CA . ALA A 1 328 ? 15.633 23.552 22.730 1.00 90.06 328 ALA A CA 1
ATOM 2574 C C . ALA A 1 328 ? 15.480 24.966 22.150 1.00 90.06 328 ALA A C 1
ATOM 2576 O O . ALA A 1 328 ? 14.677 25.164 21.238 1.00 90.06 328 ALA A O 1
ATOM 2577 N N . GLU A 1 329 ? 16.282 25.927 22.614 1.00 90.56 329 GLU A N 1
ATOM 2578 C CA . GLU A 1 329 ? 16.292 27.308 22.110 1.00 90.56 329 GLU A CA 1
ATOM 2579 C C . GLU A 1 329 ? 16.586 27.370 20.609 1.00 90.56 329 GLU A C 1
ATOM 2581 O O . GLU A 1 329 ? 15.853 28.014 19.854 1.00 90.56 329 GLU A O 1
ATOM 2586 N N . ARG A 1 330 ? 17.604 26.631 20.149 1.00 90.94 330 ARG A N 1
ATOM 2587 C CA . ARG A 1 330 ? 17.946 26.534 18.724 1.00 90.94 330 ARG A CA 1
ATOM 2588 C C . ARG A 1 330 ? 16.778 25.999 17.896 1.00 90.94 330 ARG A C 1
ATOM 2590 O O . ARG A 1 330 ? 16.439 26.573 16.860 1.00 90.94 330 ARG A O 1
ATOM 2597 N N . ILE A 1 331 ? 16.161 24.903 18.340 1.00 91.25 331 ILE A N 1
ATOM 2598 C CA . ILE A 1 331 ? 15.022 24.295 17.638 1.00 91.25 331 ILE A CA 1
ATOM 2599 C C . ILE A 1 331 ? 13.834 25.269 17.605 1.00 91.25 331 ILE A C 1
ATOM 2601 O O . ILE A 1 331 ? 13.183 25.409 16.569 1.00 91.25 331 ILE A O 1
ATOM 2605 N N . LEU A 1 332 ? 13.564 25.976 18.706 1.00 91.69 332 LEU A N 1
ATOM 2606 C CA . LEU A 1 332 ? 12.496 26.975 18.789 1.00 91.69 332 LEU A CA 1
ATOM 2607 C C . LEU A 1 332 ? 12.726 28.142 17.824 1.00 91.69 332 LEU A C 1
ATOM 2609 O O . LEU A 1 332 ? 11.793 28.525 17.116 1.00 91.69 332 LEU A O 1
ATOM 2613 N N . ALA A 1 333 ? 13.957 28.652 17.735 1.00 89.44 333 ALA A N 1
ATOM 2614 C CA . ALA A 1 333 ? 14.324 29.726 16.812 1.00 89.44 333 ALA A CA 1
ATOM 2615 C C . ALA A 1 333 ? 14.122 29.325 15.338 1.00 89.44 333 ALA A C 1
ATOM 2617 O O . ALA A 1 333 ? 13.682 30.131 14.519 1.00 89.44 333 ALA A O 1
ATOM 2618 N N . GLN A 1 334 ? 14.380 28.060 15.000 1.00 87.31 334 GLN A N 1
ATOM 2619 C CA . GLN A 1 334 ? 14.217 27.523 13.643 1.00 87.31 334 GLN A CA 1
ATOM 2620 C C . GLN A 1 334 ? 12.790 27.024 13.344 1.00 87.31 334 GLN A C 1
ATOM 2622 O O . GLN A 1 334 ? 12.438 26.787 12.183 1.00 87.31 334 GLN A O 1
ATOM 2627 N N . GLY A 1 335 ? 11.940 26.888 14.366 1.00 82.69 335 GLY A N 1
ATOM 2628 C CA . GLY A 1 335 ? 10.652 26.195 14.289 1.00 82.69 335 GLY A CA 1
ATOM 2629 C C . GLY A 1 335 ? 9.677 26.737 13.238 1.00 82.69 335 GLY A C 1
ATOM 2630 O O . GLY A 1 335 ? 8.872 25.975 12.705 1.00 82.69 335 GLY A O 1
ATOM 2631 N N . ALA A 1 336 ? 9.758 28.026 12.884 1.00 80.88 336 ALA A N 1
ATOM 2632 C CA . ALA A 1 336 ? 8.894 28.643 11.871 1.00 80.88 336 ALA A CA 1
ATOM 2633 C C . ALA A 1 336 ? 9.165 28.142 10.437 1.00 80.88 336 ALA A C 1
ATOM 2635 O O . ALA A 1 336 ? 8.254 28.122 9.602 1.00 80.88 336 ALA A O 1
ATOM 2636 N N . ALA A 1 337 ? 10.403 27.729 10.147 1.00 83.25 337 ALA A N 1
ATOM 2637 C CA . ALA A 1 337 ? 10.818 27.243 8.832 1.00 83.25 337 ALA A CA 1
ATOM 2638 C C . ALA A 1 337 ? 10.696 25.716 8.689 1.00 83.25 337 ALA A C 1
ATOM 2640 O O . ALA A 1 337 ? 10.688 25.202 7.567 1.00 83.25 337 ALA A O 1
ATOM 2641 N N . MET A 1 338 ? 10.561 24.988 9.803 1.00 87.81 338 MET A N 1
ATOM 2642 C CA . MET A 1 338 ? 10.607 23.529 9.811 1.00 87.81 338 MET A CA 1
ATOM 2643 C C . MET A 1 338 ? 9.454 22.888 9.030 1.00 87.81 338 MET A C 1
ATOM 2645 O O . MET A 1 338 ? 8.264 23.191 9.198 1.00 87.81 338 MET A O 1
ATOM 2649 N N . ARG A 1 339 ? 9.826 21.934 8.176 1.00 88.38 339 ARG A N 1
ATOM 2650 C CA . ARG A 1 339 ? 8.900 21.120 7.394 1.00 88.38 339 ARG A CA 1
ATOM 2651 C C . ARG A 1 339 ? 9.257 19.653 7.529 1.00 88.38 339 ARG A C 1
ATOM 2653 O O . ARG A 1 339 ? 10.407 19.281 7.351 1.00 88.38 339 ARG A O 1
ATOM 2660 N N . LEU A 1 340 ? 8.240 18.828 7.743 1.00 84.50 340 LEU A N 1
ATOM 2661 C CA . LEU A 1 340 ? 8.365 17.379 7.726 1.00 84.50 340 LEU A CA 1
ATOM 2662 C C . LEU A 1 340 ? 7.406 16.795 6.690 1.00 84.50 340 LEU A C 1
ATOM 2664 O O . LEU A 1 340 ? 6.234 17.164 6.662 1.00 84.50 340 LEU A O 1
ATOM 2668 N N . ASP A 1 341 ? 7.905 15.924 5.809 1.00 78.44 341 ASP A N 1
ATOM 2669 C CA . ASP A 1 341 ? 7.142 15.351 4.688 1.00 78.44 341 ASP A CA 1
ATOM 2670 C C . ASP A 1 341 ? 6.390 16.442 3.873 1.00 78.44 341 ASP A C 1
ATOM 2672 O O . ASP A 1 341 ? 5.218 16.305 3.528 1.00 78.44 341 ASP A O 1
ATOM 2676 N N . LYS A 1 342 ? 7.063 17.576 3.596 1.00 79.06 342 LYS A N 1
ATOM 2677 C CA . LYS A 1 342 ? 6.533 18.795 2.927 1.00 79.06 342 LYS A CA 1
ATOM 2678 C C . LYS A 1 342 ? 5.459 19.579 3.708 1.00 79.06 342 LYS A C 1
ATOM 2680 O O . LYS A 1 342 ? 5.049 20.657 3.266 1.00 79.06 342 LYS A O 1
ATOM 2685 N N . LYS A 1 343 ? 5.042 19.115 4.889 1.00 80.81 343 LYS A N 1
ATOM 2686 C CA . LYS A 1 343 ? 4.077 19.790 5.770 1.00 80.81 343 LYS A CA 1
ATOM 2687 C C . LYS A 1 343 ? 4.801 20.708 6.757 1.00 80.81 343 LYS A C 1
ATOM 2689 O O . LYS A 1 343 ? 5.774 20.301 7.381 1.00 80.81 343 LYS A O 1
ATOM 2694 N N . ARG A 1 344 ? 4.323 21.948 6.920 1.00 88.38 344 ARG A N 1
ATOM 2695 C CA . ARG A 1 344 ? 4.821 22.853 7.973 1.00 88.38 344 ARG A CA 1
ATOM 2696 C C . ARG A 1 344 ? 4.427 22.309 9.343 1.00 88.38 344 ARG A C 1
ATOM 2698 O O . ARG A 1 344 ? 3.236 22.096 9.589 1.00 88.38 344 ARG A O 1
ATOM 2705 N N . ILE A 1 345 ? 5.411 22.125 10.214 1.00 92.44 345 ILE A N 1
ATOM 2706 C CA . ILE A 1 345 ? 5.179 21.753 11.611 1.00 92.44 345 ILE A CA 1
ATOM 2707 C C . ILE A 1 345 ? 5.157 23.013 12.480 1.00 92.44 345 ILE A C 1
ATOM 2709 O O . ILE A 1 345 ? 5.548 24.090 12.035 1.00 92.44 345 ILE A O 1
ATOM 2713 N N . LYS A 1 346 ? 4.633 22.906 13.700 1.00 93.06 346 LYS A N 1
ATOM 2714 C CA . LYS A 1 346 ? 4.669 23.992 14.683 1.00 93.06 346 LYS A CA 1
ATOM 2715 C C . LYS A 1 346 ? 5.489 23.531 15.873 1.00 93.06 346 LYS A C 1
ATOM 2717 O O . LYS A 1 346 ? 5.126 22.527 16.472 1.00 93.06 346 LYS A O 1
ATOM 2722 N N . VAL A 1 347 ? 6.526 24.278 16.227 1.00 93.44 347 VAL A N 1
ATOM 2723 C CA . VAL A 1 347 ? 7.287 24.059 17.459 1.00 93.44 347 VAL A CA 1
ATOM 2724 C C . VAL A 1 347 ? 7.014 25.212 18.419 1.00 93.44 347 VAL A C 1
ATOM 2726 O O . VAL A 1 347 ? 6.920 26.362 17.994 1.00 93.44 347 VAL A O 1
ATOM 2729 N N . SER A 1 348 ? 6.825 24.913 19.699 1.00 93.31 348 SER A N 1
ATOM 2730 C CA . SER A 1 348 ? 6.603 25.914 20.744 1.00 93.31 348 SER A CA 1
ATOM 2731 C C . SER A 1 348 ? 7.190 25.470 22.076 1.00 93.31 348 SER A C 1
ATOM 2733 O O . SER A 1 348 ? 7.269 24.274 22.349 1.00 93.31 348 SER A O 1
ATOM 2735 N N . ALA A 1 349 ? 7.565 26.433 22.915 1.00 90.62 349 ALA A N 1
ATOM 2736 C CA . ALA A 1 349 ? 8.070 26.162 24.255 1.00 90.62 349 ALA A CA 1
ATOM 2737 C C . ALA A 1 349 ? 6.983 25.529 25.138 1.00 90.62 349 ALA A C 1
ATOM 2739 O O . ALA A 1 349 ? 5.800 25.867 25.019 1.00 90.62 349 ALA A O 1
ATOM 2740 N N . VAL A 1 350 ? 7.387 24.631 26.036 1.00 87.88 350 VAL A N 1
ATOM 2741 C CA . VAL A 1 350 ? 6.497 24.067 27.056 1.00 87.88 350 VAL A CA 1
ATOM 2742 C C . VAL A 1 350 ? 6.501 24.992 28.270 1.00 87.88 350 VAL A C 1
ATOM 2744 O O . VAL A 1 350 ? 7.558 25.347 28.785 1.00 87.88 350 VAL A O 1
ATOM 2747 N N . ARG A 1 351 ? 5.316 25.395 28.733 1.00 83.00 351 ARG A N 1
ATOM 2748 C CA . ARG A 1 351 ? 5.144 26.296 29.883 1.00 83.00 351 ARG A CA 1
ATOM 2749 C C . ARG A 1 351 ? 4.488 25.564 31.045 1.00 83.00 351 ARG A C 1
ATOM 2751 O O . ARG A 1 351 ? 3.620 24.719 30.815 1.00 83.00 351 ARG A O 1
ATOM 2758 N N . ARG A 1 352 ? 4.874 25.907 32.276 1.00 68.75 352 ARG A N 1
ATOM 2759 C CA . ARG A 1 352 ? 4.193 25.434 33.489 1.00 68.75 352 ARG A CA 1
ATOM 2760 C C . ARG A 1 352 ? 2.763 25.980 33.559 1.00 68.75 352 ARG A C 1
ATOM 2762 O O . ARG A 1 352 ? 2.512 27.125 33.183 1.00 68.75 352 ARG A O 1
ATOM 2769 N N . ARG A 1 353 ? 1.827 25.162 34.048 1.00 59.88 353 ARG A N 1
ATOM 2770 C CA . ARG A 1 353 ? 0.469 25.592 34.410 1.00 59.88 353 ARG A CA 1
ATOM 2771 C C . ARG A 1 353 ? 0.357 25.630 35.936 1.00 59.88 353 ARG A C 1
ATOM 2773 O O . ARG A 1 353 ? 0.431 24.587 36.567 1.00 59.88 353 ARG A O 1
ATOM 2780 N N . GLY A 1 354 ? 0.149 26.818 36.504 1.00 61.94 354 GLY A N 1
ATOM 2781 C CA . GLY A 1 354 ? -0.163 26.998 37.928 1.00 61.94 354 GLY A CA 1
ATOM 2782 C C . GLY A 1 354 ? 0.936 26.566 38.915 1.00 61.94 354 GLY A C 1
ATOM 2783 O O . GLY A 1 354 ? 2.106 26.468 38.553 1.00 61.94 354 GLY A O 1
ATOM 2784 N N . ASN A 1 355 ? 0.527 26.316 40.166 1.00 50.62 355 ASN A N 1
ATOM 2785 C CA . ASN A 1 355 ? 1.366 25.937 41.318 1.00 50.62 355 ASN A CA 1
ATOM 2786 C C . ASN A 1 355 ? 1.637 24.416 41.418 1.00 50.62 355 ASN A C 1
ATOM 2788 O O . ASN A 1 355 ? 1.764 23.877 42.517 1.00 50.62 355 ASN A O 1
ATOM 2792 N N . GLU A 1 356 ? 1.693 23.687 40.302 1.00 49.34 356 GLU A N 1
ATOM 2793 C CA . GLU A 1 356 ? 1.945 22.240 40.344 1.00 49.34 356 GLU A CA 1
ATOM 2794 C C . GLU A 1 356 ? 3.402 21.930 40.745 1.00 49.34 356 GLU A C 1
ATOM 2796 O O . GLU A 1 356 ? 4.365 22.330 40.084 1.00 49.34 356 GLU A O 1
ATOM 2801 N N . SER A 1 357 ? 3.553 21.184 41.844 1.00 46.22 357 SER A N 1
ATOM 2802 C CA . SER A 1 357 ? 4.815 20.597 42.302 1.00 46.22 357 SER A CA 1
ATOM 2803 C C . SER A 1 357 ? 5.390 19.633 41.252 1.00 46.22 357 SER A C 1
ATOM 2805 O O . SER A 1 357 ? 4.660 18.844 40.646 1.00 46.22 357 SER A O 1
ATOM 2807 N N . LEU A 1 358 ? 6.723 19.633 41.098 1.00 49.69 358 LEU A N 1
ATOM 2808 C CA . LEU A 1 358 ? 7.500 18.742 40.213 1.00 49.69 358 LEU A CA 1
ATOM 2809 C C . LEU A 1 358 ? 7.169 17.244 40.373 1.00 49.69 358 LEU A C 1
ATOM 2811 O O . LEU A 1 358 ? 7.482 16.457 39.482 1.00 49.69 358 LEU A O 1
ATOM 2815 N N . THR A 1 359 ? 6.557 16.842 41.487 1.00 46.78 359 THR A N 1
ATOM 2816 C CA . THR A 1 359 ? 6.297 15.440 41.832 1.00 46.78 359 THR A CA 1
ATOM 2817 C C . THR A 1 359 ? 4.900 14.929 41.461 1.00 46.78 359 THR A C 1
ATOM 2819 O O . THR A 1 359 ? 4.740 13.714 41.336 1.00 46.78 359 THR A O 1
ATOM 2822 N N . GLU A 1 360 ? 3.917 15.798 41.197 1.00 44.19 360 GLU A N 1
ATOM 2823 C CA . GLU A 1 360 ? 2.573 15.388 40.731 1.00 44.19 360 GLU A CA 1
ATOM 2824 C C . GLU A 1 360 ? 2.402 15.541 39.208 1.00 44.19 360 GLU A C 1
ATOM 2826 O O . GLU A 1 360 ? 1.651 14.794 38.580 1.00 44.19 360 GLU A O 1
ATOM 2831 N N . ALA A 1 361 ? 3.214 16.396 38.578 1.00 49.84 361 ALA A N 1
ATOM 2832 C CA . ALA A 1 361 ? 3.324 16.564 37.128 1.00 49.84 361 ALA A CA 1
ATOM 2833 C C . ALA A 1 361 ? 4.331 15.580 36.487 1.00 49.84 361 ALA A C 1
ATOM 2835 O O . ALA A 1 361 ? 5.200 15.980 35.706 1.00 49.84 361 ALA A O 1
ATOM 2836 N N . ALA A 1 362 ? 4.257 14.288 36.834 1.00 60.84 362 ALA A N 1
ATOM 2837 C CA . ALA A 1 362 ? 5.171 13.258 36.332 1.00 60.84 362 ALA A CA 1
ATOM 2838 C C . ALA A 1 362 ? 5.003 13.067 34.812 1.00 60.84 362 ALA A C 1
ATOM 2840 O O . ALA A 1 362 ? 4.173 12.284 34.343 1.00 60.84 362 ALA A O 1
ATOM 2841 N N . TRP A 1 363 ? 5.780 13.828 34.040 1.00 72.25 363 TRP A N 1
ATOM 2842 C CA . TRP A 1 363 ? 5.916 13.692 32.597 1.00 72.25 363 TRP A CA 1
ATOM 2843 C C . TRP A 1 363 ? 7.321 13.167 32.235 1.00 72.25 363 TRP A C 1
ATOM 2845 O O . TRP A 1 363 ? 8.299 13.709 32.760 1.00 72.25 363 TRP A O 1
ATOM 2855 N N . PRO A 1 364 ? 7.434 12.204 31.297 1.00 74.75 364 PRO A N 1
ATOM 2856 C CA . PRO A 1 364 ? 6.315 11.445 30.738 1.00 74.75 364 PRO A CA 1
ATOM 2857 C C . PRO A 1 364 ? 5.616 10.635 31.852 1.00 74.75 364 PRO A C 1
ATOM 2859 O O . PRO A 1 364 ? 6.224 10.393 32.895 1.00 74.75 364 PRO A O 1
ATOM 2862 N N . PRO A 1 365 ? 4.333 10.261 31.683 1.00 75.25 365 PRO A N 1
ATOM 2863 C CA . PRO A 1 365 ? 3.631 9.440 32.668 1.00 75.25 365 PRO A CA 1
ATOM 2864 C C . PRO A 1 365 ? 4.475 8.221 33.049 1.00 75.25 365 PRO A C 1
ATOM 2866 O O . PRO A 1 365 ? 5.079 7.622 32.166 1.00 75.25 365 PRO A O 1
ATOM 2869 N N . LYS A 1 366 ? 4.498 7.814 34.327 1.00 71.69 366 LYS A N 1
ATOM 2870 C CA . LYS A 1 366 ? 5.358 6.705 34.808 1.00 71.69 366 LYS A CA 1
ATOM 2871 C C . LYS A 1 366 ? 5.233 5.410 33.986 1.00 71.69 366 LYS A C 1
ATOM 2873 O O . LYS A 1 366 ? 6.200 4.673 33.856 1.00 71.69 366 LYS A O 1
ATOM 2878 N N . ASN A 1 367 ? 4.061 5.161 33.396 1.00 75.50 367 ASN A N 1
ATOM 2879 C CA . ASN A 1 367 ? 3.775 3.980 32.572 1.00 75.50 367 ASN A CA 1
ATOM 2880 C C . ASN A 1 367 ? 3.940 4.222 31.060 1.00 75.50 367 ASN A C 1
ATOM 2882 O O . ASN A 1 367 ? 3.532 3.390 30.246 1.00 75.50 367 ASN A O 1
ATOM 2886 N N . TYR A 1 368 ? 4.466 5.376 30.654 1.00 79.56 368 TYR A N 1
ATOM 2887 C CA . TYR A 1 368 ? 4.670 5.694 29.252 1.00 79.56 368 TYR A CA 1
ATOM 2888 C C . TYR A 1 368 ? 5.902 4.962 28.727 1.00 79.56 368 TYR A C 1
ATOM 2890 O O . TYR A 1 368 ? 7.026 5.192 29.164 1.00 79.56 368 TYR A O 1
ATOM 2898 N N . GLN A 1 369 ? 5.679 4.091 27.749 1.00 79.50 369 GLN A N 1
ATOM 2899 C CA . GLN A 1 369 ? 6.755 3.464 27.000 1.00 79.50 369 GLN A CA 1
ATOM 2900 C C . GLN A 1 369 ? 7.086 4.327 25.793 1.00 79.50 369 GLN A C 1
ATOM 2902 O O . GLN A 1 369 ? 6.236 4.526 24.920 1.00 79.50 369 GLN A O 1
ATOM 2907 N N . GLU A 1 370 ? 8.325 4.806 25.737 1.00 80.94 370 GLU A N 1
ATOM 2908 C CA . GLU A 1 370 ? 8.838 5.495 24.563 1.00 80.94 370 GLU A CA 1
ATOM 2909 C C . GLU A 1 370 ? 8.844 4.560 23.350 1.00 80.94 370 GLU A C 1
ATOM 2911 O O . GLU A 1 370 ? 9.073 3.352 23.447 1.00 80.94 370 GLU A O 1
ATOM 2916 N N . ARG A 1 371 ? 8.525 5.120 22.183 1.00 85.19 371 ARG A N 1
ATOM 2917 C CA . ARG A 1 371 ? 8.426 4.382 20.925 1.00 85.19 371 ARG A CA 1
ATOM 2918 C C . ARG A 1 371 ? 8.992 5.238 19.810 1.00 85.19 371 ARG A C 1
ATOM 2920 O O . ARG A 1 371 ? 8.724 6.436 19.753 1.00 85.19 371 ARG A O 1
ATOM 2927 N N . GLU A 1 372 ? 9.644 4.595 18.847 1.00 86.19 372 GLU A N 1
ATOM 2928 C CA . GLU A 1 372 ? 10.079 5.226 17.588 1.00 86.19 372 GLU A CA 1
ATOM 2929 C C . GLU A 1 372 ? 8.910 5.872 16.815 1.00 86.19 372 GLU A C 1
ATOM 2931 O O . GLU A 1 372 ? 9.086 6.732 15.960 1.00 86.19 372 GLU A O 1
ATOM 2936 N N . TYR A 1 373 ? 7.684 5.458 17.110 1.00 81.38 373 TYR A N 1
ATOM 2937 C CA . TYR A 1 373 ? 6.511 5.642 16.279 1.00 81.38 373 TYR A CA 1
ATOM 2938 C C . TYR A 1 373 ? 5.321 6.072 17.157 1.00 81.38 373 TYR A C 1
ATOM 2940 O O . TYR A 1 373 ? 5.054 5.377 18.141 1.00 81.38 373 TYR A O 1
ATOM 2948 N N . PRO A 1 374 ? 4.554 7.134 16.819 1.00 81.81 374 PRO A N 1
ATOM 2949 C CA . PRO A 1 374 ? 3.334 7.483 17.542 1.00 81.81 374 PRO A CA 1
ATOM 2950 C C . PRO A 1 374 ? 2.328 6.336 17.656 1.00 81.81 374 PRO A C 1
ATOM 2952 O O . PRO A 1 374 ? 2.207 5.552 16.720 1.00 81.81 374 PRO A O 1
ATOM 2955 N N . PRO A 1 375 ? 1.557 6.223 18.743 1.00 71.50 375 PRO A N 1
ATOM 2956 C CA . PRO A 1 375 ? 0.518 5.211 18.838 1.00 71.50 375 PRO A CA 1
ATOM 2957 C C . PRO A 1 375 ? -0.499 5.354 17.703 1.00 71.50 375 PRO A C 1
ATOM 2959 O O . PRO A 1 375 ? -1.040 6.428 17.450 1.00 71.50 375 PRO A O 1
ATOM 2962 N N . VAL A 1 376 ? -0.763 4.257 17.007 1.00 59.00 376 VAL A N 1
ATOM 2963 C CA . VAL A 1 376 ? -1.979 4.139 16.203 1.00 59.00 376 VAL A CA 1
ATOM 2964 C C . VAL A 1 376 ? -3.073 3.822 17.215 1.00 59.00 376 VAL A C 1
ATOM 2966 O O . VAL A 1 376 ? -2.840 2.995 18.094 1.00 59.00 376 VAL A O 1
ATOM 2969 N N . GLY A 1 377 ? -4.188 4.547 17.188 1.00 49.06 377 GLY A N 1
ATOM 2970 C CA . GLY A 1 377 ? -5.166 4.469 18.271 1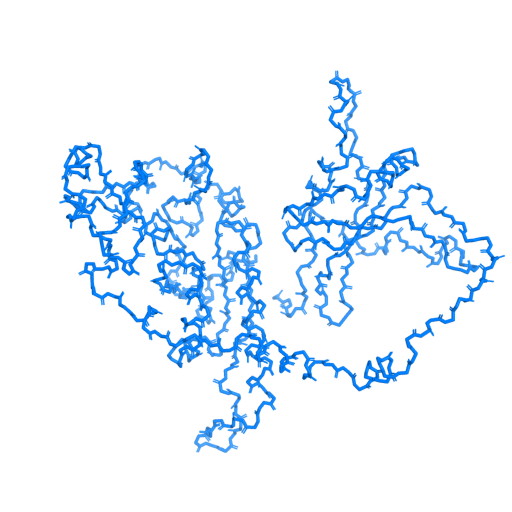.00 49.06 377 GLY A CA 1
ATOM 2971 C C . GLY A 1 377 ? -5.668 3.069 18.561 1.00 49.06 377 GLY A C 1
ATOM 2972 O O . GLY A 1 377 ? -5.681 2.208 17.682 1.00 49.06 377 GLY A O 1
ATOM 2973 N N . HIS A 1 378 ? -6.100 2.863 19.803 1.00 41.78 378 HIS A N 1
ATOM 2974 C CA . HIS A 1 378 ? -6.854 1.680 20.187 1.00 41.78 378 HIS A CA 1
ATOM 2975 C C . HIS A 1 378 ? -8.273 1.818 19.658 1.00 41.78 378 HIS A C 1
ATOM 2977 O O . HIS A 1 378 ? -9.205 2.098 20.401 1.00 41.78 378 HIS A O 1
ATOM 2983 N N . PHE A 1 379 ? -8.454 1.563 18.371 1.00 43.53 379 PHE A N 1
ATOM 2984 C CA . PHE A 1 379 ? -9.734 1.053 17.905 1.00 43.53 379 PHE A CA 1
ATOM 2985 C C . PHE A 1 379 ? -9.604 -0.468 17.884 1.00 43.53 379 PHE A C 1
ATOM 2987 O O . PHE A 1 379 ? -9.239 -1.072 16.879 1.00 43.53 379 PHE A O 1
ATOM 2994 N N . GLN A 1 380 ? -9.790 -1.022 19.088 1.00 27.50 380 GLN A N 1
ATOM 2995 C CA . GLN A 1 380 ? -9.567 -2.411 19.499 1.00 27.50 380 GLN A CA 1
ATOM 2996 C C . GLN A 1 380 ? -8.132 -2.925 19.281 1.00 27.50 380 GLN A C 1
ATOM 2998 O O . GLN A 1 380 ? -7.699 -3.234 18.172 1.00 27.50 380 GLN A O 1
ATOM 3003 N N . ARG A 1 381 ? -7.404 -3.052 20.401 1.00 25.56 381 ARG A N 1
ATOM 3004 C CA . ARG A 1 381 ? -6.296 -4.007 20.540 1.00 25.56 381 ARG A CA 1
ATOM 3005 C C . ARG A 1 381 ? -6.797 -5.393 20.129 1.00 25.56 381 ARG A C 1
ATOM 3007 O O . ARG A 1 381 ? -7.863 -5.795 20.589 1.00 25.56 381 ARG A O 1
ATOM 3014 N N . ILE A 1 382 ? -6.017 -6.085 19.301 1.00 30.39 382 ILE A N 1
ATOM 3015 C CA . ILE A 1 382 ? -5.969 -7.552 19.339 1.00 30.39 382 ILE A CA 1
ATOM 3016 C C . ILE A 1 382 ? -5.267 -7.937 20.639 1.00 30.39 382 ILE A C 1
ATOM 3018 O O . ILE A 1 382 ? -4.266 -7.251 20.968 1.00 30.39 382 ILE A O 1
#

Nearest PDB structures (foldseek):
  7dvq-assembly1_Y  TM=7.153E-01  e=1.417E-04  Homo sapiens
  8euy-assembly1_o  TM=7.620E-01  e=4.951E-04  Schizosaccharomyces pombe
  5t9p-assembly6_D  TM=7.623E-01  e=7.671E-04  Saccharomyces cerevisiae S288C
  8fkw-assembly1_SH  TM=7.543E-01  e=6.769E-04  Homo sapiens
  2my2-assembly1_A  TM=5.835E-01  e=3.855E-04  Saccharomyces cerevisiae S288C

Organism: NCBI:txid265537

Foldseek 3Di:
DLLVQQQACLAEEEELAAVLQVLQKDFDRDVSGYHYDYLNHLHNLLLQLSCPDLVNQVVQAQGEYEYFAQFCPSLVVVLVLLVLVQLLQVPPPPFDDDVVRDTDGSGDGPYHYYDQGGPNVVLVVVLCQRRMAGWGADPDPVRTDDRNPHDPVRNQVRRRAAALPPRHRDNDLPPLQAALDPLRRRGGDHDPVCVVVCVVCSVSRHDPCVVVVPCSSVPGDNDPSVVSVVSSCVSPDDPVVVVVVPPDPPDPPPPPVDCFDFPLQKKKKFPADQSAFPVLVQVLLDDPPDDDDDDDDGQFPAKAQDADPPFRARPGMIMTGGPDSVSLVVCQVCLQVGDDPNHRMHMDIDTDDPDDDPVVPDPPPPPDDGDRHRDHTPPPDD

Solvent-accessible surface area (backbone atoms only — not comparable to full-atom values): 21754 Å² total; per-residue (Å²): 103,76,76,61,53,30,56,36,60,62,20,36,36,36,48,59,49,30,38,75,43,47,38,31,19,44,70,52,52,52,92,79,17,19,45,72,41,74,75,68,25,74,43,74,81,34,53,59,20,44,56,68,34,67,71,46,34,59,71,40,36,72,15,34,36,37,29,33,27,54,62,20,70,59,28,55,56,50,50,53,49,53,52,30,51,33,53,40,30,64,69,44,91,55,65,42,82,42,100,82,79,50,81,44,54,72,35,46,51,72,38,81,46,60,40,78,47,8,51,65,42,47,31,66,76,30,32,70,22,74,51,51,36,31,33,45,61,44,100,52,97,73,45,54,47,65,29,80,70,45,56,68,68,64,36,60,69,52,36,73,29,37,13,51,83,77,62,48,78,40,82,57,76,55,89,80,42,38,21,47,53,87,92,60,58,31,63,31,34,48,41,81,88,46,40,68,52,52,74,76,40,46,81,66,33,49,26,70,50,67,74,71,64,64,44,71,47,76,75,37,66,80,67,64,64,67,60,46,48,54,51,25,52,63,72,69,54,53,76,70,61,56,58,64,73,77,56,68,101,60,74,78,83,74,83,70,89,59,90,60,54,64,46,58,35,32,37,32,39,31,63,44,57,88,84,49,35,47,66,60,49,46,60,68,69,52,64,93,81,68,71,96,70,94,77,97,72,63,58,63,70,41,59,44,60,42,52,40,89,89,43,40,27,51,74,24,34,32,40,36,33,37,71,35,42,69,56,34,53,53,47,48,75,48,16,87,75,41,61,54,97,89,38,67,36,44,50,41,80,35,62,56,72,83,91,70,53,84,81,80,65,53,73,72,49,93,85,64,76,74,59,64,51,60,53,75,36,55,77,71,79,130

Sequence (382 aa):
DYHQAMQDPETVVIDVRNHYESTLGHFAPPPGGAQLVDPHMRNSIEFPKWLAQPETQAKLHNKKVLMYCTGGIRCERATALLNQMTTVANKSDAITNKGNGEKEPAFQPKGVYHMRGGIERYVKTFPQGGYWKGKNYLFDKRAEQCPSQKTPDLVEQEVTSQCCLCAQKWTSYRGKFKCHYDYCGVPVIVCDACRPKGLTHPDQLTCELCQKGDTQVLEAAVPDLVGLKRQAESLVADPETKKAKKTNNESPKEDNNGDQQVIADRIFVARLPLTVTKTKLEQLFQSENQEKQETPDSIIQVIHWLTDRATGGFYGSCMVQVSSPQVAERILAQGAAMRLDKKRIKVSAVRRRGNESLTEAAWPPKNYQEREYPPVGHFQRI

Radius of gyration: 24.98 Å; Cα contacts (8 Å, |Δi|>4): 643; chains: 1; bounding box: 69×60×75 Å

pLDDT: mean 81.8, std 18.38, range [25.56, 98.38]